Protein AF-0000000075667143 (afdb_homodimer)

pLDDT: mean 87.53, std 14.54, range [39.94, 98.56]

Radius of gyration: 23.04 Å; Cα contacts (8 Å, |Δi|>4): 503; chains: 2; bounding box: 62×70×61 Å

Organism: Branchiostoma floridae (NCBI:txid7739)

Nearest PDB structures (foldseek):
  7drk-assembly1_B  TM=6.799E-01  e=1.223E-03  Staphylococcus aureus subsp. aureus N315
  4mnd-assembly1_A-2  TM=4.555E-01  e=2.153E-02  Archaeoglobus fulgidus
  4o6m-assembly1_A  TM=4.356E-01  e=3.967E-02  Archaeoglobus fulgidus DSM 4304
  4q7c-assembly1_A  TM=4.193E-01  e=3.611E-02  Archaeoglobus fulgidus DSM 4304
  4q7c-assembly1_B  TM=3.995E-01  e=3.287E-02  Archaeoglobus fulgidus DSM 4304

Solvent-accessible surface area (backbone atoms only — not comparable to full-atom values): 22862 Å² total; per-residue (Å²): 127,84,84,68,77,79,76,61,68,78,69,33,66,31,36,49,47,47,52,50,26,52,53,28,38,53,53,11,59,65,27,44,86,77,35,58,65,62,11,48,52,30,35,50,51,25,56,55,46,54,60,49,24,54,48,42,14,63,75,67,70,58,73,42,64,54,46,50,50,53,49,57,47,50,53,53,43,48,52,43,44,53,39,31,51,43,19,47,74,39,60,93,52,28,58,60,43,43,50,51,44,40,45,53,54,50,19,52,51,45,34,50,47,37,61,57,36,52,44,60,70,43,82,66,76,70,83,66,51,84,39,71,63,51,43,49,48,69,66,32,62,67,57,40,50,49,34,52,50,24,32,52,45,22,56,53,23,53,56,45,40,74,78,40,44,51,65,63,73,41,86,82,46,92,48,17,46,29,48,51,50,22,62,66,16,40,62,37,31,53,50,44,52,51,51,37,49,51,41,31,53,39,25,51,51,54,46,42,52,52,43,48,52,53,52,53,51,61,72,72,104,128,84,83,68,76,79,76,58,67,79,70,32,66,30,36,49,48,48,52,50,26,52,52,30,39,52,53,11,59,64,27,43,88,78,34,58,67,64,11,48,52,30,36,52,49,24,57,54,45,52,60,50,24,55,48,45,14,62,75,67,71,56,73,42,64,55,46,50,50,53,49,56,47,49,55,53,43,48,52,42,44,52,38,32,51,43,19,47,75,40,60,92,52,28,59,58,44,43,51,51,44,40,46,54,53,48,19,52,51,45,33,52,47,37,61,57,39,52,42,60,70,42,85,62,76,72,83,66,49,82,40,72,63,50,43,50,48,72,66,33,64,68,57,41,49,48,34,52,51,25,32,50,45,20,55,51,23,53,55,46,40,74,80,40,44,50,64,63,73,42,86,84,46,92,48,18,46,29,48,51,51,22,62,66,16,41,62,36,30,54,49,43,51,50,52,38,49,52,42,30,52,37,26,51,51,54,46,41,52,52,41,49,52,53,54,53,51,61,71,72,105

Structure (mmCIF, N/CA/C/O backbone):
data_AF-0000000075667143-model_v1
#
loop_
_entity.id
_entity.type
_entity.pdbx_description
1 polymer 'CDP-diacylglycerol--inositol 3-phosphatidyltransferase'
#
loop_
_atom_site.group_PDB
_atom_site.id
_atom_site.type_symbol
_atom_site.label_atom_id
_atom_site.label_alt_id
_atom_site.label_comp_id
_atom_site.label_asym_id
_atom_site.label_entity_id
_atom_site.label_seq_id
_atom_site.pdbx_PDB_ins_code
_atom_site.Cartn_x
_atom_site.Cartn_y
_atom_site.Cartn_z
_atom_site.occupancy
_atom_site.B_iso_or_equiv
_atom_site.auth_seq_id
_atom_site.auth_comp_id
_atom_site.auth_asym_id
_atom_site.auth_atom_id
_atom_site.pdbx_PDB_model_num
ATOM 1 N N . MET A 1 1 ? -13.047 19.266 37.781 1 40.5 1 MET A N 1
ATOM 2 C CA . MET A 1 1 ? -13.961 18.5 36.938 1 40.5 1 MET A CA 1
ATOM 3 C C . MET A 1 1 ? -13.688 17 37.094 1 40.5 1 MET A C 1
ATOM 5 O O . MET A 1 1 ? -12.531 16.578 37.125 1 40.5 1 MET A O 1
ATOM 9 N N . PRO A 1 2 ? -14.539 16.094 37.406 1 45.34 2 PRO A N 1
ATOM 10 C CA . PRO A 1 2 ? -14.258 14.672 37.688 1 45.34 2 PRO A CA 1
ATOM 11 C C . PRO A 1 2 ? -13.484 14.008 36.562 1 45.34 2 PRO A C 1
ATOM 13 O O . PRO A 1 2 ? -13.555 14.445 35.406 1 45.34 2 PRO A O 1
ATOM 16 N N . ASP A 1 3 ? -12.305 13.242 36.719 1 49.72 3 ASP A N 1
ATOM 17 C CA . ASP A 1 3 ? -11.352 12.539 35.875 1 49.72 3 ASP A CA 1
ATOM 18 C C . ASP A 1 3 ? -12.078 11.672 34.844 1 49.72 3 ASP A C 1
ATOM 20 O O . ASP A 1 3 ? -12.695 10.664 35.219 1 49.72 3 ASP A O 1
ATOM 24 N N . GLN A 1 4 ? -12.898 12.141 34 1 54.97 4 GLN A N 1
ATOM 25 C CA . GLN A 1 4 ? -13.586 11.359 32.969 1 54.97 4 GLN A CA 1
ATOM 26 C C . GLN A 1 4 ? -12.695 10.234 32.438 1 54.97 4 GLN A C 1
ATOM 28 O O . GLN A 1 4 ? -11.492 10.422 32.25 1 54.97 4 GLN A O 1
ATOM 33 N N . PRO A 1 5 ? -13.102 9.039 32.719 1 59.22 5 PRO A N 1
ATOM 34 C CA . PRO A 1 5 ? -12.32 7.871 32.312 1 59.22 5 PRO A CA 1
ATOM 35 C C . PRO A 1 5 ? -11.773 8.008 30.875 1 59.22 5 PRO A C 1
ATOM 37 O O . PRO A 1 5 ? -12.43 8.586 30.016 1 59.22 5 PRO A O 1
ATOM 40 N N . LYS A 1 6 ? -10.484 7.953 30.719 1 71.62 6 LYS A N 1
ATOM 41 C CA . LYS A 1 6 ? -9.766 8.055 29.453 1 71.62 6 LYS A CA 1
ATOM 42 C C . LYS A 1 6 ? -10.375 7.137 28.406 1 71.62 6 LYS A C 1
ATOM 44 O O . LYS A 1 6 ? -10.492 5.93 28.625 1 71.62 6 LYS A O 1
ATOM 49 N N . GLU A 1 7 ? -11.164 7.586 27.562 1 86.75 7 GLU A N 1
ATOM 50 C CA . GLU A 1 7 ? -11.727 6.824 26.453 1 86.75 7 GLU A CA 1
ATOM 51 C C . GLU A 1 7 ? -10.641 6.059 25.703 1 86.75 7 GLU A C 1
ATOM 53 O O . GLU A 1 7 ? -9.578 6.605 25.406 1 86.75 7 GLU A O 1
ATOM 58 N N . ASN A 1 8 ? -10.844 4.73 25.719 1 92.69 8 ASN A N 1
ATOM 59 C CA . ASN A 1 8 ? -9.945 3.912 24.922 1 92.69 8 ASN A CA 1
ATOM 60 C C . ASN A 1 8 ? -10.422 3.812 23.469 1 92.69 8 ASN A C 1
ATOM 62 O O . ASN A 1 8 ? -11.281 2.986 23.141 1 92.69 8 ASN A O 1
ATOM 66 N N . ILE A 1 9 ? -9.867 4.477 22.641 1 94.25 9 ILE A N 1
ATOM 67 C CA . ILE A 1 9 ? -10.242 4.59 21.234 1 94.25 9 ILE A CA 1
ATOM 68 C C . ILE A 1 9 ? -10.141 3.227 20.562 1 94.25 9 ILE A C 1
ATOM 70 O O . ILE A 1 9 ? -10.938 2.9 19.672 1 94.25 9 ILE A O 1
ATOM 74 N N . PHE A 1 10 ? -9.172 2.426 20.984 1 95.62 10 PHE A N 1
ATOM 75 C CA . PHE A 1 10 ? -8.906 1.136 20.359 1 95.62 10 PHE A CA 1
ATOM 76 C C . PHE A 1 10 ? -10.047 0.161 20.625 1 95.62 10 PHE A C 1
ATOM 78 O O . PHE A 1 10 ? -10.188 -0.843 19.922 1 95.62 10 PHE A O 1
ATOM 85 N N . LEU A 1 11 ? -10.859 0.496 21.562 1 95.69 11 LEU A N 1
ATOM 86 C CA . LEU A 1 11 ? -11.945 -0.41 21.922 1 95.69 11 LEU A CA 1
ATOM 87 C C . LEU A 1 11 ? -13.289 0.135 21.438 1 95.69 11 LEU A C 1
ATOM 89 O O . LEU A 1 11 ? -14.344 -0.396 21.797 1 95.69 11 LEU A O 1
ATOM 93 N N . PHE A 1 12 ? -13.242 1.186 20.656 1 96.25 12 PHE A N 1
ATOM 94 C CA . PHE A 1 12 ? -14.461 1.675 20.016 1 96.25 12 PHE A CA 1
ATOM 95 C C . PHE A 1 12 ? -15.109 0.587 19.172 1 96.25 12 PHE A C 1
ATOM 97 O O . PHE A 1 12 ? -14.406 -0.203 18.531 1 96.25 12 PHE A O 1
ATOM 104 N N . VAL A 1 13 ? -16.375 0.559 19.094 1 96.69 13 VAL A N 1
ATOM 105 C CA . VAL A 1 13 ? -17.125 -0.467 18.391 1 96.69 13 VAL A CA 1
ATOM 106 C C . VAL A 1 13 ? -16.703 -0.525 16.922 1 96.69 13 VAL A C 1
ATOM 108 O O . VAL A 1 13 ? -16.406 -1.602 16.406 1 96.69 13 VAL A O 1
ATOM 111 N N . PRO A 1 14 ? -16.656 0.569 16.203 1 96.94 14 PRO A N 1
ATOM 112 C CA . PRO A 1 14 ? -16.203 0.501 14.812 1 96.94 14 PRO A CA 1
ATOM 113 C C . PRO A 1 14 ? -14.812 -0.129 14.672 1 96.94 14 PRO A C 1
ATOM 115 O O . PRO A 1 14 ? -14.547 -0.824 13.688 1 96.94 14 PRO A O 1
ATOM 118 N N . ASN A 1 15 ? -13.938 0.108 15.633 1 97.75 15 ASN A N 1
ATOM 119 C CA . ASN A 1 15 ? -12.594 -0.466 15.57 1 97.75 15 ASN A CA 1
ATOM 120 C C . ASN A 1 15 ? -12.617 -1.974 15.805 1 97.75 15 ASN A C 1
ATOM 122 O O . ASN A 1 15 ? -11.859 -2.717 15.188 1 97.75 15 ASN A O 1
ATOM 126 N N . LEU A 1 16 ? -13.469 -2.383 16.719 1 97.69 16 LEU A N 1
ATOM 127 C CA . LEU A 1 16 ? -13.633 -3.816 16.938 1 97.69 16 LEU A CA 1
ATOM 128 C C . LEU A 1 16 ? -14.133 -4.508 15.672 1 97.69 16 LEU A C 1
ATOM 130 O O . LEU A 1 16 ? -13.688 -5.605 15.336 1 97.69 16 LEU A O 1
ATOM 134 N N . ILE A 1 17 ? -15.055 -3.885 15 1 97.75 17 ILE A N 1
ATOM 135 C CA . ILE A 1 17 ? -15.547 -4.406 13.727 1 97.75 17 ILE A CA 1
ATOM 136 C C . ILE A 1 17 ? -14.398 -4.445 12.719 1 97.75 17 ILE A C 1
ATOM 138 O O . ILE A 1 17 ? -14.258 -5.418 11.969 1 97.75 17 ILE A O 1
ATOM 142 N N . GLY A 1 18 ? -13.57 -3.424 12.742 1 97.56 18 GLY A N 1
ATOM 143 C CA . GLY A 1 18 ? -12.406 -3.383 11.875 1 97.56 18 GLY A CA 1
ATOM 144 C C . GLY A 1 18 ? -11.445 -4.527 12.117 1 97.56 18 GLY A C 1
ATOM 145 O O . GLY A 1 18 ? -10.914 -5.109 11.164 1 97.56 18 GLY A O 1
ATOM 146 N N . TYR A 1 19 ? -11.258 -4.82 13.477 1 98 19 TYR A N 1
ATOM 147 C CA . TYR A 1 19 ? -10.406 -5.965 13.797 1 98 19 TYR A CA 1
ATOM 148 C C . TYR A 1 19 ? -11 -7.254 13.242 1 98 19 TYR A C 1
ATOM 150 O O . TYR A 1 19 ? -10.273 -8.109 12.727 1 98 19 TYR A O 1
ATOM 158 N N . GLY A 1 20 ? -12.242 -7.379 13.359 1 98.12 20 GLY A N 1
ATOM 159 C CA . GLY A 1 20 ? -12.922 -8.523 12.773 1 98.12 20 GLY A CA 1
ATOM 160 C C . GLY A 1 20 ? -12.727 -8.625 11.273 1 98.12 20 GLY A C 1
ATOM 161 O O . GLY A 1 20 ? -12.516 -9.719 10.75 1 98.12 20 GLY A O 1
ATOM 162 N N . ARG A 1 21 ? -12.781 -7.477 10.594 1 98.38 21 ARG A N 1
ATOM 163 C CA . ARG A 1 21 ? -12.57 -7.449 9.148 1 98.38 21 ARG A CA 1
ATOM 164 C C . ARG A 1 21 ? -11.172 -7.961 8.789 1 98.38 21 ARG A C 1
ATOM 166 O O . ARG A 1 21 ? -11.016 -8.719 7.828 1 98.38 21 ARG A O 1
ATOM 173 N N . ILE A 1 22 ? -10.195 -7.582 9.555 1 98.12 22 ILE A N 1
ATOM 174 C CA . ILE A 1 22 ? -8.82 -7.984 9.312 1 98.12 22 ILE A CA 1
ATOM 175 C C . ILE A 1 22 ? -8.68 -9.492 9.484 1 98.12 22 ILE A C 1
ATOM 177 O O . ILE A 1 22 ? -8.078 -10.172 8.648 1 98.12 22 ILE A O 1
ATOM 181 N N . ILE A 1 23 ? -9.25 -10.031 10.523 1 98.31 23 ILE A N 1
ATOM 182 C CA . ILE A 1 23 ? -9.195 -11.461 10.797 1 98.31 23 ILE A CA 1
ATOM 183 C C . ILE A 1 23 ? -9.867 -12.234 9.664 1 98.31 23 ILE A C 1
ATOM 185 O O . ILE A 1 23 ? -9.32 -13.219 9.156 1 98.31 23 ILE A O 1
ATOM 189 N N . LEU A 1 24 ? -11.023 -11.781 9.281 1 98.44 24 LEU A N 1
ATOM 190 C CA . LEU A 1 24 ? -11.75 -12.43 8.195 1 98.44 24 LEU A CA 1
ATOM 191 C C . LEU A 1 24 ? -10.938 -12.391 6.898 1 98.44 24 LEU A C 1
ATOM 193 O O . LEU A 1 24 ? -10.922 -13.375 6.148 1 98.44 24 LEU A O 1
ATOM 197 N N . ALA A 1 25 ? -10.312 -11.297 6.648 1 98.12 25 ALA A N 1
ATOM 198 C CA . ALA A 1 25 ? -9.492 -11.18 5.445 1 98.12 25 ALA A CA 1
ATOM 199 C C . ALA A 1 25 ? -8.336 -12.164 5.477 1 98.12 25 ALA A C 1
ATOM 201 O O . ALA A 1 25 ? -8.023 -12.797 4.461 1 98.12 25 ALA A O 1
ATOM 202 N N . LEU A 1 26 ? -7.695 -12.305 6.629 1 97.88 26 LEU A N 1
ATOM 203 C CA . LEU A 1 26 ? -6.582 -13.242 6.766 1 97.88 26 LEU A CA 1
ATOM 204 C C . LEU A 1 26 ? -7.047 -14.672 6.555 1 97.88 26 LEU A C 1
ATOM 206 O O . LEU A 1 26 ? -6.367 -15.461 5.891 1 97.88 26 LEU A O 1
ATOM 210 N N . VAL A 1 27 ? -8.156 -15 7.102 1 98 27 VAL A N 1
ATOM 211 C CA . VAL A 1 27 ? -8.734 -16.328 6.898 1 98 27 VAL A CA 1
ATOM 212 C C . VAL A 1 27 ? -9.047 -16.531 5.418 1 98 27 VAL A C 1
ATOM 214 O O . VAL A 1 27 ? -8.781 -17.609 4.863 1 98 27 VAL A O 1
ATOM 217 N N . ALA A 1 28 ? -9.625 -15.5 4.844 1 98.19 28 ALA A N 1
ATOM 218 C CA . ALA A 1 28 ? -9.922 -15.578 3.416 1 98.19 28 ALA A CA 1
ATOM 219 C C . ALA A 1 28 ? -8.664 -15.875 2.604 1 98.19 28 ALA A C 1
ATOM 221 O O . ALA A 1 28 ? -8.656 -16.781 1.769 1 98.19 28 ALA A O 1
ATOM 222 N N . PHE A 1 29 ? -7.645 -15.18 2.869 1 97.38 29 PHE A N 1
ATOM 223 C CA . PHE A 1 29 ? -6.402 -15.328 2.125 1 97.38 29 PHE A CA 1
ATOM 224 C C . PHE A 1 29 ? -5.832 -16.734 2.301 1 97.38 29 PHE A C 1
ATOM 226 O O . PHE A 1 29 ? -5.293 -17.312 1.356 1 97.38 29 PHE A O 1
ATOM 233 N N . TYR A 1 30 ? -5.926 -17.234 3.479 1 96.06 30 TYR A N 1
ATOM 234 C CA . TYR A 1 30 ? -5.418 -18.562 3.75 1 96.06 30 TYR A CA 1
ATOM 235 C C . TYR A 1 30 ? -6.172 -19.609 2.939 1 96.06 30 TYR A C 1
ATOM 237 O O . TYR A 1 30 ? -5.574 -20.547 2.408 1 96.06 30 TYR A O 1
ATOM 245 N N . TYR A 1 31 ? -7.449 -19.453 2.75 1 96.38 31 TYR A N 1
ATOM 246 C CA . TYR A 1 31 ? -8.281 -20.5 2.168 1 96.38 31 TYR A CA 1
ATOM 247 C C . TYR A 1 31 ? -8.453 -20.297 0.667 1 96.38 31 TYR A C 1
ATOM 249 O O . TYR A 1 31 ? -8.828 -21.219 -0.057 1 96.38 31 TYR A O 1
ATOM 257 N N . MET A 1 32 ? -8.164 -19.203 0.165 1 95.44 32 MET A N 1
ATOM 258 C CA . MET A 1 32 ? -8.461 -18.859 -1.222 1 95.44 32 MET A CA 1
ATOM 259 C C . MET A 1 32 ? -7.789 -19.844 -2.182 1 95.44 32 MET A C 1
ATOM 261 O O . MET A 1 32 ? -8.398 -20.266 -3.16 1 95.44 32 MET A O 1
ATOM 265 N N . PRO A 1 33 ? -6.555 -20.266 -1.874 1 91.62 33 PRO A N 1
ATOM 266 C CA . PRO A 1 33 ? -5.949 -21.219 -2.812 1 91.62 33 PRO A CA 1
ATOM 267 C C . PRO A 1 33 ? -6.539 -22.625 -2.691 1 91.62 33 PRO A C 1
ATOM 269 O O . PRO A 1 33 ? -6.406 -23.438 -3.613 1 91.62 33 PRO A O 1
ATOM 272 N N . TYR A 1 34 ? -7.262 -22.938 -1.607 1 91.31 34 TYR A N 1
ATOM 273 C CA . TYR A 1 34 ? -7.668 -24.297 -1.325 1 91.31 34 TYR A CA 1
ATOM 274 C C . TYR A 1 34 ? -9.18 -24.453 -1.41 1 91.31 34 TYR A C 1
ATOM 276 O O . TYR A 1 34 ? -9.688 -25.469 -1.893 1 91.31 34 TYR A O 1
ATOM 284 N N . ASP A 1 35 ? -9.859 -23.516 -0.904 1 96.06 35 ASP A N 1
ATOM 285 C CA . ASP A 1 35 ? -11.312 -23.562 -0.822 1 96.06 35 ASP A CA 1
ATOM 286 C C . ASP A 1 35 ? -11.93 -22.234 -1.211 1 96.06 35 ASP A C 1
ATOM 288 O O . ASP A 1 35 ? -12.078 -21.344 -0.369 1 96.06 35 ASP A O 1
ATOM 292 N N . PRO A 1 36 ? -12.359 -22.156 -2.459 1 94.94 36 PRO A N 1
ATOM 293 C CA . PRO A 1 36 ? -12.867 -20.859 -2.934 1 94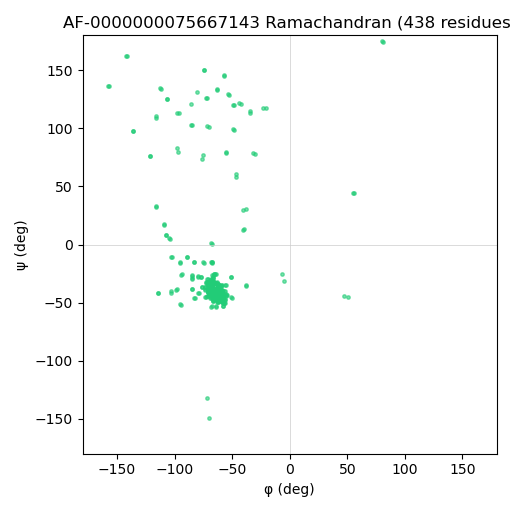.94 36 PRO A CA 1
ATOM 294 C C . PRO A 1 36 ? -14.164 -20.453 -2.24 1 94.94 36 PRO A C 1
ATOM 296 O O . PRO A 1 36 ? -14.477 -19.25 -2.178 1 94.94 36 PRO A O 1
ATOM 299 N N . VAL A 1 37 ? -14.953 -21.359 -1.76 1 95.38 37 VAL A N 1
ATOM 300 C CA . VAL A 1 37 ? -16.219 -21.047 -1.093 1 95.38 37 VAL A CA 1
ATOM 301 C C . VAL A 1 37 ? -15.93 -20.344 0.234 1 95.38 37 VAL A C 1
ATOM 303 O O . VAL A 1 37 ? -16.391 -19.219 0.46 1 95.38 37 VAL A O 1
ATOM 306 N N . ILE A 1 38 ? -15.094 -20.969 1.073 1 97 38 ILE A N 1
ATOM 307 C CA . ILE A 1 38 ? -14.758 -20.359 2.355 1 97 38 ILE A CA 1
ATOM 308 C C . ILE A 1 38 ? -14.008 -19.047 2.125 1 97 38 ILE A C 1
ATOM 310 O O . ILE A 1 38 ? -14.281 -18.047 2.787 1 97 38 ILE A O 1
ATOM 314 N N . GLY A 1 39 ? -13.086 -19.062 1.153 1 97.25 39 GLY A N 1
ATOM 315 C CA . GLY A 1 39 ? -12.312 -17.875 0.841 1 97.25 39 GLY A CA 1
ATOM 316 C C . GLY A 1 39 ? -13.18 -16.703 0.416 1 97.25 39 GLY A C 1
ATOM 317 O O . GLY A 1 39 ? -13.023 -15.586 0.933 1 97.25 39 GLY A O 1
ATOM 318 N N . SER A 1 40 ? -14.086 -16.953 -0.469 1 96.69 40 SER A N 1
ATOM 319 C CA . SER A 1 40 ? -14.914 -15.875 -0.991 1 96.69 40 SER A CA 1
ATOM 320 C C . SER A 1 40 ? -15.898 -15.383 0.06 1 96.69 40 SER A C 1
ATOM 322 O O . SER A 1 40 ? -16.141 -14.18 0.174 1 96.69 40 SER A O 1
ATOM 324 N N . ILE A 1 41 ? -16.5 -16.25 0.832 1 97.56 41 ILE A N 1
ATOM 325 C CA . ILE A 1 41 ? -17.453 -15.852 1.855 1 97.56 41 ILE A CA 1
ATOM 326 C C . ILE A 1 41 ? -16.766 -14.977 2.898 1 97.56 41 ILE A C 1
ATOM 328 O O . ILE A 1 41 ? -17.297 -13.922 3.27 1 97.56 41 ILE A O 1
ATOM 332 N N . CYS A 1 42 ? -15.625 -15.414 3.352 1 98.38 42 CYS A N 1
ATOM 333 C CA . CYS A 1 42 ? -14.891 -14.648 4.352 1 98.38 42 CYS A CA 1
ATOM 334 C C . CYS A 1 42 ? -14.461 -13.297 3.787 1 98.38 42 CYS A C 1
ATOM 336 O O . CYS A 1 42 ? -14.555 -12.273 4.469 1 98.38 42 CYS A O 1
ATOM 338 N N . TYR A 1 43 ? -14.031 -13.305 2.588 1 98.44 43 TYR A N 1
ATOM 339 C CA . TYR A 1 43 ? -13.562 -12.07 1.975 1 98.44 43 TYR A CA 1
ATOM 340 C C . TYR A 1 43 ? -14.711 -11.086 1.779 1 98.44 43 TYR A C 1
ATOM 342 O O . TYR A 1 43 ? -14.586 -9.906 2.119 1 98.44 43 TYR A O 1
ATOM 350 N N . ILE A 1 44 ? -15.797 -11.555 1.21 1 96.88 44 ILE A N 1
ATOM 351 C CA . ILE A 1 44 ? -16.953 -10.711 0.939 1 96.88 44 ILE A CA 1
ATOM 352 C C . ILE A 1 44 ? -17.531 -10.195 2.254 1 96.88 44 ILE A C 1
ATOM 354 O O . ILE A 1 44 ? -17.891 -9.016 2.363 1 96.88 44 ILE A O 1
ATOM 358 N N . THR A 1 45 ? -17.609 -11.078 3.232 1 97.81 45 THR A N 1
ATOM 359 C CA . THR A 1 45 ? -18.094 -10.664 4.539 1 97.81 45 THR A CA 1
ATOM 360 C C . THR A 1 45 ? -17.203 -9.578 5.133 1 97.81 45 THR A C 1
ATOM 362 O O . THR A 1 45 ? -17.703 -8.594 5.695 1 97.81 45 THR A O 1
ATOM 365 N N . SER A 1 46 ? -15.914 -9.766 5.047 1 97.81 46 SER A N 1
ATOM 366 C CA . SER A 1 46 ? -14.977 -8.75 5.508 1 97.81 46 SER A CA 1
ATOM 367 C C . SER A 1 46 ? -15.25 -7.402 4.84 1 97.81 46 SER A C 1
ATOM 369 O O . SER A 1 46 ? -15.266 -6.367 5.508 1 97.81 46 SER A O 1
ATOM 371 N N . GLY A 1 47 ? -15.508 -7.434 3.518 1 95.19 47 GLY A N 1
ATOM 372 C CA . GLY A 1 47 ? -15.789 -6.219 2.77 1 95.19 47 GLY A CA 1
ATOM 373 C C . GLY A 1 47 ? -17.109 -5.574 3.152 1 95.19 47 GLY A C 1
ATOM 374 O O . GLY A 1 47 ? -17.219 -4.348 3.219 1 95.19 47 GLY A O 1
ATOM 375 N N . MET A 1 48 ? -18.078 -6.324 3.422 1 94.44 48 MET A N 1
ATOM 376 C CA . MET A 1 48 ? -19.406 -5.82 3.768 1 94.44 48 MET A CA 1
ATOM 377 C C . MET A 1 48 ? -19.406 -5.18 5.152 1 94.44 48 MET A C 1
ATOM 379 O O . MET A 1 48 ? -20.141 -4.23 5.402 1 94.44 48 MET A O 1
ATOM 383 N N . LEU A 1 49 ? -18.562 -5.68 5.957 1 96.12 49 LEU A N 1
ATOM 384 C CA . LEU A 1 49 ? -18.469 -5.141 7.312 1 96.12 49 LEU A CA 1
ATOM 385 C C . LEU A 1 49 ? -17.922 -3.715 7.297 1 96.12 49 LEU A C 1
ATOM 387 O O . LEU A 1 49 ? -18.031 -3 8.297 1 96.12 49 LEU A O 1
ATOM 391 N N . ASP A 1 50 ? -17.344 -3.314 6.184 1 94.38 50 ASP A N 1
ATOM 392 C CA . ASP A 1 50 ? -16.891 -1.939 6.008 1 94.38 50 ASP A CA 1
ATOM 393 C C . ASP A 1 50 ? -18.031 -0.951 6.176 1 94.38 50 ASP A C 1
ATOM 395 O O . ASP A 1 50 ? -17.891 0.066 6.859 1 94.38 50 ASP A O 1
ATOM 399 N N . ALA A 1 51 ? -19.188 -1.241 5.605 1 89.94 51 ALA A N 1
ATOM 400 C CA . ALA A 1 51 ? -20.375 -0.389 5.719 1 89.94 51 ALA A CA 1
ATOM 401 C C . ALA A 1 51 ? -20.891 -0.371 7.152 1 89.94 51 ALA A C 1
ATOM 403 O O . ALA A 1 51 ? -21.359 0.664 7.641 1 89.94 51 ALA A O 1
ATOM 404 N N . VAL A 1 52 ? -20.719 -1.445 7.797 1 94.31 52 VAL A N 1
ATOM 405 C CA . VAL A 1 52 ? -21.234 -1.589 9.156 1 94.31 52 VAL A CA 1
ATOM 406 C C . VAL A 1 52 ? -20.391 -0.763 10.125 1 94.31 52 VAL A C 1
ATOM 408 O O . VAL A 1 52 ? -20.922 -0.067 10.984 1 94.31 52 VAL A O 1
ATOM 411 N N . ASP A 1 53 ? -19.094 -0.865 9.969 1 94.5 53 ASP A N 1
ATOM 412 C CA . ASP A 1 53 ? -18.25 -0.121 10.898 1 94.5 53 ASP A CA 1
ATOM 413 C C . ASP A 1 53 ? -18.406 1.385 10.688 1 94.5 53 ASP A C 1
ATOM 415 O O . ASP A 1 53 ? -18.312 2.16 11.648 1 94.5 53 ASP A O 1
ATOM 419 N N . GLY A 1 54 ? -18.625 1.814 9.438 1 92 54 GLY A N 1
ATOM 420 C CA . GLY A 1 54 ? -18.906 3.221 9.195 1 92 54 GLY A CA 1
ATOM 421 C C . GLY A 1 54 ? -20.203 3.682 9.828 1 92 54 GLY A C 1
ATOM 422 O O . GLY A 1 54 ? -20.266 4.758 10.422 1 92 54 GLY A O 1
ATOM 423 N N . TYR A 1 55 ? -21.141 2.867 9.664 1 93.44 55 TYR A N 1
ATOM 424 C CA . TYR A 1 55 ? -22.438 3.176 10.266 1 93.44 55 TYR A CA 1
ATOM 425 C C . TYR A 1 55 ? -22.328 3.236 11.789 1 93.44 55 TYR A C 1
ATOM 427 O O . TYR A 1 55 ? -22.859 4.156 12.414 1 93.44 55 TYR A O 1
ATOM 435 N N . ALA A 1 56 ? -21.656 2.307 12.352 1 95.38 56 ALA A N 1
ATOM 436 C CA . ALA A 1 56 ? -21.484 2.252 13.805 1 95.38 56 ALA A CA 1
ATOM 437 C C . ALA A 1 56 ? -20.719 3.475 14.305 1 95.38 56 ALA A C 1
ATOM 439 O O . ALA A 1 56 ? -21.047 4.023 15.359 1 95.38 56 ALA A O 1
ATOM 440 N N . ALA A 1 57 ? -19.734 3.938 13.578 1 94.94 57 ALA A N 1
ATOM 441 C CA . ALA A 1 57 ? -18.953 5.102 13.969 1 94.94 57 ALA A CA 1
ATOM 442 C C . ALA A 1 57 ? -19.828 6.344 14.078 1 94.94 57 ALA A C 1
ATOM 444 O O . ALA A 1 57 ? -19.719 7.102 15.047 1 94.94 57 ALA A O 1
ATOM 445 N N . ARG A 1 58 ? -20.734 6.488 13.156 1 94 58 ARG A N 1
ATOM 446 C CA . ARG A 1 58 ? -21.609 7.652 13.125 1 94 58 ARG A CA 1
ATOM 447 C C . ARG A 1 58 ? -22.734 7.52 14.141 1 94 58 ARG A C 1
ATOM 449 O O . ARG A 1 58 ? -23.047 8.469 14.867 1 94 58 ARG A O 1
ATOM 456 N N . ALA A 1 59 ? -23.281 6.391 14.242 1 96.25 59 ALA A N 1
ATOM 457 C CA . ALA A 1 59 ? -24.438 6.152 15.109 1 96.25 59 ALA A CA 1
ATOM 458 C C . ALA A 1 59 ? -24.031 6.266 16.578 1 96.25 59 ALA A C 1
ATOM 460 O O . ALA A 1 59 ? -24.828 6.73 17.406 1 96.25 59 ALA A O 1
ATOM 461 N N . LEU A 1 60 ? -22.797 5.898 16.938 1 96.25 60 LEU A N 1
ATOM 462 C CA . LEU A 1 60 ? -22.375 5.867 18.328 1 96.25 60 LEU A CA 1
ATOM 463 C C . LEU A 1 60 ? -21.484 7.059 18.656 1 96.25 60 LEU A C 1
ATOM 465 O O . LEU A 1 60 ? -20.875 7.117 19.719 1 96.25 60 LEU A O 1
ATOM 469 N N . ASN A 1 61 ? -21.328 7.945 17.688 1 94.25 61 ASN A N 1
ATOM 470 C CA . ASN A 1 61 ? -20.438 9.102 17.844 1 94.25 61 ASN A CA 1
ATOM 471 C C . ASN A 1 61 ? -19.031 8.68 18.219 1 94.25 61 ASN A C 1
ATOM 473 O O . ASN A 1 61 ? -18.438 9.211 19.172 1 94.25 61 ASN A O 1
ATOM 477 N N . GLN A 1 62 ? -18.578 7.656 17.531 1 95.62 62 GLN A N 1
ATOM 478 C CA . GLN A 1 62 ? -17.25 7.109 17.781 1 95.62 62 GLN A CA 1
ATOM 479 C C . GLN A 1 62 ? -16.344 7.273 16.547 1 95.62 62 GLN A C 1
ATOM 481 O O . GLN A 1 62 ? -15.562 6.383 16.234 1 95.62 62 GLN A O 1
ATOM 486 N N . SER A 1 63 ? -16.562 8.359 15.828 1 94.12 63 SER A N 1
ATOM 487 C CA . SER A 1 63 ? -15.672 8.664 14.711 1 94.12 63 SER A CA 1
ATOM 488 C C . SER A 1 63 ? -14.312 9.133 15.211 1 94.12 63 SER A C 1
ATOM 490 O O . SER A 1 63 ? -14.227 9.953 16.125 1 94.12 63 SER A O 1
ATOM 492 N N . SER A 1 64 ? -13.273 8.508 14.766 1 94.25 64 SER A N 1
ATOM 493 C CA . SER A 1 64 ? -11.906 8.844 15.148 1 94.25 64 SER A CA 1
ATOM 494 C C . SER A 1 64 ? -10.953 8.719 13.969 1 94.25 64 SER A C 1
ATOM 496 O O . SER A 1 64 ? -11.289 8.102 12.953 1 94.25 64 SER A O 1
ATOM 498 N N . ARG A 1 65 ? -9.836 9.305 14.078 1 92.81 65 ARG A N 1
ATOM 499 C CA . ARG A 1 65 ? -8.797 9.164 13.055 1 92.81 65 ARG A CA 1
ATOM 500 C C . ARG A 1 65 ? -8.266 7.7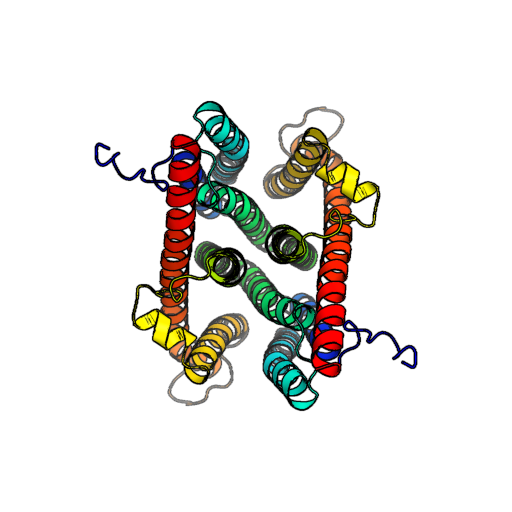38 13.008 1 92.81 65 ARG A C 1
ATOM 502 O O . ARG A 1 65 ? -7.977 7.215 11.93 1 92.81 65 ARG A O 1
ATOM 509 N N . VAL A 1 66 ? -8.133 7.145 14.156 1 94.44 66 VAL A N 1
ATOM 510 C CA . VAL A 1 66 ? -7.66 5.766 14.234 1 94.44 66 VAL A CA 1
ATOM 511 C C . VAL A 1 66 ? -8.594 4.859 13.438 1 94.44 66 VAL A C 1
ATOM 513 O O . VAL A 1 66 ? -8.133 4.051 12.625 1 94.44 66 VAL A O 1
ATOM 516 N N . GLY A 1 67 ? -9.859 5.02 13.719 1 95.69 67 GLY A N 1
ATOM 517 C CA . GLY A 1 67 ? -10.836 4.215 13.008 1 95.69 67 GLY A CA 1
ATOM 518 C C . GLY A 1 67 ? -10.828 4.457 11.508 1 95.69 67 GLY A C 1
ATOM 519 O O . GLY A 1 67 ? -10.969 3.518 10.719 1 95.69 67 GLY A O 1
ATOM 520 N N . ALA A 1 68 ? -10.68 5.66 11.133 1 93.12 68 ALA A N 1
ATOM 521 C CA . ALA A 1 68 ? -10.641 6.012 9.719 1 93.12 68 ALA A CA 1
ATOM 522 C C . ALA A 1 68 ? -9.422 5.391 9.031 1 93.12 68 ALA A C 1
ATOM 524 O O . ALA A 1 68 ? -9.531 4.879 7.91 1 93.12 68 ALA A O 1
ATOM 525 N N . MET A 1 69 ? -8.312 5.414 9.68 1 94 69 MET A N 1
ATOM 526 C CA . MET A 1 69 ? -7.094 4.82 9.141 1 94 69 MET A CA 1
ATOM 527 C C . MET A 1 69 ? -7.234 3.305 9.023 1 94 69 MET A C 1
ATOM 529 O O . MET A 1 69 ? -6.867 2.721 8.008 1 94 69 MET A O 1
ATOM 533 N N . LEU A 1 70 ? -7.711 2.762 10.102 1 95.62 70 LEU A N 1
ATOM 534 C CA . LEU A 1 70 ? -7.93 1.318 10.102 1 95.62 70 LEU A CA 1
ATOM 535 C C . LEU A 1 70 ? -8.836 0.908 8.945 1 95.62 70 LEU A C 1
ATOM 537 O O . LEU A 1 70 ? -8.547 -0.058 8.234 1 95.62 70 LEU A O 1
ATOM 541 N N . ASP A 1 71 ? -9.844 1.698 8.805 1 95.12 71 ASP A N 1
ATOM 542 C CA . ASP A 1 71 ? -10.836 1.412 7.77 1 95.12 71 ASP A CA 1
ATOM 543 C C . ASP A 1 71 ? -10.211 1.514 6.379 1 95.12 71 ASP A C 1
ATOM 545 O O . ASP A 1 71 ? -10.25 0.554 5.605 1 95.12 71 ASP A O 1
ATOM 549 N N . GLN A 1 72 ? -9.609 2.572 6.07 1 93.69 72 GLN A N 1
ATOM 550 C CA . GLN A 1 72 ? -9.117 2.801 4.715 1 93.69 72 GLN A CA 1
ATOM 551 C C . GLN A 1 72 ? -7.973 1.846 4.379 1 93.69 72 GLN A C 1
ATOM 553 O O . GLN A 1 72 ? -7.855 1.386 3.244 1 93.69 72 GLN A O 1
ATOM 558 N N . LEU A 1 73 ? -7.102 1.487 5.332 1 96.62 73 LEU A N 1
ATOM 559 C CA . LEU A 1 73 ? -5.969 0.609 5.062 1 96.62 73 LEU A CA 1
ATOM 560 C C . LEU A 1 73 ? -6.422 -0.841 4.934 1 96.62 73 LEU A C 1
ATOM 562 O O . LEU A 1 73 ? -5.859 -1.604 4.148 1 96.62 73 LEU A O 1
ATOM 566 N N . THR A 1 74 ? -7.41 -1.221 5.746 1 97.12 74 THR A N 1
ATOM 567 C CA . THR A 1 74 ? -7.961 -2.562 5.605 1 97.12 74 THR A CA 1
ATOM 568 C C . THR A 1 74 ? -8.523 -2.768 4.199 1 97.12 74 THR A C 1
ATOM 570 O O . THR A 1 74 ? -8.344 -3.83 3.602 1 97.12 74 THR A O 1
ATOM 573 N N . ASP A 1 75 ? -9.164 -1.739 3.691 1 95.69 75 ASP A N 1
ATOM 574 C CA . ASP A 1 75 ? -9.719 -1.816 2.344 1 95.69 75 ASP A CA 1
ATOM 575 C C . ASP A 1 75 ? -8.617 -2.008 1.307 1 95.69 75 ASP A C 1
ATOM 577 O O . ASP A 1 75 ? -8.695 -2.9 0.461 1 95.69 75 ASP A O 1
ATOM 581 N N . ARG A 1 76 ? -7.582 -1.232 1.39 1 96.06 76 ARG A N 1
ATOM 582 C CA . ARG A 1 76 ? -6.508 -1.241 0.4 1 96.06 76 ARG A CA 1
ATOM 583 C C . ARG A 1 76 ? -5.676 -2.516 0.505 1 96.06 76 ARG A C 1
ATOM 585 O O . ARG A 1 76 ? -5.34 -3.129 -0.51 1 96.06 76 ARG A O 1
ATOM 592 N N . VAL A 1 77 ? -5.324 -2.932 1.695 1 97.25 77 VAL A N 1
ATOM 593 C CA . VAL A 1 77 ? -4.52 -4.129 1.9 1 97.25 77 VAL A CA 1
ATOM 594 C C . VAL A 1 77 ? -5.344 -5.371 1.571 1 97.25 77 VAL A C 1
ATOM 596 O O . VAL A 1 77 ? -4.812 -6.359 1.062 1 97.25 77 VAL A O 1
ATOM 599 N N . GLY A 1 78 ? -6.641 -5.293 1.913 1 97.75 78 GLY A N 1
ATOM 600 C CA . GLY A 1 78 ? -7.52 -6.387 1.525 1 97.75 78 GLY A CA 1
ATOM 601 C C . GLY A 1 78 ? -7.543 -6.629 0.028 1 97.75 78 GLY A C 1
ATOM 602 O O . GLY A 1 78 ? -7.336 -7.758 -0.426 1 97.75 78 GLY A O 1
ATOM 603 N N . THR A 1 79 ? -7.801 -5.57 -0.69 1 97.88 79 THR A N 1
ATOM 604 C CA . THR A 1 79 ? -7.816 -5.684 -2.145 1 97.88 79 THR A CA 1
ATOM 605 C C . THR A 1 79 ? -6.453 -6.129 -2.666 1 97.88 79 THR A C 1
ATOM 607 O O . THR A 1 79 ? -6.371 -6.965 -3.57 1 97.88 79 THR A O 1
ATOM 610 N N . CYS A 1 80 ? -5.414 -5.617 -2.104 1 98.38 80 CYS A N 1
ATOM 611 C CA . CYS A 1 80 ? -4.062 -6.023 -2.477 1 98.38 80 CYS A CA 1
ATOM 612 C C . CYS A 1 80 ? -3.875 -7.523 -2.291 1 98.38 80 CYS A C 1
ATOM 614 O O . CYS A 1 80 ? -3.34 -8.203 -3.172 1 98.38 80 CYS A O 1
ATOM 616 N N . GLY A 1 81 ? -4.297 -8 -1.155 1 98.38 81 GLY A N 1
ATOM 617 C CA . GLY A 1 81 ? -4.203 -9.43 -0.904 1 98.38 81 GLY A CA 1
ATOM 618 C C . GLY A 1 81 ? -4.953 -10.266 -1.925 1 98.38 81 GLY A C 1
ATOM 619 O O . GLY A 1 81 ? -4.469 -11.32 -2.348 1 98.38 81 GLY A O 1
ATOM 620 N N . LEU A 1 82 ? -6.141 -9.812 -2.268 1 98.38 82 LEU A N 1
ATOM 621 C CA . LEU A 1 82 ? -6.91 -10.508 -3.295 1 98.38 82 LEU A CA 1
ATOM 622 C C . LEU A 1 82 ? -6.168 -10.508 -4.625 1 98.38 82 LEU A C 1
ATOM 624 O O . LEU A 1 82 ? -6.109 -11.531 -5.309 1 98.38 82 LEU A O 1
ATOM 628 N N . LEU A 1 83 ? -5.57 -9.438 -4.98 1 98.56 83 LEU A N 1
ATOM 629 C CA . LEU A 1 83 ? -4.852 -9.328 -6.25 1 98.56 83 LEU A CA 1
ATOM 630 C C . LEU A 1 83 ? -3.6 -10.195 -6.238 1 98.56 83 LEU A C 1
ATOM 632 O O . LEU A 1 83 ? -3.201 -10.734 -7.277 1 98.56 83 LEU A O 1
ATOM 636 N N . MET A 1 84 ? -3.008 -10.367 -5.07 1 98.5 84 MET A N 1
ATOM 637 C CA . MET A 1 84 ? -1.881 -11.289 -4.941 1 98.5 84 MET A CA 1
ATOM 638 C C . MET A 1 84 ? -2.312 -12.719 -5.223 1 98.5 84 MET A C 1
ATOM 640 O O . MET A 1 84 ? -1.577 -13.484 -5.852 1 98.5 84 MET A O 1
ATOM 644 N N . VAL A 1 85 ? -3.498 -13.062 -4.781 1 98.19 85 VAL A N 1
ATOM 645 C CA . VAL A 1 85 ? -4.039 -14.383 -5.074 1 98.19 85 VAL A CA 1
ATOM 646 C C . VAL A 1 85 ? -4.297 -14.516 -6.57 1 98.19 85 VAL A C 1
ATOM 648 O O . VAL A 1 85 ? -4.012 -15.555 -7.168 1 98.19 85 VAL A O 1
ATOM 651 N N . LEU A 1 86 ? -4.805 -13.469 -7.145 1 97.88 86 LEU A N 1
ATOM 652 C CA . LEU A 1 86 ? -5.105 -13.5 -8.57 1 97.88 86 LEU A CA 1
ATOM 653 C C . LEU A 1 86 ? -3.83 -13.664 -9.391 1 97.88 86 LEU A C 1
ATOM 655 O O . LEU A 1 86 ? -3.848 -14.289 -10.453 1 97.88 86 LEU A O 1
ATOM 659 N N . CYS A 1 87 ? -2.719 -13.117 -8.93 1 97.38 87 CYS A N 1
ATOM 660 C CA . CYS A 1 87 ? -1.438 -13.336 -9.594 1 97.38 87 CYS A CA 1
ATOM 661 C C . CYS A 1 87 ? -1.087 -14.812 -9.633 1 97.38 87 CYS A C 1
ATOM 663 O O . CYS A 1 87 ? -0.534 -15.305 -10.617 1 97.38 87 CYS A O 1
ATOM 665 N N . MET A 1 88 ? -1.426 -15.539 -8.602 1 96.44 88 MET A N 1
ATOM 666 C CA . MET A 1 88 ? -1.166 -16.969 -8.508 1 96.44 88 MET A CA 1
ATOM 667 C C . MET A 1 88 ? -2.02 -17.75 -9.508 1 96.44 88 MET A C 1
ATOM 669 O O . MET A 1 88 ? -1.546 -18.703 -10.125 1 96.44 88 MET A O 1
ATOM 673 N N . LEU A 1 89 ? -3.201 -17.266 -9.633 1 95.69 89 LEU A N 1
ATOM 674 C CA . LEU A 1 89 ? -4.168 -18 -10.438 1 95.69 89 LEU A CA 1
ATOM 675 C C . LEU A 1 89 ? -4.027 -17.656 -11.914 1 95.69 89 LEU A C 1
ATOM 677 O O . LEU A 1 89 ? -4.227 -18.5 -12.781 1 95.69 89 LEU A O 1
ATOM 681 N N . TYR A 1 90 ? -3.756 -16.359 -12.188 1 95.62 90 TYR A N 1
ATOM 682 C CA . TYR A 1 90 ? -3.611 -15.867 -13.555 1 95.62 90 TYR A CA 1
ATOM 683 C C . TYR A 1 90 ? -2.236 -15.242 -13.766 1 95.62 90 TYR A C 1
ATOM 685 O O . TYR A 1 90 ? -2.125 -14.039 -14.023 1 95.62 90 TYR A O 1
ATOM 693 N N . PRO A 1 91 ? -1.191 -16.094 -13.906 1 94.75 91 PRO A N 1
ATOM 694 C CA . PRO A 1 91 ? 0.174 -15.57 -13.977 1 94.75 91 PRO A CA 1
ATOM 695 C C . PRO A 1 91 ? 0.426 -14.75 -15.242 1 94.75 91 PRO A C 1
ATOM 697 O O . PRO A 1 91 ? 1.225 -13.812 -15.219 1 94.75 91 PRO A O 1
ATOM 700 N N . ARG A 1 92 ? -0.239 -15.023 -16.328 1 94 92 ARG A N 1
ATOM 701 C CA . ARG A 1 92 ? -0.052 -14.305 -17.578 1 94 92 ARG A CA 1
ATOM 702 C C . ARG A 1 92 ? -0.493 -12.852 -17.453 1 94 92 ARG A C 1
ATOM 704 O O . ARG A 1 92 ? 0.038 -11.969 -18.125 1 94 92 ARG A O 1
ATOM 711 N N . TRP A 1 93 ? -1.434 -12.578 -16.5 1 95.62 93 TRP A N 1
ATOM 712 C CA . TRP A 1 93 ? -1.997 -11.242 -16.344 1 95.62 93 TRP A CA 1
ATOM 713 C C . TRP A 1 93 ? -1.495 -10.594 -15.055 1 95.62 93 TRP A C 1
ATOM 715 O O . TRP A 1 93 ? -2.066 -9.609 -14.586 1 95.62 93 TRP A O 1
ATOM 725 N N . ALA A 1 94 ? -0.427 -11.141 -14.531 1 97.06 94 ALA A N 1
ATOM 726 C CA . ALA A 1 94 ? 0.088 -10.672 -13.242 1 97.06 94 ALA A CA 1
ATOM 727 C C . ALA A 1 94 ? 0.452 -9.195 -13.305 1 97.06 94 ALA A C 1
ATOM 729 O O . ALA A 1 94 ? 0.215 -8.445 -12.352 1 97.06 94 ALA A O 1
ATOM 730 N N . ILE A 1 95 ? 0.948 -8.75 -14.445 1 97.06 95 ILE A N 1
ATOM 731 C CA . ILE A 1 95 ? 1.402 -7.371 -14.578 1 97.06 95 ILE A CA 1
ATOM 732 C C . ILE A 1 95 ? 0.215 -6.422 -14.438 1 97.06 95 ILE A C 1
ATOM 734 O O . ILE A 1 95 ? 0.35 -5.324 -13.891 1 97.06 95 ILE A O 1
ATOM 738 N N . VAL A 1 96 ? -0.973 -6.82 -14.867 1 97.19 96 VAL A N 1
ATOM 739 C CA . VAL A 1 96 ? -2.176 -6 -14.773 1 97.19 96 VAL A CA 1
ATOM 740 C C . VAL A 1 96 ? -2.561 -5.824 -13.305 1 97.19 96 VAL A C 1
ATOM 742 O O . VAL A 1 96 ? -2.896 -4.719 -12.875 1 97.19 96 VAL A O 1
ATOM 745 N N . PHE A 1 97 ? -2.443 -6.906 -12.531 1 98.25 97 PHE A N 1
ATOM 746 C CA . PHE A 1 97 ? -2.781 -6.855 -11.109 1 98.25 97 PHE A CA 1
ATOM 747 C C . PHE A 1 97 ? -1.757 -6.031 -10.344 1 98.25 97 PHE A C 1
ATOM 749 O O . PHE A 1 97 ? -2.111 -5.293 -9.422 1 98.25 97 PHE A O 1
ATOM 756 N N . GLN A 1 98 ? -0.494 -6.168 -10.75 1 98.38 98 GLN A N 1
ATOM 757 C CA . GLN A 1 98 ? 0.572 -5.395 -10.125 1 98.38 98 GLN A CA 1
ATOM 758 C C . GLN A 1 98 ? 0.379 -3.9 -10.359 1 98.38 98 GLN A C 1
ATOM 760 O O . GLN A 1 98 ? 0.477 -3.104 -9.422 1 98.38 98 GLN A O 1
ATOM 765 N N . VAL A 1 99 ? 0.044 -3.527 -11.547 1 97.94 99 VAL A N 1
ATOM 766 C CA . VAL A 1 99 ? -0.145 -2.121 -11.891 1 97.94 99 VAL A CA 1
ATOM 767 C C . VAL A 1 99 ? -1.402 -1.587 -11.203 1 97.94 99 VAL A C 1
ATOM 769 O O . VAL A 1 99 ? -1.415 -0.457 -10.711 1 97.94 99 VAL A O 1
ATOM 772 N N . SER A 1 100 ? -2.439 -2.377 -11.211 1 98 100 SER A N 1
ATOM 773 C CA . SER A 1 100 ? -3.668 -1.982 -10.523 1 98 100 SER A CA 1
ATOM 774 C C . SER A 1 100 ? -3.418 -1.723 -9.047 1 98 100 SER A C 1
ATOM 776 O O . SER A 1 100 ? -3.898 -0.73 -8.492 1 98 100 SER A O 1
ATOM 778 N N . THR A 1 101 ? -2.668 -2.598 -8.414 1 98.25 101 THR A N 1
ATOM 779 C CA . THR A 1 101 ? -2.334 -2.457 -7.004 1 98.25 101 THR A CA 1
ATOM 780 C C . THR A 1 101 ? -1.493 -1.206 -6.766 1 98.25 101 THR A C 1
ATOM 782 O O . THR A 1 101 ? -1.754 -0.442 -5.836 1 98.25 101 THR A O 1
ATOM 785 N N . ALA A 1 102 ? -0.527 -0.987 -7.633 1 98 102 ALA A N 1
ATOM 786 C CA . ALA A 1 102 ? 0.333 0.189 -7.531 1 98 102 ALA A CA 1
ATOM 787 C C . ALA A 1 102 ? -0.481 1.476 -7.629 1 98 102 ALA A C 1
ATOM 789 O O . ALA A 1 102 ? -0.293 2.4 -6.836 1 98 102 ALA A O 1
ATOM 790 N N . LEU A 1 103 ? -1.364 1.487 -8.562 1 97.56 103 LEU A N 1
ATOM 791 C CA . LEU A 1 103 ? -2.199 2.666 -8.766 1 97.56 103 LEU A CA 1
ATOM 792 C C . LEU A 1 103 ? -3.104 2.906 -7.562 1 97.56 103 LEU A C 1
ATOM 794 O O . LEU A 1 103 ? -3.238 4.043 -7.098 1 97.56 103 LEU A O 1
ATOM 798 N N . ASP A 1 104 ? -3.678 1.898 -7.074 1 97.06 104 ASP A N 1
ATOM 799 C CA . ASP A 1 104 ? -4.602 2.012 -5.953 1 97.06 104 ASP A CA 1
ATOM 800 C C . ASP A 1 104 ? -3.891 2.545 -4.707 1 97.06 104 ASP A C 1
ATOM 802 O O . ASP A 1 104 ? -4.328 3.529 -4.113 1 97.06 104 ASP A O 1
ATOM 806 N N . ILE A 1 105 ? -2.775 1.975 -4.359 1 97.38 105 ILE A N 1
ATOM 807 C CA . ILE A 1 105 ? -2.047 2.344 -3.15 1 97.38 105 ILE A CA 1
ATOM 808 C C . ILE A 1 105 ? -1.477 3.752 -3.301 1 97.38 105 ILE A C 1
ATOM 810 O O . ILE A 1 105 ? -1.671 4.605 -2.43 1 97.38 105 ILE A O 1
ATOM 814 N N . THR A 1 106 ? -0.875 4.043 -4.414 1 97.5 106 THR A N 1
ATOM 815 C CA . THR A 1 106 ? -0.19 5.32 -4.594 1 97.5 106 THR A CA 1
ATOM 816 C C . THR A 1 106 ? -1.194 6.465 -4.684 1 97.5 106 THR A C 1
ATOM 818 O O . THR A 1 106 ? -1.003 7.516 -4.066 1 97.5 106 THR A O 1
ATOM 821 N N . SER A 1 107 ? -2.254 6.254 -5.426 1 95.75 107 SER A N 1
ATOM 822 C CA . SER A 1 107 ? -3.236 7.32 -5.594 1 95.75 107 SER A CA 1
ATOM 823 C C . SER A 1 107 ? -3.889 7.688 -4.266 1 95.75 107 SER A C 1
ATOM 825 O O . SER A 1 107 ? -4.016 8.867 -3.936 1 95.75 107 SER A O 1
ATOM 827 N N . HIS A 1 108 ? -4.207 6.695 -3.502 1 94.81 108 HIS A N 1
ATOM 828 C CA . HIS A 1 108 ? -4.871 6.957 -2.229 1 94.81 108 HIS A CA 1
ATOM 829 C C . HIS A 1 108 ? -3.895 7.531 -1.207 1 94.81 108 HIS A C 1
ATOM 831 O O . HIS A 1 108 ? -4.258 8.406 -0.421 1 94.81 108 HIS A O 1
ATOM 837 N N . TRP A 1 109 ? -2.676 7.047 -1.254 1 95.06 109 TRP A N 1
ATOM 838 C CA . TRP A 1 109 ? -1.654 7.531 -0.333 1 95.06 109 TRP A CA 1
ATOM 839 C C . TRP A 1 109 ? -1.363 9.008 -0.573 1 95.06 109 TRP A C 1
ATOM 841 O O . TRP A 1 109 ? -1.47 9.828 0.344 1 95.06 109 TRP A O 1
ATOM 851 N N . ILE A 1 110 ? -1.185 9.398 -1.771 1 93.69 110 ILE A N 1
ATOM 852 C CA . ILE A 1 110 ? -0.814 10.766 -2.109 1 93.69 110 ILE A CA 1
ATOM 853 C C . ILE A 1 110 ? -2.016 11.688 -1.917 1 93.69 110 ILE A C 1
ATOM 855 O O . ILE A 1 110 ? -1.874 12.805 -1.414 1 93.69 110 ILE A O 1
ATOM 859 N N . HIS A 1 111 ? -3.16 11.195 -2.273 1 90.12 111 HIS A N 1
A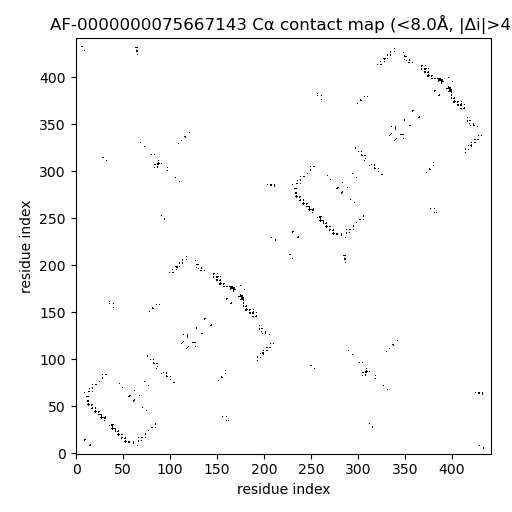TOM 860 C CA . HIS A 1 111 ? -4.363 11.992 -2.076 1 90.12 111 HIS A CA 1
ATOM 861 C C . HIS A 1 111 ? -4.621 12.242 -0.593 1 90.12 111 HIS A C 1
ATOM 863 O O . HIS A 1 111 ? -4.988 13.352 -0.201 1 90.12 111 HIS A O 1
ATOM 869 N N . PHE A 1 112 ? -4.465 11.273 0.16 1 89.62 112 PHE A N 1
ATOM 870 C CA . PHE A 1 112 ? -4.641 11.391 1.603 1 89.62 112 PHE A CA 1
ATOM 871 C C . PHE A 1 112 ? -3.67 12.414 2.184 1 89.62 112 PHE A C 1
ATOM 873 O O . PHE A 1 112 ? -4.062 13.266 2.98 1 89.62 112 PHE A O 1
ATOM 880 N N . TYR A 1 113 ? -2.432 12.359 1.79 1 88.62 113 TYR A N 1
ATOM 881 C CA . TYR A 1 113 ? -1.409 13.289 2.244 1 88.62 113 TYR A CA 1
ATOM 882 C C . TYR A 1 113 ? -1.745 14.719 1.82 1 88.62 113 TYR A C 1
ATOM 884 O O . TYR A 1 113 ? -1.667 15.641 2.627 1 88.62 113 TYR A O 1
ATOM 892 N N . SER A 1 114 ? -2.168 14.875 0.633 1 85.56 114 SER A N 1
ATOM 893 C CA . SER A 1 114 ? -2.471 16.203 0.101 1 85.56 114 SER A CA 1
ATOM 894 C C . SER A 1 114 ? -3.686 16.812 0.793 1 85.56 114 SER A C 1
ATOM 896 O O . SER A 1 114 ? -3.719 18.016 1.059 1 85.56 114 SER A O 1
ATOM 898 N N . SER A 1 115 ? -4.609 16 1.176 1 82.19 115 SER A N 1
ATOM 899 C CA . SER A 1 115 ? -5.859 16.484 1.744 1 82.19 115 SER A CA 1
ATOM 900 C C . SER A 1 115 ? -5.719 16.75 3.238 1 82.19 115 SER A C 1
ATOM 902 O O . SER A 1 115 ? -6.41 17.609 3.789 1 82.19 115 SER A O 1
ATOM 904 N N . THR A 1 116 ? -4.844 16.109 3.959 1 77.5 116 THR A N 1
ATOM 905 C CA . THR A 1 116 ? -4.766 16.219 5.41 1 77.5 116 THR A CA 1
ATOM 906 C C . THR A 1 116 ? -3.607 17.125 5.82 1 77.5 116 THR A C 1
ATOM 908 O O . THR A 1 116 ? -3.656 17.781 6.871 1 77.5 116 THR A O 1
ATOM 911 N N . SER A 1 117 ? -2.557 17.078 5.281 1 65.56 117 SER A N 1
ATOM 912 C CA . SER A 1 117 ? -1.371 17.797 5.738 1 65.56 117 SER A CA 1
ATOM 913 C C . SER A 1 117 ? -1.222 19.125 5.023 1 65.56 117 SER A C 1
ATOM 915 O O . SER A 1 117 ? -1.004 20.156 5.664 1 65.56 117 SER A O 1
ATOM 917 N N . LEU A 1 118 ? -1.266 19.094 3.832 1 60.25 118 LEU A N 1
ATOM 918 C CA . LEU A 1 118 ? -0.868 20.281 3.098 1 60.25 118 LEU A CA 1
ATOM 919 C C . LEU A 1 118 ? -2.016 21.297 3.031 1 60.25 118 LEU A C 1
ATOM 921 O O . LEU A 1 118 ? -1.824 22.484 3.305 1 60.25 118 LEU A O 1
ATOM 925 N N . LEU A 1 119 ? -3.18 20.75 2.711 1 52.34 119 LEU A N 1
ATOM 926 C CA . LEU A 1 119 ? -4.246 21.703 2.457 1 52.34 119 LEU A CA 1
ATOM 927 C C . LEU A 1 119 ? -4.844 22.219 3.766 1 52.34 119 LEU A C 1
ATOM 929 O O . LEU A 1 119 ? -5.402 23.312 3.812 1 52.34 119 LEU A O 1
ATOM 933 N N . LYS A 1 120 ? -4.805 21.406 4.887 1 53.31 120 LYS A N 1
ATOM 934 C CA . LYS A 1 120 ? -5.293 21.984 6.137 1 53.31 120 LYS A CA 1
ATOM 935 C C . LYS A 1 120 ? -4.375 23.094 6.633 1 53.31 120 LYS A C 1
ATOM 937 O O . LYS A 1 120 ? -4.836 24.062 7.242 1 53.31 120 LYS A O 1
ATOM 942 N N . SER A 1 121 ? -3.068 22.922 6.594 1 46.81 121 SER A N 1
ATOM 943 C CA . SER A 1 121 ? -2.193 24 7.062 1 46.81 121 SER A CA 1
ATOM 944 C C . SER A 1 121 ? -2.336 25.25 6.203 1 46.81 121 SER A C 1
ATOM 946 O O . SER A 1 121 ? -2.061 26.359 6.66 1 46.81 121 SER A O 1
ATOM 948 N N . ALA A 1 122 ? -2.453 25.016 4.773 1 45.41 122 ALA A N 1
ATOM 949 C CA . ALA A 1 122 ? -2.572 26.203 3.939 1 45.41 122 ALA A CA 1
ATOM 950 C C . ALA A 1 122 ? -3.975 26.797 4.027 1 45.41 122 ALA A C 1
ATOM 952 O O . ALA A 1 122 ? -4.969 26.094 3.84 1 45.41 122 ALA A O 1
ATOM 953 N N . SER A 1 123 ? -4.379 27.484 5.195 1 41.5 123 SER A N 1
ATOM 954 C CA . SER A 1 123 ? -5.609 28.266 5.262 1 41.5 123 SER A CA 1
ATOM 955 C C . SER A 1 123 ? -6.297 28.328 3.9 1 41.5 123 SER A C 1
ATOM 957 O O . SER A 1 123 ? -7.398 28.859 3.781 1 41.5 123 SER A O 1
ATOM 959 N N . HIS A 1 124 ? -5.625 28.297 2.797 1 40.62 124 HIS A N 1
ATOM 960 C CA . HIS A 1 124 ? -6.168 28.719 1.512 1 40.62 124 HIS A CA 1
ATOM 961 C C . HIS A 1 124 ? -7.195 27.734 0.992 1 40.62 124 HIS A C 1
ATOM 963 O O . HIS A 1 124 ? -7.461 26.703 1.635 1 40.62 124 HIS A O 1
ATOM 969 N N . LYS A 1 125 ? -6.965 27.328 -0.566 1 42.44 125 LYS A N 1
ATOM 970 C CA . LYS A 1 125 ? -7.883 27.031 -1.661 1 42.44 125 LYS A CA 1
ATOM 971 C C . LYS A 1 125 ? -8.297 25.562 -1.643 1 42.44 125 LYS A C 1
ATOM 973 O O . LYS A 1 125 ? -7.496 24.688 -1.282 1 42.44 125 LYS A O 1
ATOM 978 N N . THR A 1 126 ? -9.578 25.328 -1.531 1 46.09 126 THR A N 1
ATOM 979 C CA . THR A 1 126 ? -10.328 24.109 -1.782 1 46.09 126 THR A CA 1
ATOM 980 C C . THR A 1 126 ? -9.539 23.172 -2.693 1 46.09 126 THR A C 1
ATOM 982 O O . THR A 1 126 ? -8.82 23.625 -3.584 1 46.09 126 THR A O 1
ATOM 985 N N . VAL A 1 127 ? -9.227 22.078 -2.205 1 47.84 127 VAL A N 1
ATOM 986 C CA . VAL A 1 127 ? -8.703 21.062 -3.109 1 47.84 127 VAL A CA 1
ATOM 987 C C . VAL A 1 127 ? -9.336 21.219 -4.488 1 47.84 127 VAL A C 1
ATOM 989 O O . VAL A 1 127 ? -10.555 21.094 -4.641 1 47.84 127 VAL A O 1
ATOM 992 N N . ASP A 1 128 ? -8.93 22.141 -5.332 1 49.31 128 ASP A N 1
ATOM 993 C CA . ASP A 1 128 ? -9.375 22.156 -6.723 1 49.31 128 ASP A CA 1
ATOM 994 C C . ASP A 1 128 ? -9.078 20.828 -7.41 1 49.31 128 ASP A C 1
ATOM 996 O O . ASP A 1 128 ? -7.918 20.469 -7.613 1 49.31 128 ASP A O 1
ATOM 1000 N N . TYR A 1 129 ? -9.977 19.938 -7.07 1 52.88 129 TYR A N 1
ATOM 1001 C CA . TYR A 1 129 ? -9.867 18.625 -7.699 1 52.88 129 TYR A CA 1
ATOM 1002 C C . TYR A 1 129 ? -9.477 18.75 -9.164 1 52.88 129 TYR A C 1
ATOM 1004 O O . TYR A 1 129 ? -9.188 17.75 -9.828 1 52.88 129 TYR A O 1
ATOM 1012 N N . GLY A 1 130 ? -9.039 19.938 -9.547 1 53.94 130 GLY A N 1
ATOM 1013 C CA . GLY A 1 130 ? -8.672 20.266 -10.922 1 53.94 130 GLY A CA 1
ATOM 1014 C C . GLY A 1 130 ? -9.719 19.812 -11.93 1 53.94 130 GLY A C 1
ATOM 1015 O O . GLY A 1 130 ? -10.016 20.547 -12.883 1 53.94 130 GLY A O 1
ATOM 1016 N N . SER A 1 131 ? -10.25 18.453 -11.719 1 63.91 131 SER A N 1
ATOM 1017 C CA . SER A 1 131 ? -11.188 17.953 -12.719 1 63.91 131 SER A CA 1
ATOM 1018 C C . SER A 1 131 ? -12.594 17.812 -12.141 1 63.91 131 SER A C 1
ATOM 1020 O O . SER A 1 131 ? -12.75 17.516 -10.953 1 63.91 131 SER A O 1
ATOM 1022 N N . SER A 1 132 ? -13.578 18.25 -12.789 1 65.75 132 SER A N 1
ATOM 1023 C CA . SER A 1 132 ? -14.992 18.109 -12.438 1 65.75 132 SER A CA 1
ATOM 1024 C C . SER A 1 132 ? -15.352 16.656 -12.133 1 65.75 132 SER A C 1
ATOM 1026 O O . SER A 1 132 ? -16.188 16.391 -11.266 1 65.75 132 SER A O 1
ATOM 1028 N N . ILE A 1 133 ? -14.68 15.859 -12.703 1 67.88 133 ILE A N 1
ATOM 1029 C CA . ILE A 1 133 ? -14.953 14.438 -12.516 1 67.88 133 ILE A CA 1
ATOM 1030 C C . ILE A 1 133 ? -14.547 14.016 -11.109 1 67.88 133 ILE A C 1
ATOM 1032 O O . ILE A 1 133 ? -15.297 13.297 -10.43 1 67.88 133 ILE A O 1
ATOM 1036 N N . LEU A 1 134 ? -13.5 14.5 -10.711 1 73 134 LEU A N 1
ATOM 1037 C CA . LEU A 1 134 ? -13.016 14.141 -9.383 1 73 134 LEU A CA 1
ATOM 1038 C C . LEU A 1 134 ? -13.875 14.773 -8.297 1 73 134 LEU A C 1
ATOM 1040 O O . LEU A 1 134 ? -14.109 14.164 -7.254 1 73 134 LEU A O 1
ATOM 1044 N N . LYS A 1 135 ? -14.297 15.891 -8.625 1 71.94 135 LYS A N 1
ATOM 1045 C CA . LYS A 1 135 ? -15.203 16.531 -7.676 1 71.94 135 LYS A CA 1
ATOM 1046 C C . LYS A 1 135 ? -16.469 15.711 -7.473 1 71.94 135 LYS A C 1
ATOM 1048 O O . LYS A 1 135 ? -16.875 15.461 -6.336 1 71.94 135 LYS A O 1
ATOM 1053 N N . LEU A 1 136 ? -16.953 15.312 -8.602 1 67.19 136 LEU A N 1
ATOM 1054 C CA . LEU A 1 136 ? -18.156 14.484 -8.516 1 67.19 136 LEU A CA 1
ATOM 1055 C C . LEU A 1 136 ? -17.875 13.172 -7.793 1 67.19 136 LEU A C 1
ATOM 1057 O O . LEU A 1 136 ? -18.672 12.727 -6.973 1 67.19 136 LEU A O 1
ATOM 1061 N N . TYR A 1 137 ? -16.766 12.727 -8.125 1 68.19 137 TYR A N 1
ATOM 1062 C CA . TYR A 1 137 ? -16.344 11.445 -7.574 1 68.19 137 TYR A CA 1
ATOM 1063 C C . TYR A 1 137 ? -16.219 11.516 -6.055 1 68.19 137 TYR A C 1
ATOM 1065 O O . TYR A 1 137 ? -16.656 10.602 -5.348 1 68.19 137 TYR A O 1
ATOM 1073 N N . TYR A 1 138 ? -15.828 12.602 -5.605 1 68.25 138 TYR A N 1
ATOM 1074 C CA . TYR A 1 138 ? -15.57 12.664 -4.172 1 68.25 138 TYR A CA 1
ATOM 1075 C C . TYR A 1 138 ? -16.703 13.375 -3.445 1 68.25 138 TYR A C 1
ATOM 1077 O O . TYR A 1 138 ? -16.828 13.273 -2.221 1 68.25 138 TYR A O 1
ATOM 1085 N N . THR A 1 139 ? -17.516 13.953 -4.23 1 70.56 139 THR A N 1
ATOM 1086 C CA . THR A 1 139 ? -18.594 14.664 -3.557 1 70.56 139 THR A CA 1
ATOM 1087 C C . THR A 1 139 ? -19.844 13.781 -3.432 1 70.56 139 THR A C 1
ATOM 1089 O O . THR A 1 139 ? -20.609 13.906 -2.477 1 70.56 139 THR A O 1
ATOM 1092 N N . SER A 1 140 ? -19.922 12.867 -4.336 1 77.56 140 SER A N 1
ATOM 1093 C CA . SER A 1 140 ? -21.062 11.969 -4.262 1 77.56 140 SER A CA 1
ATOM 1094 C C . SER A 1 140 ? -20.719 10.672 -3.537 1 77.56 140 SER A C 1
ATOM 1096 O O . SER A 1 140 ? -20.047 9.805 -4.098 1 77.56 140 SER A O 1
ATOM 1098 N N . ARG A 1 141 ? -21.25 10.43 -2.445 1 81.06 141 ARG A N 1
ATOM 1099 C CA . ARG A 1 141 ? -20.984 9.242 -1.631 1 81.06 141 ARG A CA 1
ATOM 1100 C C . ARG A 1 141 ? -21.516 7.984 -2.312 1 81.06 141 ARG A C 1
ATOM 1102 O O . ARG A 1 141 ? -20.812 6.977 -2.389 1 81.06 141 ARG A O 1
ATOM 1109 N N . PRO A 1 142 ? -22.719 8.062 -2.855 1 83.25 142 PRO A N 1
ATOM 1110 C CA . PRO A 1 142 ? -23.234 6.875 -3.541 1 83.25 142 PRO A CA 1
ATOM 1111 C C . PRO A 1 142 ? -22.375 6.477 -4.742 1 83.25 142 PRO A C 1
ATOM 1113 O O . PRO A 1 142 ? -22.203 5.285 -5.008 1 83.25 142 PRO A O 1
ATOM 1116 N N . LEU A 1 143 ? -21.922 7.414 -5.441 1 85.44 143 LEU A N 1
ATOM 1117 C CA . LEU A 1 143 ? -21.078 7.105 -6.594 1 85.44 143 LEU A CA 1
ATOM 1118 C C . LEU A 1 143 ? -19.766 6.441 -6.152 1 85.44 143 LEU A C 1
ATOM 1120 O O . LEU A 1 143 ? -19.328 5.457 -6.758 1 85.44 143 LEU A O 1
ATOM 1124 N N . LEU A 1 144 ? -19.234 7.016 -5.152 1 83.56 144 LEU A N 1
ATOM 1125 C CA . LEU A 1 144 ? -18.016 6.434 -4.609 1 83.56 144 LEU A CA 1
ATOM 1126 C C . LEU A 1 144 ? -18.25 4.988 -4.176 1 83.56 144 LEU A C 1
ATOM 1128 O O . LEU A 1 144 ? -17.438 4.109 -4.473 1 83.56 144 LEU A O 1
ATOM 1132 N N . PHE A 1 145 ? -19.328 4.789 -3.527 1 84.94 145 PHE A N 1
ATOM 1133 C CA . PHE A 1 145 ? -19.672 3.455 -3.053 1 84.94 145 PHE A CA 1
ATOM 1134 C C . PHE A 1 145 ? -19.859 2.496 -4.223 1 84.94 145 PHE A C 1
ATOM 1136 O O . PHE A 1 145 ? -19.375 1.366 -4.191 1 84.94 145 PHE A O 1
ATOM 1143 N N . PHE A 1 146 ? -20.516 2.994 -5.195 1 89.06 146 PHE A N 1
ATOM 1144 C CA . PHE A 1 146 ? -20.781 2.182 -6.379 1 89.06 146 PHE A CA 1
ATOM 1145 C C . PHE A 1 146 ? -19.484 1.807 -7.082 1 89.06 146 PHE A C 1
ATOM 1147 O O . PHE A 1 146 ? -19.312 0.661 -7.5 1 89.06 146 PHE A O 1
ATOM 1154 N N . MET A 1 147 ? -18.625 2.678 -7.176 1 90.56 147 MET A N 1
ATOM 1155 C CA . MET A 1 147 ? -17.359 2.434 -7.852 1 90.56 147 MET A CA 1
ATOM 1156 C C . MET A 1 147 ? -16.5 1.454 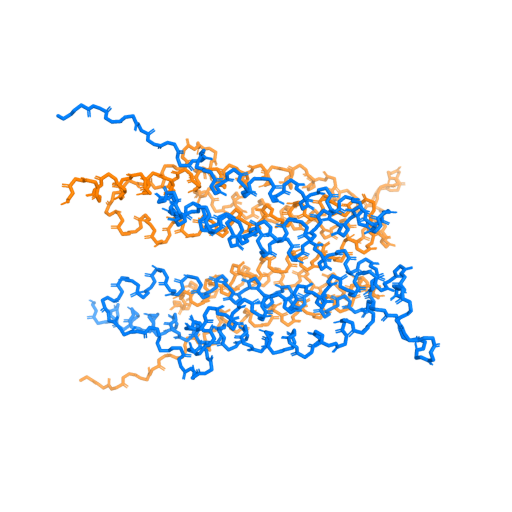-7.055 1 90.56 147 MET A C 1
ATOM 1158 O O . MET A 1 147 ? -15.867 0.568 -7.633 1 90.56 147 MET A O 1
ATOM 1162 N N . CYS A 1 148 ? -16.5 1.63 -5.781 1 89.38 148 CYS A N 1
ATOM 1163 C CA . CYS A 1 148 ? -15.734 0.732 -4.93 1 89.38 148 CYS A CA 1
ATOM 1164 C C . CYS A 1 148 ? -16.312 -0.677 -4.957 1 89.38 148 CYS A C 1
ATOM 1166 O O . CYS A 1 148 ? -15.57 -1.656 -5.062 1 89.38 148 CYS A O 1
ATOM 1168 N N . MET A 1 149 ? -17.609 -0.731 -4.879 1 91.69 149 MET A N 1
ATOM 1169 C CA . MET A 1 149 ? -18.297 -2.023 -4.922 1 91.69 149 MET A CA 1
ATOM 1170 C C . MET A 1 149 ? -18.062 -2.709 -6.266 1 91.69 149 MET A C 1
ATOM 1172 O O . MET A 1 149 ? -17.812 -3.912 -6.32 1 91.69 149 MET A O 1
ATOM 1176 N N . GLY A 1 150 ? -18.203 -1.914 -7.289 1 93.62 150 GLY A N 1
ATOM 1177 C CA . GLY A 1 150 ? -17.969 -2.459 -8.617 1 93.62 150 GLY A CA 1
ATOM 1178 C C . GLY A 1 150 ? -16.562 -2.984 -8.812 1 93.62 150 GLY A C 1
ATOM 1179 O O . GLY A 1 150 ? -16.375 -4.059 -9.391 1 93.62 150 GLY A O 1
ATOM 1180 N N . ASN A 1 151 ? -15.625 -2.242 -8.367 1 95.44 151 ASN A N 1
ATOM 1181 C CA . ASN A 1 151 ? -14.227 -2.66 -8.461 1 95.44 151 ASN A CA 1
ATOM 1182 C C . ASN A 1 151 ? -13.977 -3.957 -7.695 1 95.44 151 ASN A C 1
ATOM 1184 O O . ASN A 1 151 ? -13.375 -4.891 -8.227 1 95.44 151 ASN A O 1
ATOM 1188 N N . GLU A 1 152 ? -14.477 -4.043 -6.504 1 95.81 152 GLU A N 1
ATOM 1189 C CA . GLU A 1 152 ? -14.305 -5.23 -5.668 1 95.81 152 GLU A CA 1
ATOM 1190 C C . GLU A 1 152 ? -15.016 -6.438 -6.281 1 95.81 152 GLU A C 1
ATOM 1192 O O . GLU A 1 152 ? -14.484 -7.547 -6.262 1 95.81 152 GLU A O 1
ATOM 1197 N N . THR A 1 153 ? -16.172 -6.164 -6.742 1 96.06 153 THR A N 1
ATOM 1198 C CA . THR A 1 153 ? -16.922 -7.238 -7.379 1 96.06 153 THR A CA 1
ATOM 1199 C C . THR A 1 153 ? -16.172 -7.777 -8.594 1 96.06 153 THR A C 1
ATOM 1201 O O . THR A 1 153 ? -16.109 -8.992 -8.805 1 96.06 153 THR A O 1
ATOM 1204 N N . CYS A 1 154 ? -15.609 -6.934 -9.352 1 97.12 154 CYS A N 1
ATOM 1205 C CA . CYS A 1 154 ? -14.867 -7.332 -10.539 1 97.12 154 CYS A CA 1
ATOM 1206 C C . CYS A 1 154 ? -13.75 -8.305 -10.18 1 97.12 154 CYS A C 1
ATOM 1208 O O . CYS A 1 154 ? -13.664 -9.391 -10.742 1 97.12 154 CYS A O 1
ATOM 1210 N N . TYR A 1 155 ? -12.93 -8.008 -9.219 1 97.62 155 TYR A N 1
ATOM 1211 C CA . TYR A 1 155 ? -11.797 -8.836 -8.828 1 97.62 155 TYR A CA 1
ATOM 1212 C C . TYR A 1 155 ? -12.266 -10.133 -8.18 1 97.62 155 TYR A C 1
ATOM 1214 O O . TYR A 1 155 ? -11.703 -11.203 -8.422 1 97.62 155 TYR A O 1
ATOM 1222 N N . THR A 1 156 ? -13.273 -10.016 -7.332 1 97.19 156 THR A N 1
ATOM 1223 C CA . THR A 1 156 ? -13.773 -11.203 -6.641 1 97.19 156 THR A CA 1
ATOM 1224 C C . THR A 1 156 ? -14.367 -12.195 -7.633 1 97.19 156 THR A C 1
ATOM 1226 O O . THR A 1 156 ? -14.172 -13.406 -7.504 1 97.19 156 THR A O 1
ATOM 1229 N N . MET A 1 157 ? -15.117 -11.695 -8.609 1 96.31 157 MET A N 1
ATOM 1230 C CA . MET A 1 157 ? -15.703 -12.578 -9.617 1 96.31 157 MET A CA 1
ATOM 1231 C C . MET A 1 157 ? -14.609 -13.219 -10.469 1 96.31 157 MET A C 1
ATOM 1233 O O . MET A 1 157 ? -14.719 -14.391 -10.836 1 96.31 157 MET A O 1
ATOM 1237 N N . LEU A 1 158 ? -13.648 -12.445 -10.812 1 96.06 158 LEU A N 1
ATOM 1238 C CA . LEU A 1 158 ? -12.523 -13.016 -11.555 1 96.06 158 LEU A CA 1
ATOM 1239 C C . LEU A 1 158 ? -11.898 -14.172 -10.773 1 96.06 158 LEU A C 1
ATOM 1241 O O . LEU A 1 158 ? -11.523 -15.188 -11.367 1 96.06 158 LEU A O 1
ATOM 1245 N N . TYR A 1 159 ? -11.789 -14.008 -9.469 1 97.38 159 TYR A N 1
ATOM 1246 C CA . TYR A 1 159 ? -11.281 -15.055 -8.594 1 97.38 159 TYR A CA 1
ATOM 1247 C C . TYR A 1 159 ? -12.172 -16.297 -8.648 1 97.38 159 TYR A C 1
ATOM 1249 O O . TYR A 1 159 ? -11.688 -17.406 -8.852 1 97.38 159 TYR A O 1
ATOM 1257 N N . LEU A 1 160 ? -13.445 -16.094 -8.539 1 95 160 LEU A N 1
ATOM 1258 C CA . LEU A 1 160 ? -14.375 -17.219 -8.492 1 95 160 LEU A CA 1
ATOM 1259 C C . LEU A 1 160 ? -14.469 -17.906 -9.844 1 95 160 LEU A C 1
ATOM 1261 O O . LEU A 1 160 ? -14.625 -19.125 -9.914 1 95 160 LEU A O 1
ATOM 1265 N N . CYS A 1 161 ? -14.336 -17.156 -10.93 1 93.44 161 CYS A N 1
ATOM 1266 C CA . CYS A 1 161 ? -14.438 -17.688 -12.289 1 93.44 161 CYS A CA 1
ATOM 1267 C C . CYS A 1 161 ? -13.32 -18.688 -12.57 1 93.44 161 CYS A C 1
ATOM 1269 O O . CYS A 1 161 ? -13.453 -19.547 -13.445 1 93.44 161 CYS A O 1
ATOM 1271 N N . TYR A 1 162 ? -12.227 -18.547 -11.859 1 93.56 162 TYR A N 1
ATOM 1272 C CA . TYR A 1 162 ? -11.133 -19.484 -12.039 1 93.56 162 TYR A CA 1
ATOM 1273 C C . TYR A 1 162 ? -11.555 -20.906 -11.641 1 93.56 162 TYR A C 1
ATOM 1275 O O . TYR A 1 162 ? -11.117 -21.875 -12.25 1 93.56 162 TYR A O 1
ATOM 1283 N N . PHE A 1 163 ? -12.422 -21.016 -10.672 1 91.56 163 PHE A N 1
ATOM 1284 C CA . PHE A 1 163 ? -12.789 -22.312 -10.133 1 91.56 163 PHE A CA 1
ATOM 1285 C C . PHE A 1 163 ? -14.094 -22.812 -10.734 1 91.56 163 PHE A C 1
ATOM 1287 O O . PHE A 1 163 ? -14.273 -24.016 -10.938 1 91.56 163 PHE A O 1
ATOM 1294 N N . THR A 1 164 ? -15.055 -21.938 -10.961 1 85.06 164 THR A N 1
ATOM 1295 C CA . THR A 1 164 ? -16.359 -22.297 -11.5 1 85.06 164 THR A CA 1
ATOM 1296 C C . THR A 1 164 ? -17.031 -21.094 -12.141 1 85.06 164 THR A C 1
ATOM 1298 O O . THR A 1 164 ? -16.891 -19.969 -11.656 1 85.06 164 THR A O 1
ATOM 1301 N N . PRO A 1 165 ? -17.578 -21.359 -13.242 1 78 165 PRO A N 1
ATOM 1302 C CA . PRO A 1 165 ? -18.281 -20.234 -13.859 1 78 165 PRO A CA 1
ATOM 1303 C C . PRO A 1 165 ? -19.531 -19.812 -13.07 1 78 165 PRO A C 1
ATOM 1305 O O . PRO A 1 165 ? -20.062 -18.734 -13.281 1 78 165 PRO A O 1
ATOM 1308 N N . GLY A 1 166 ? -19.828 -20.391 -12.031 1 73.62 166 GLY A N 1
ATOM 1309 C CA . GLY A 1 166 ? -21.031 -20.125 -11.266 1 73.62 166 GLY A CA 1
ATOM 1310 C C . GLY A 1 166 ? -22.266 -20.797 -11.836 1 73.62 166 GLY A C 1
ATOM 1311 O O . GLY A 1 166 ? -22.172 -21.516 -12.828 1 73.62 166 GLY A O 1
ATOM 1312 N N . PRO A 1 167 ? -23.406 -20.672 -11.109 1 75.44 167 PRO A N 1
ATOM 1313 C CA . PRO A 1 167 ? -24.641 -21.297 -11.609 1 75.44 167 PRO A CA 1
ATOM 1314 C C . PRO A 1 167 ? -25.094 -20.703 -12.945 1 75.44 167 PRO A C 1
ATOM 1316 O O . PRO A 1 167 ? -24.922 -19.5 -13.18 1 75.44 167 PRO A O 1
ATOM 1319 N N . PHE A 1 168 ? -25.438 -21.531 -13.859 1 71.69 168 PHE A N 1
ATOM 1320 C CA . PHE A 1 168 ? -25.859 -21.109 -15.188 1 71.69 168 PHE A CA 1
ATOM 1321 C C . PHE A 1 168 ? -27.25 -20.469 -15.125 1 71.69 168 PHE A C 1
ATOM 1323 O O . PHE A 1 168 ? -28.172 -21.031 -14.547 1 71.69 168 PHE A O 1
ATOM 1330 N N . LEU A 1 169 ? -27.234 -19.156 -15.164 1 64.69 169 LEU A N 1
ATOM 1331 C CA . LEU A 1 169 ? -28.5 -18.453 -15.047 1 64.69 169 LEU A CA 1
ATOM 1332 C C . LEU A 1 169 ? -29.422 -18.797 -16.219 1 64.69 169 LEU A C 1
ATOM 1334 O O . LEU A 1 169 ? -30.625 -19 -16.031 1 64.69 169 LEU A O 1
ATOM 1338 N N . PHE A 1 170 ? -28.859 -18.688 -17.469 1 63.25 170 PHE A N 1
ATOM 1339 C CA . PHE A 1 170 ? -29.719 -18.984 -18.609 1 63.25 170 PHE A CA 1
ATOM 1340 C C . PHE A 1 170 ? -29.203 -20.203 -19.359 1 63.25 170 PHE A C 1
ATOM 1342 O O . PHE A 1 170 ? -28.047 -20.266 -19.75 1 63.25 170 PHE A O 1
ATOM 1349 N N . PRO A 1 171 ? -29.969 -21.281 -19.219 1 59.06 171 PRO A N 1
ATOM 1350 C CA . PRO A 1 171 ? -29.594 -22.516 -19.906 1 59.06 171 PRO A CA 1
ATOM 1351 C C . PRO A 1 171 ? -29.016 -22.266 -21.297 1 59.06 171 PRO A C 1
ATOM 1353 O O . PRO A 1 171 ? -28.109 -22.969 -21.734 1 59.06 171 PRO A O 1
ATOM 1356 N N . PHE A 1 172 ? -29.547 -21.266 -21.922 1 57.53 172 PHE A N 1
ATOM 1357 C CA . PHE A 1 172 ? -29.141 -21.125 -23.312 1 57.53 172 PHE A CA 1
ATOM 1358 C C . PHE A 1 172 ? -27.844 -20.344 -23.422 1 57.53 172 PHE A C 1
ATOM 1360 O O . PHE A 1 172 ? -27.109 -20.484 -24.391 1 57.53 172 PHE A O 1
ATOM 1367 N N . LEU A 1 173 ? -27.656 -19.469 -22.453 1 62 173 LEU A N 1
ATOM 1368 C CA . LEU A 1 173 ? -26.438 -18.672 -22.531 1 62 173 LEU A CA 1
ATOM 1369 C C . LEU A 1 173 ? -25.344 -19.266 -21.656 1 62 173 LEU A C 1
ATOM 1371 O O . LEU A 1 173 ? -25.562 -19.531 -20.469 1 62 173 LEU A O 1
ATOM 1375 N N . GLU A 1 174 ? -24.656 -20.266 -22.047 1 66.62 174 GLU A N 1
ATOM 1376 C CA . GLU A 1 174 ? -23.562 -20.984 -21.391 1 66.62 174 GLU A CA 1
ATOM 1377 C C . GLU A 1 174 ? -22.656 -20.031 -20.625 1 66.62 174 GLU A C 1
ATOM 1379 O O . GLU A 1 174 ? -21.422 -20.203 -20.609 1 66.62 174 GLU A O 1
ATOM 1384 N N . VAL A 1 175 ? -23.484 -18.906 -20.156 1 73.94 175 VAL A N 1
ATOM 1385 C CA . VAL A 1 175 ? -22.656 -17.984 -19.406 1 73.94 175 VAL A CA 1
ATOM 1386 C C . VAL A 1 175 ? -22.969 -18.109 -17.922 1 73.94 175 VAL A C 1
ATOM 1388 O O . VAL A 1 175 ? -24.125 -17.969 -17.5 1 73.94 175 VAL A O 1
ATOM 1391 N N . GLY A 1 176 ? -22.062 -18.344 -17.125 1 85.56 176 GLY A N 1
ATOM 1392 C CA . GLY A 1 176 ? -22.203 -18.469 -15.68 1 85.56 176 GLY A CA 1
ATOM 1393 C C . GLY A 1 176 ? -22.406 -17.141 -14.992 1 85.56 176 GLY A C 1
ATOM 1394 O O . GLY A 1 176 ? -22.016 -16.094 -15.523 1 85.56 176 GLY A O 1
ATOM 1395 N N . LEU A 1 177 ? -23.109 -17.125 -13.898 1 87.69 177 LEU A N 1
ATOM 1396 C CA . LEU A 1 177 ? -23.391 -15.938 -13.109 1 87.69 177 LEU A CA 1
ATOM 1397 C C . LEU A 1 177 ? -22.109 -15.156 -12.812 1 87.69 177 LEU A C 1
ATOM 1399 O O . LEU A 1 177 ? -22.094 -13.93 -12.898 1 87.69 177 LEU A O 1
ATOM 1403 N N . PHE A 1 178 ? -21.047 -15.859 -12.398 1 91 178 PHE A N 1
ATOM 1404 C CA . PHE A 1 178 ? -19.812 -15.188 -12.039 1 91 178 PHE A CA 1
ATOM 1405 C C . PHE A 1 178 ? -19.188 -14.516 -13.258 1 91 178 PHE A C 1
ATOM 1407 O O . PHE A 1 178 ? -18.641 -13.406 -13.156 1 91 178 PHE A O 1
ATOM 1414 N N . ASP A 1 179 ? -19.328 -15.062 -14.375 1 90.88 179 ASP A N 1
ATOM 1415 C CA . ASP A 1 179 ? -18.844 -14.453 -15.609 1 90.88 179 ASP A CA 1
ATOM 1416 C C . ASP A 1 179 ? -19.625 -13.188 -15.938 1 90.88 179 ASP A C 1
ATOM 1418 O O . ASP A 1 179 ? -19.047 -12.164 -16.328 1 90.88 179 ASP A O 1
ATOM 1422 N N . LEU A 1 180 ? -20.859 -13.344 -15.82 1 90.12 180 LEU A N 1
ATOM 1423 C CA . LEU A 1 180 ? -21.719 -12.203 -16.125 1 90.12 180 LEU A CA 1
ATOM 1424 C C . LEU A 1 180 ? -21.406 -11.023 -15.195 1 90.12 180 LEU A C 1
ATOM 1426 O O . LEU A 1 180 ? -21.25 -9.891 -15.656 1 90.12 180 LEU A O 1
ATOM 1430 N N . LEU A 1 181 ? -21.328 -11.352 -13.938 1 92.44 181 LEU A N 1
ATOM 1431 C CA . LEU A 1 181 ? -21.031 -10.305 -12.961 1 92.44 181 LEU A CA 1
ATOM 1432 C C . LEU A 1 181 ? -19.656 -9.695 -13.219 1 92.44 181 LEU A C 1
ATOM 1434 O O . LEU A 1 181 ? -19.453 -8.492 -13.008 1 92.44 181 LEU A O 1
ATOM 1438 N N . PHE A 1 182 ? -18.734 -10.5 -13.641 1 94.31 182 PHE A N 1
ATOM 1439 C CA . PHE A 1 182 ? -17.406 -10.008 -13.977 1 94.31 182 PHE A CA 1
ATOM 1440 C C . PHE A 1 182 ? -17.469 -9.016 -15.133 1 94.31 182 PHE A C 1
ATOM 1442 O O . PHE A 1 182 ? -16.938 -7.91 -15.039 1 94.31 182 PHE A O 1
ATOM 1449 N N . PHE A 1 183 ? -18.188 -9.32 -16.172 1 93.44 183 PHE A N 1
ATOM 1450 C CA . PHE A 1 183 ? -18.25 -8.492 -17.359 1 93.44 183 PHE A CA 1
ATOM 1451 C C . PHE A 1 183 ? -19.031 -7.211 -17.094 1 93.44 183 PHE A C 1
ATOM 1453 O O . PHE A 1 183 ? -18.719 -6.156 -17.641 1 93.44 183 PHE A O 1
ATOM 1460 N N . VAL A 1 184 ? -20 -7.293 -16.25 1 94.06 184 VAL A N 1
ATOM 1461 C CA . VAL A 1 184 ? -20.812 -6.121 -15.906 1 94.06 184 VAL A CA 1
ATOM 1462 C C . VAL A 1 184 ? -20 -5.172 -15.031 1 94.06 184 VAL A C 1
ATOM 1464 O O . VAL A 1 184 ? -20.109 -3.951 -15.148 1 94.06 184 VAL A O 1
ATOM 1467 N N . SER A 1 185 ? -19.141 -5.754 -14.234 1 96.5 185 SER A N 1
ATOM 1468 C CA . SER A 1 185 ? -18.391 -4.934 -13.289 1 96.5 185 SER A CA 1
ATOM 1469 C C . SER A 1 185 ? -17.094 -4.434 -13.906 1 96.5 185 SER A C 1
ATOM 1471 O O . SER A 1 185 ? -16.453 -3.516 -13.375 1 96.5 185 SER A O 1
ATOM 1473 N N . LEU A 1 186 ? -16.703 -4.934 -15.031 1 96.56 186 LEU A N 1
ATOM 1474 C CA . LEU A 1 186 ? -15.43 -4.609 -15.656 1 96.56 186 LEU A CA 1
ATOM 1475 C C . LEU A 1 186 ? -15.367 -3.137 -16.047 1 96.56 186 LEU A C 1
ATOM 1477 O O . LEU A 1 186 ? -14.398 -2.447 -15.734 1 96.56 186 LEU A O 1
ATOM 1481 N N . PRO A 1 187 ? -16.422 -2.609 -16.656 1 96.12 187 PRO A N 1
ATOM 1482 C CA . PRO A 1 187 ? -16.375 -1.183 -16.984 1 96.12 187 PRO A CA 1
ATOM 1483 C C . PRO A 1 187 ? -16.266 -0.297 -15.75 1 96.12 187 PRO A C 1
ATOM 1485 O O . PRO A 1 187 ? -15.641 0.763 -15.789 1 96.12 187 PRO A O 1
ATOM 1488 N N . VAL A 1 188 ? -16.891 -0.715 -14.734 1 95.19 188 VAL A N 1
ATOM 1489 C CA . VAL A 1 188 ? -16.844 0.045 -13.492 1 95.19 188 VAL A CA 1
ATOM 1490 C C . VAL A 1 188 ? -15.422 0.024 -12.93 1 95.19 188 VAL A C 1
ATOM 1492 O O . VAL A 1 188 ? -14.906 1.05 -12.469 1 95.19 188 VAL A O 1
ATOM 1495 N N . ALA A 1 189 ? -14.805 -1.077 -13.008 1 96.19 189 ALA A N 1
ATOM 1496 C CA . ALA A 1 189 ? -13.43 -1.205 -12.523 1 96.19 189 ALA A CA 1
ATOM 1497 C C . ALA A 1 189 ? -12.477 -0.336 -13.344 1 96.19 189 ALA A C 1
ATOM 1499 O O . ALA A 1 189 ? -11.57 0.289 -12.789 1 96.19 189 ALA A O 1
ATOM 1500 N N . ILE A 1 190 ? -12.68 -0.279 -14.633 1 96.19 190 ILE A N 1
ATOM 1501 C CA . ILE A 1 190 ? -11.859 0.545 -15.516 1 96.19 190 ILE A CA 1
ATOM 1502 C C . ILE A 1 190 ? -12.078 2.021 -15.195 1 96.19 190 ILE A C 1
ATOM 1504 O O . ILE A 1 190 ? -11.125 2.797 -15.117 1 96.19 190 ILE A O 1
ATOM 1508 N N . ALA A 1 191 ? -13.305 2.389 -14.977 1 94 191 ALA A N 1
ATOM 1509 C CA . ALA A 1 191 ? -13.625 3.764 -14.609 1 94 191 ALA A CA 1
ATOM 1510 C C . ALA A 1 191 ? -12.984 4.141 -13.273 1 94 191 ALA A C 1
ATOM 1512 O O . ALA A 1 191 ? -12.477 5.254 -13.117 1 94 191 ALA A O 1
ATOM 1513 N N . LYS A 1 192 ? -13.047 3.252 -12.359 1 94 192 LYS A N 1
ATOM 1514 C CA . LYS A 1 192 ? -12.43 3.504 -11.055 1 94 192 LYS A CA 1
ATOM 1515 C C . LYS A 1 192 ? -10.922 3.705 -11.195 1 94 192 LYS A C 1
ATOM 1517 O O . LYS A 1 192 ? -10.344 4.562 -10.531 1 94 192 LYS A O 1
ATOM 1522 N N . ALA A 1 193 ? -10.281 2.93 -12.008 1 95.25 193 ALA A N 1
ATOM 1523 C CA . ALA A 1 193 ? -8.852 3.074 -12.258 1 95.25 193 ALA A CA 1
ATOM 1524 C C . ALA A 1 193 ? -8.531 4.434 -12.875 1 95.25 193 ALA A C 1
ATOM 1526 O O . ALA A 1 193 ? -7.539 5.07 -12.508 1 95.25 193 ALA A O 1
ATOM 1527 N N . PHE A 1 194 ? -9.367 4.84 -13.734 1 93.75 194 PHE A N 1
ATOM 1528 C CA . PHE A 1 194 ? -9.195 6.145 -14.359 1 93.75 194 PHE A CA 1
ATOM 1529 C C . PHE A 1 194 ? -9.352 7.262 -13.336 1 93.75 194 PHE A C 1
ATOM 1531 O O . PHE A 1 194 ? -8.57 8.219 -13.328 1 93.75 194 PHE A O 1
ATOM 1538 N N . CYS A 1 195 ? -10.336 7.148 -12.523 1 91.06 195 CYS A N 1
ATOM 1539 C CA . CYS A 1 195 ? -10.531 8.125 -11.461 1 91.06 195 CYS A CA 1
ATOM 1540 C C . CYS A 1 195 ? -9.336 8.172 -10.523 1 91.06 195 CYS A C 1
ATOM 1542 O O . CYS A 1 195 ? -8.914 9.242 -10.086 1 91.06 195 CYS A O 1
ATOM 1544 N N . SER A 1 196 ? -8.789 7 -10.188 1 93.31 196 SER A N 1
ATOM 1545 C CA . SER A 1 196 ? -7.605 6.934 -9.336 1 93.31 196 SER A CA 1
ATOM 1546 C C . SER A 1 196 ? -6.414 7.621 -9.992 1 93.31 196 SER A C 1
ATOM 1548 O O . SER A 1 196 ? -5.621 8.273 -9.312 1 93.31 196 SER A O 1
ATOM 1550 N N . TRP A 1 197 ? -6.328 7.492 -11.273 1 94.44 197 TRP A N 1
ATOM 1551 C CA . TRP A 1 197 ? -5.262 8.156 -12.016 1 94.44 197 TRP A CA 1
ATOM 1552 C C . TRP A 1 197 ? -5.418 9.672 -11.961 1 94.44 197 TRP A C 1
ATOM 1554 O O . TRP A 1 197 ? -4.441 10.391 -11.742 1 94.44 197 TRP A O 1
ATOM 1564 N N . LEU A 1 198 ? -6.586 10.148 -12.156 1 91.62 198 LEU A N 1
ATOM 1565 C CA . LEU A 1 198 ? -6.855 11.586 -12.094 1 91.62 198 LEU A CA 1
ATOM 1566 C C . LEU A 1 198 ? -6.566 12.125 -10.695 1 91.62 198 LEU A C 1
ATOM 1568 O O . LEU A 1 198 ? -6.008 13.219 -10.555 1 91.62 198 LEU A O 1
ATOM 1572 N N . GLN A 1 199 ? -6.977 11.305 -9.797 1 89.62 199 GLN A N 1
ATOM 1573 C CA . GLN A 1 199 ? -6.734 11.68 -8.406 1 89.62 199 GLN A CA 1
ATOM 1574 C C . GLN A 1 199 ? -5.238 11.773 -8.117 1 89.62 199 GLN A C 1
ATOM 1576 O O . GLN A 1 199 ? -4.793 12.703 -7.434 1 89.62 199 GLN A O 1
ATOM 1581 N N . LEU A 1 200 ? -4.539 10.891 -8.562 1 93.5 200 LEU A N 1
ATOM 1582 C CA . LEU A 1 200 ? -3.09 10.883 -8.383 1 93.5 200 LEU A CA 1
ATOM 1583 C C . LEU A 1 200 ? -2.457 12.117 -9.016 1 93.5 200 LEU A C 1
ATOM 1585 O O . LEU A 1 200 ? -1.664 12.812 -8.375 1 93.5 200 LEU A O 1
ATOM 1589 N N . LYS A 1 201 ? -2.846 12.414 -10.203 1 92.69 201 LYS A N 1
ATOM 1590 C CA . LYS A 1 201 ? -2.322 13.57 -10.914 1 92.69 201 LYS A CA 1
ATOM 1591 C C . LYS A 1 201 ? -2.66 14.867 -10.188 1 92.69 201 LYS A C 1
ATOM 1593 O O . LYS A 1 201 ? -1.791 15.719 -9.977 1 92.69 201 LYS A O 1
ATOM 1598 N N . GLY A 1 202 ? -3.869 14.977 -9.805 1 89.38 202 GLY A N 1
ATOM 1599 C CA . GLY A 1 202 ? -4.301 16.172 -9.086 1 89.38 202 GLY A CA 1
ATOM 1600 C C . GLY A 1 202 ? -3.576 16.359 -7.766 1 89.38 202 GLY A C 1
ATOM 1601 O O . GLY A 1 202 ? -3.152 17.469 -7.445 1 89.38 202 GLY A O 1
ATOM 1602 N N . ALA A 1 203 ? -3.469 15.289 -7.039 1 90.69 203 ALA A N 1
ATOM 1603 C CA . ALA A 1 203 ? -2.807 15.359 -5.738 1 90.69 203 ALA A CA 1
ATOM 1604 C C . ALA A 1 203 ? -1.328 15.703 -5.895 1 90.69 203 ALA A C 1
ATOM 1606 O O . ALA A 1 203 ? -0.785 16.5 -5.121 1 90.69 203 ALA A O 1
ATOM 1607 N N . MET A 1 204 ? -0.684 15.164 -6.867 1 92.38 204 MET A N 1
ATOM 1608 C CA . MET A 1 204 ? 0.728 15.445 -7.113 1 92.38 204 MET A CA 1
ATOM 1609 C C . MET A 1 204 ? 0.934 16.906 -7.496 1 92.38 204 MET A C 1
ATOM 1611 O O . MET A 1 204 ? 1.896 17.547 -7.051 1 92.38 204 MET A O 1
ATOM 1615 N N . CYS A 1 205 ? 0.054 17.438 -8.266 1 91.12 205 CYS A N 1
ATOM 1616 C CA . CYS A 1 205 ? 0.135 18.844 -8.656 1 91.12 205 CYS A CA 1
ATOM 1617 C C . CYS A 1 205 ? -0.052 19.75 -7.457 1 91.12 205 CYS A C 1
ATOM 1619 O O . CYS A 1 205 ? 0.641 20.766 -7.328 1 91.12 205 CYS A O 1
ATOM 1621 N N . ALA A 1 206 ? -0.955 19.359 -6.66 1 87.75 206 ALA A N 1
ATOM 1622 C CA . ALA A 1 206 ? -1.178 20.156 -5.449 1 87.75 206 ALA A CA 1
ATOM 1623 C C . ALA A 1 206 ? 0.072 20.188 -4.574 1 87.75 206 ALA A C 1
ATOM 1625 O O . ALA A 1 206 ? 0.451 21.234 -4.059 1 87.75 206 ALA A O 1
ATOM 1626 N N . ILE A 1 207 ? 0.697 19.094 -4.406 1 90.31 207 ILE A N 1
ATOM 1627 C CA . ILE A 1 207 ? 1.908 19 -3.598 1 90.31 207 ILE A CA 1
ATOM 1628 C C . ILE A 1 207 ? 3.029 19.797 -4.258 1 90.31 207 ILE A C 1
ATOM 1630 O O . ILE A 1 207 ? 3.783 20.5 -3.576 1 90.31 207 ILE A O 1
ATOM 1634 N N . ALA A 1 208 ? 3.133 19.703 -5.539 1 92 208 ALA A N 1
ATOM 1635 C CA . ALA A 1 208 ? 4.152 20.422 -6.289 1 92 208 ALA A CA 1
ATOM 1636 C C . ALA A 1 208 ? 3.996 21.938 -6.109 1 92 208 ALA A C 1
ATOM 1638 O O . ALA A 1 208 ? 4.988 22.656 -6.004 1 92 208 ALA A O 1
ATOM 1639 N N . ASP A 1 209 ? 2.793 22.375 -6.07 1 89 209 ASP A N 1
ATOM 1640 C CA . ASP A 1 209 ? 2.525 23.797 -5.879 1 89 209 ASP A CA 1
ATOM 1641 C C . ASP A 1 209 ? 3.035 24.266 -4.52 1 89 209 ASP A C 1
ATOM 1643 O O . ASP A 1 209 ? 3.592 25.359 -4.41 1 89 209 ASP A O 1
ATOM 1647 N N . VAL A 1 210 ? 2.826 23.469 -3.564 1 86.69 210 VAL A N 1
ATOM 1648 C CA . VAL A 1 210 ? 3.311 23.812 -2.229 1 86.69 210 VAL A CA 1
ATOM 1649 C C . VAL A 1 210 ? 4.836 23.828 -2.225 1 86.69 210 VAL A C 1
ATOM 1651 O O . VAL A 1 210 ? 5.449 24.719 -1.615 1 86.69 210 VAL A O 1
ATOM 1654 N N . ASP A 1 211 ? 5.441 22.906 -2.857 1 90.69 211 ASP A N 1
ATOM 1655 C CA . ASP A 1 211 ? 6.898 22.844 -2.955 1 90.69 211 ASP A CA 1
ATOM 1656 C C . ASP A 1 211 ? 7.457 24.109 -3.6 1 90.69 211 ASP A C 1
ATOM 1658 O O . ASP A 1 211 ? 8.438 24.688 -3.113 1 90.69 211 ASP A O 1
ATOM 1662 N N . VAL A 1 212 ? 6.844 24.531 -4.66 1 90.44 212 VAL A N 1
ATOM 1663 C CA . VAL A 1 212 ? 7.301 25.703 -5.383 1 90.44 212 VAL A CA 1
ATOM 1664 C C . VAL A 1 212 ? 7.199 26.938 -4.484 1 90.44 212 VAL A C 1
ATOM 1666 O O . VAL A 1 212 ? 8.117 27.766 -4.434 1 90.44 212 VAL A O 1
ATOM 1669 N N . GLU A 1 213 ? 6.105 27.016 -3.824 1 86.44 213 GLU A N 1
ATOM 1670 C CA . GLU A 1 213 ? 5.883 28.156 -2.939 1 86.44 213 GLU A CA 1
ATOM 1671 C C . GLU A 1 213 ? 6.91 28.188 -1.812 1 86.44 213 GLU A C 1
ATOM 1673 O O . GLU A 1 213 ? 7.441 29.234 -1.476 1 86.44 213 GLU A O 1
ATOM 1678 N N . GLU A 1 214 ? 7.152 27.094 -1.232 1 86.75 214 GLU A N 1
ATOM 1679 C CA . GLU A 1 214 ? 8.109 27.031 -0.136 1 86.75 214 GLU A CA 1
ATOM 1680 C C . GLU A 1 214 ? 9.523 27.344 -0.618 1 86.75 214 GLU A C 1
ATOM 1682 O O . GLU A 1 214 ? 10.297 28 0.095 1 86.75 214 GLU A O 1
ATOM 1687 N N . ARG A 1 215 ? 9.914 26.922 -1.75 1 89.12 215 ARG A N 1
ATOM 1688 C CA . ARG A 1 215 ? 11.234 27.188 -2.307 1 89.12 215 ARG A CA 1
ATOM 1689 C C . ARG A 1 215 ? 11.414 28.656 -2.639 1 89.12 215 ARG A C 1
ATOM 1691 O O . ARG A 1 215 ? 12.5 29.219 -2.48 1 89.12 215 ARG A O 1
ATOM 1698 N N . LYS A 1 216 ? 10.344 29.266 -3.107 1 87.44 216 LYS A N 1
ATOM 1699 C CA . LYS A 1 216 ? 10.367 30.703 -3.379 1 87.44 216 LYS A CA 1
ATOM 1700 C C . LYS A 1 216 ? 10.602 31.5 -2.098 1 87.44 216 LYS A C 1
ATOM 1702 O O . LYS A 1 216 ? 11.352 32.469 -2.092 1 87.44 216 LYS A O 1
ATOM 1707 N N . GLN A 1 217 ? 9.977 31.031 -1.106 1 86.06 217 GLN A N 1
ATOM 1708 C CA . GLN A 1 217 ? 10.117 31.719 0.176 1 86.06 217 GLN A CA 1
ATOM 1709 C C . GLN A 1 217 ? 11.539 31.578 0.716 1 86.06 217 GLN A C 1
ATOM 1711 O O . GLN A 1 217 ? 12.07 32.531 1.319 1 86.06 217 GLN A O 1
ATOM 1716 N N . LEU A 1 218 ? 12.125 30.438 0.556 1 84.44 218 LEU A N 1
ATOM 1717 C CA . LEU A 1 218 ? 13.477 30.188 1.043 1 84.44 218 LEU A CA 1
ATOM 1718 C C . LEU A 1 218 ? 14.492 31.016 0.262 1 84.44 218 LEU A C 1
ATOM 1720 O O . LEU A 1 218 ? 15.523 31.422 0.808 1 84.44 218 LEU A O 1
ATOM 1724 N N . LYS A 1 219 ? 14.266 31.328 -0.98 1 83.06 219 LYS A N 1
ATOM 1725 C CA . LYS A 1 219 ? 15.164 32.125 -1.803 1 83.06 219 LYS A CA 1
ATOM 1726 C C . LYS A 1 219 ? 15.047 33.625 -1.464 1 83.06 219 LYS A C 1
ATOM 1728 O O . LYS A 1 219 ? 16 34.375 -1.63 1 83.06 219 LYS A O 1
ATOM 1733 N N . ASN A 1 220 ? 13.875 33.969 -1.006 1 81.5 220 ASN A N 1
ATOM 1734 C CA . ASN A 1 220 ? 13.656 35.375 -0.658 1 81.5 220 ASN A CA 1
ATOM 1735 C C . ASN A 1 220 ? 14.164 35.688 0.746 1 81.5 220 ASN A C 1
ATOM 1737 O O . ASN A 1 220 ? 14.242 36.844 1.132 1 81.5 220 ASN A O 1
ATOM 1741 N N . ASN A 1 221 ? 14.445 34.75 1.596 1 72.38 221 ASN A N 1
ATOM 1742 C CA . ASN A 1 221 ? 14.992 35 2.922 1 72.38 221 ASN A CA 1
ATOM 1743 C C . ASN A 1 221 ? 16.516 34.875 2.93 1 72.38 221 ASN A C 1
ATOM 1745 O O . ASN A 1 221 ? 17.203 35.594 3.684 1 72.38 221 ASN A O 1
ATOM 1749 N N . MET B 1 1 ? 10.562 42.625 -8.812 1 39.94 1 MET B N 1
ATOM 1750 C CA . MET B 1 1 ? 11.555 41.531 -8.859 1 39.94 1 MET B CA 1
ATOM 1751 C C . MET B 1 1 ? 11.367 40.688 -10.094 1 39.94 1 MET B C 1
ATOM 1753 O O . MET B 1 1 ? 10.234 40.344 -10.469 1 39.94 1 MET B O 1
ATOM 1757 N N . PRO B 1 2 ? 12.242 40.406 -11.008 1 45.06 2 PRO B N 1
ATOM 1758 C CA . PRO B 1 2 ? 12.031 39.688 -12.266 1 45.06 2 PRO B CA 1
ATOM 1759 C C . PRO B 1 2 ? 11.359 38.344 -12.07 1 45.06 2 PRO B C 1
ATOM 1761 O O . PRO B 1 2 ? 11.469 37.75 -10.992 1 45.06 2 PRO B O 1
ATOM 1764 N N . ASP B 1 3 ? 10.211 37.906 -12.781 1 49.78 3 ASP B N 1
ATOM 1765 C CA . ASP B 1 3 ? 9.352 36.719 -12.781 1 49.78 3 ASP B CA 1
ATOM 1766 C C . ASP B 1 3 ? 10.172 35.438 -12.789 1 49.78 3 ASP B C 1
ATOM 1768 O O . ASP B 1 3 ? 10.828 35.125 -13.781 1 49.78 3 ASP B O 1
ATOM 1772 N N . GLN B 1 4 ? 11 35.125 -11.852 1 55.12 4 GLN B N 1
ATOM 1773 C CA . GLN B 1 4 ? 11.781 33.875 -11.789 1 55.12 4 GLN B CA 1
ATOM 1774 C C . GLN B 1 4 ? 11 32.719 -12.359 1 55.12 4 GLN B C 1
ATOM 1776 O O . GLN B 1 4 ? 9.797 32.562 -12.133 1 55.12 4 GLN B O 1
ATOM 1781 N N . PRO B 1 5 ? 11.5 32.188 -13.445 1 59.16 5 PRO B N 1
ATOM 1782 C CA . PRO B 1 5 ? 10.828 31.078 -14.117 1 59.16 5 PRO B CA 1
ATOM 1783 C C . PRO B 1 5 ? 10.328 30.016 -13.141 1 59.16 5 PRO B C 1
ATOM 1785 O O . PRO B 1 5 ? 10.969 29.75 -12.125 1 59.16 5 PRO B O 1
ATOM 1788 N N . LYS B 1 6 ? 9.047 29.75 -13.141 1 72.06 6 LY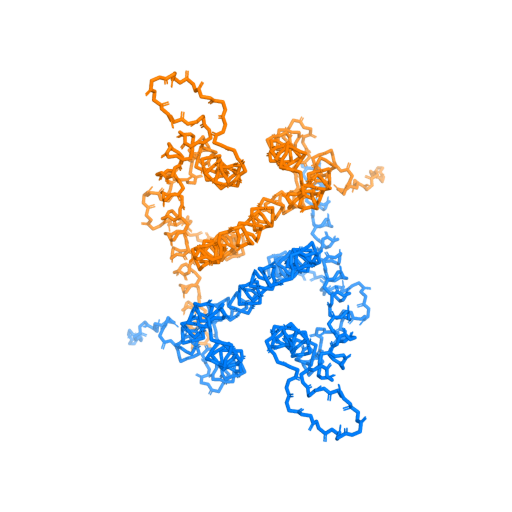S B N 1
ATOM 1789 C CA . LYS B 1 6 ? 8.383 28.766 -12.289 1 72.06 6 LYS B CA 1
ATOM 1790 C C . LYS B 1 6 ? 9.102 27.422 -12.328 1 72.06 6 LYS B C 1
ATOM 1792 O O . LYS B 1 6 ? 9.297 26.844 -13.406 1 72.06 6 LYS B O 1
ATOM 1797 N N . GLU B 1 7 ? 9.883 27.109 -11.406 1 86.81 7 GLU B N 1
ATOM 1798 C CA . GLU B 1 7 ? 10.547 25.812 -11.297 1 86.81 7 GLU B CA 1
ATOM 1799 C C . GLU B 1 7 ? 9.555 24.656 -11.453 1 86.81 7 GLU B C 1
ATOM 1801 O O . GLU B 1 7 ? 8.461 24.703 -10.883 1 86.81 7 GLU B O 1
ATOM 1806 N N . ASN B 1 8 ? 9.875 23.875 -12.5 1 92.75 8 ASN B N 1
ATOM 1807 C CA . ASN B 1 8 ? 9.07 22.656 -12.664 1 92.75 8 ASN B CA 1
ATOM 1808 C C . ASN B 1 8 ? 9.602 21.516 -11.812 1 92.75 8 ASN B C 1
ATOM 1810 O O . ASN B 1 8 ? 10.523 20.812 -12.219 1 92.75 8 ASN B O 1
ATOM 1814 N N . ILE B 1 9 ? 9.016 21.25 -10.789 1 94.31 9 ILE B N 1
ATOM 1815 C CA . ILE B 1 9 ? 9.438 20.266 -9.797 1 94.31 9 ILE B CA 1
ATOM 1816 C C . ILE B 1 9 ? 9.461 18.875 -10.438 1 94.31 9 ILE B C 1
ATOM 1818 O O . ILE B 1 9 ? 10.312 18.047 -10.109 1 94.31 9 ILE B O 1
ATOM 1822 N N . PHE B 1 10 ? 8.539 18.625 -11.367 1 95.62 10 PHE B N 1
ATOM 1823 C CA . PHE B 1 10 ? 8.398 17.312 -11.984 1 95.62 10 PHE B CA 1
ATOM 1824 C C . PHE B 1 10 ? 9.602 16.984 -12.859 1 95.62 10 PHE B C 1
ATOM 1826 O O . PHE B 1 10 ? 9.836 15.828 -13.188 1 95.62 10 PHE B O 1
ATOM 1833 N N . LEU B 1 11 ? 10.352 17.984 -13.156 1 95.69 11 LEU B N 1
ATOM 1834 C CA . LEU B 1 11 ? 11.492 17.781 -14.047 1 95.69 11 LEU B CA 1
ATOM 1835 C C . LEU B 1 11 ? 12.805 17.844 -13.273 1 95.69 11 LEU B C 1
ATOM 1837 O O . LEU B 1 11 ? 13.883 17.859 -13.875 1 95.69 11 LEU B O 1
ATOM 1841 N N . PHE B 1 12 ? 12.711 17.891 -11.969 1 96.25 12 PHE B N 1
ATOM 1842 C CA . PHE B 1 12 ? 13.906 17.797 -11.141 1 96.25 12 PHE B CA 1
ATOM 1843 C C . PHE B 1 12 ? 14.664 16.516 -11.422 1 96.25 12 PHE B C 1
ATOM 1845 O O . PHE B 1 12 ? 14.047 15.469 -11.656 1 96.25 12 PHE B O 1
ATOM 1852 N N . VAL B 1 13 ? 15.93 16.531 -11.359 1 96.75 13 VAL B N 1
ATOM 1853 C CA . VAL B 1 13 ? 16.797 15.398 -11.68 1 96.75 13 VAL B CA 1
ATOM 1854 C C . VAL B 1 13 ? 16.422 14.195 -10.82 1 96.75 13 VAL B C 1
ATOM 1856 O O . VAL B 1 13 ? 16.219 13.094 -11.328 1 96.75 13 VAL B O 1
ATOM 1859 N N . PRO B 1 14 ? 16.312 14.328 -9.508 1 96.94 14 PRO B N 1
ATOM 1860 C CA . PRO B 1 14 ? 15.914 13.172 -8.695 1 96.94 14 PRO B CA 1
ATOM 1861 C C . PRO B 1 14 ? 14.586 12.562 -9.148 1 96.94 14 PRO B C 1
ATOM 1863 O O . PRO B 1 14 ? 14.406 11.344 -9.07 1 96.94 14 PRO B O 1
ATOM 1866 N N . ASN B 1 15 ? 13.656 13.391 -9.609 1 97.75 15 ASN B N 1
ATOM 1867 C CA . ASN B 1 15 ? 12.367 12.883 -10.062 1 97.75 15 ASN B CA 1
ATOM 1868 C C . ASN B 1 15 ? 12.5 12.117 -11.383 1 97.75 15 ASN B C 1
ATOM 1870 O O . ASN B 1 15 ? 11.82 11.109 -11.586 1 97.75 15 ASN B O 1
ATOM 1874 N N . LEU B 1 16 ? 13.352 12.625 -12.234 1 97.75 16 LEU B N 1
ATOM 1875 C CA . LEU B 1 16 ? 13.617 11.906 -13.477 1 97.75 16 LEU B CA 1
ATOM 1876 C C . LEU B 1 16 ? 14.219 10.531 -13.195 1 97.75 16 LEU B C 1
ATOM 1878 O O . LEU B 1 16 ? 13.867 9.547 -13.852 1 97.75 16 LEU B O 1
ATOM 1882 N N . ILE B 1 17 ? 15.102 10.484 -12.258 1 97.75 17 ILE B N 1
ATOM 1883 C CA . ILE B 1 17 ? 15.672 9.203 -11.836 1 97.75 17 ILE B CA 1
ATOM 1884 C C . ILE B 1 17 ? 14.57 8.312 -11.266 1 97.75 17 ILE B C 1
ATOM 1886 O O . ILE B 1 17 ? 14.523 7.113 -11.555 1 97.75 17 ILE B O 1
ATOM 1890 N N . GLY B 1 18 ? 13.672 8.914 -10.531 1 97.62 18 GLY B N 1
ATOM 1891 C CA . GLY B 1 18 ? 12.539 8.172 -9.984 1 97.62 18 GLY B CA 1
ATOM 1892 C C . GLY B 1 18 ? 11.656 7.566 -11.062 1 97.62 18 GLY B C 1
ATOM 1893 O O . GLY B 1 18 ? 11.211 6.426 -10.93 1 97.62 18 GLY B O 1
ATOM 1894 N N . TYR B 1 19 ? 11.445 8.422 -12.148 1 98 19 TYR B N 1
ATOM 1895 C CA . TYR B 1 19 ? 10.672 7.887 -13.273 1 98 19 TYR B CA 1
ATOM 1896 C C . TYR B 1 19 ? 11.383 6.691 -13.898 1 98 19 TYR B C 1
ATOM 1898 O O . TYR B 1 19 ? 10.734 5.703 -14.258 1 98 19 TYR B O 1
ATOM 1906 N N . GLY B 1 20 ? 12.625 6.809 -14.023 1 98.19 20 GLY B N 1
ATOM 1907 C CA . GLY B 1 20 ? 13.406 5.688 -14.523 1 98.19 20 GLY B CA 1
ATOM 1908 C C . GLY B 1 20 ? 13.273 4.445 -13.664 1 98.19 20 GLY B C 1
ATOM 1909 O O . GLY B 1 20 ? 13.172 3.332 -14.18 1 98.19 20 GLY B O 1
ATOM 1910 N N . ARG B 1 21 ? 13.273 4.641 -12.32 1 98.38 21 ARG B N 1
ATOM 1911 C CA . ARG B 1 21 ? 13.109 3.525 -11.398 1 98.38 21 ARG B CA 1
ATOM 1912 C C . ARG B 1 21 ? 11.773 2.822 -11.617 1 98.38 21 ARG B C 1
ATOM 1914 O O . ARG B 1 21 ? 11.703 1.591 -11.602 1 98.38 21 ARG B O 1
ATOM 1921 N N . ILE B 1 22 ? 10.742 3.576 -11.852 1 98.19 22 ILE B N 1
ATOM 1922 C CA . ILE B 1 22 ? 9.406 3.027 -12.055 1 98.19 22 ILE B CA 1
ATOM 1923 C C . ILE B 1 22 ? 9.375 2.205 -13.344 1 98.19 22 ILE B C 1
ATOM 1925 O O . ILE B 1 22 ? 8.859 1.086 -13.359 1 98.19 22 ILE B O 1
ATOM 1929 N N . ILE B 1 23 ? 9.945 2.711 -14.391 1 98.31 23 ILE B N 1
ATOM 1930 C CA . ILE B 1 23 ? 9.984 2.018 -15.68 1 98.31 23 ILE B CA 1
ATOM 1931 C C . ILE B 1 23 ? 10.758 0.709 -15.531 1 98.31 23 ILE B C 1
ATOM 1933 O O . ILE B 1 23 ? 10.305 -0.341 -15.992 1 98.31 23 ILE B O 1
ATOM 1937 N N . LEU B 1 24 ? 11.891 0.784 -14.898 1 98.44 24 LEU B N 1
ATOM 1938 C CA . LEU B 1 24 ? 12.703 -0.409 -14.688 1 98.44 24 LEU B CA 1
ATOM 1939 C C . LEU B 1 24 ? 11.938 -1.448 -13.875 1 98.44 24 LEU B C 1
ATOM 1941 O O . LEU B 1 24 ? 12.016 -2.646 -14.156 1 98.44 24 LEU B O 1
ATOM 1945 N N . ALA B 1 25 ? 11.242 -1.009 -12.883 1 98.12 25 ALA B N 1
ATOM 1946 C CA . ALA B 1 25 ? 10.461 -1.927 -12.055 1 98.12 25 ALA B CA 1
ATOM 1947 C C . ALA B 1 25 ? 9.375 -2.615 -12.883 1 98.12 25 ALA B C 1
ATOM 1949 O O . ALA B 1 25 ? 9.148 -3.818 -12.742 1 98.12 25 ALA B O 1
ATOM 1950 N N . LEU B 1 26 ? 8.711 -1.856 -13.742 1 97.94 26 LEU B N 1
ATOM 1951 C CA . LEU B 1 26 ? 7.668 -2.422 -14.586 1 97.94 26 LEU B CA 1
ATOM 1952 C C . LEU B 1 26 ? 8.25 -3.449 -15.555 1 97.94 26 LEU B C 1
ATOM 1954 O O . LEU B 1 26 ? 7.66 -4.512 -15.766 1 97.94 26 LEU B O 1
ATOM 1958 N N . VAL B 1 27 ? 9.359 -3.137 -16.109 1 98 27 VAL B N 1
ATOM 1959 C CA . VAL B 1 27 ? 10.039 -4.082 -17 1 98 27 VAL B CA 1
ATOM 1960 C C . VAL B 1 27 ? 10.422 -5.332 -16.203 1 98 27 VAL B C 1
ATOM 1962 O O . VAL B 1 27 ? 10.266 -6.453 -16.703 1 98 27 VAL B O 1
ATOM 1965 N N . ALA B 1 28 ? 10.938 -5.094 -15.023 1 98.19 28 ALA B N 1
ATOM 1966 C CA . ALA B 1 28 ? 11.297 -6.223 -14.172 1 98.19 28 ALA B CA 1
ATOM 1967 C C . ALA B 1 28 ? 10.094 -7.133 -13.93 1 98.19 28 ALA B C 1
ATOM 1969 O O . ALA B 1 28 ? 10.188 -8.352 -14.109 1 98.19 28 ALA B O 1
ATOM 1970 N N . PHE B 1 29 ? 9.016 -6.578 -13.602 1 97.44 29 PHE B N 1
ATOM 1971 C CA . PHE B 1 29 ? 7.812 -7.344 -13.297 1 97.44 29 PHE B CA 1
ATOM 1972 C C . PHE B 1 29 ? 7.348 -8.133 -14.516 1 97.44 29 PHE B C 1
ATOM 1974 O O . PHE B 1 29 ? 6.887 -9.266 -14.383 1 97.44 29 PHE B O 1
ATOM 1981 N N . TYR B 1 30 ? 7.441 -7.52 -15.633 1 96.19 30 TYR B N 1
ATOM 1982 C CA . TYR B 1 30 ? 7.031 -8.188 -16.859 1 96.19 30 TYR B CA 1
ATOM 1983 C C . TYR B 1 30 ? 7.895 -9.414 -17.125 1 96.19 30 TYR B C 1
ATOM 1985 O O . TYR B 1 30 ? 7.387 -10.461 -17.547 1 96.19 30 TYR B O 1
ATOM 1993 N N . TYR B 1 31 ? 9.156 -9.367 -16.844 1 96.44 31 TYR B N 1
ATOM 1994 C CA . TYR B 1 31 ? 10.086 -10.414 -17.25 1 96.44 31 TYR B CA 1
ATOM 1995 C C . TYR B 1 31 ? 10.289 -11.43 -16.141 1 96.44 31 TYR B C 1
ATOM 1997 O O . TYR B 1 31 ? 10.766 -12.539 -16.375 1 96.44 31 TYR B O 1
ATOM 2005 N N . MET B 1 32 ? 9.938 -11.156 -14.992 1 95.44 32 MET B N 1
ATOM 2006 C CA . MET B 1 32 ? 10.25 -11.984 -13.836 1 95.44 32 MET B CA 1
ATOM 2007 C C . MET B 1 32 ? 9.688 -13.391 -14.008 1 95.44 32 MET B C 1
ATOM 2009 O O . MET B 1 32 ? 10.367 -14.375 -13.695 1 95.44 32 MET B O 1
ATOM 2013 N N . PRO B 1 33 ? 8.484 -13.523 -14.578 1 91.56 33 PRO B N 1
ATOM 2014 C CA . PRO B 1 33 ? 7.992 -14.891 -14.742 1 91.56 33 PRO B CA 1
ATOM 2015 C C . PRO B 1 33 ? 8.68 -15.633 -15.883 1 91.56 33 PRO B C 1
ATOM 2017 O O . PRO B 1 33 ? 8.648 -16.859 -15.93 1 91.56 33 PRO B O 1
ATOM 2020 N N . TYR B 1 34 ? 9.391 -14.938 -16.781 1 91.25 34 TYR B N 1
ATOM 2021 C CA . TYR B 1 34 ? 9.891 -15.547 -18 1 91.25 34 TYR B CA 1
ATOM 2022 C C . TYR B 1 34 ? 11.406 -15.594 -18.016 1 91.25 34 TYR B C 1
ATOM 2024 O O . TYR B 1 34 ? 12.008 -16.562 -18.484 1 91.25 34 TYR B O 1
ATOM 2032 N N . ASP B 1 35 ? 12 -14.57 -17.594 1 96.06 35 ASP B N 1
ATOM 2033 C CA . ASP B 1 35 ? 13.453 -14.422 -17.625 1 96.06 35 ASP B CA 1
ATOM 2034 C C . ASP B 1 35 ? 13.977 -13.836 -16.312 1 96.06 35 ASP B C 1
ATOM 2036 O O . ASP B 1 35 ? 14.016 -12.609 -16.156 1 96.06 35 ASP B O 1
ATOM 2040 N N . PRO B 1 36 ? 14.445 -14.711 -15.453 1 94.94 36 PRO B N 1
ATOM 2041 C CA . PRO B 1 36 ? 14.867 -14.234 -14.141 1 94.94 36 PRO B CA 1
ATOM 2042 C C . PRO B 1 36 ? 16.094 -13.328 -14.211 1 94.94 36 PRO B C 1
ATOM 2044 O O . PRO B 1 36 ? 16.312 -12.516 -13.312 1 94.94 36 PRO B O 1
ATOM 2047 N N . VAL B 1 37 ? 16.938 -13.477 -15.195 1 95.31 37 VAL B N 1
ATOM 2048 C CA . VAL B 1 37 ? 18.141 -12.664 -15.328 1 95.31 37 VAL B CA 1
ATOM 2049 C C . VAL B 1 37 ? 17.766 -11.211 -15.633 1 95.31 37 VAL B C 1
ATOM 2051 O O . VAL B 1 37 ? 18.125 -10.297 -14.891 1 95.31 37 VAL B O 1
ATOM 2054 N N . ILE B 1 38 ? 16.938 -11.023 -16.688 1 97 38 ILE B N 1
ATOM 2055 C CA . ILE B 1 38 ? 16.5 -9.68 -17.031 1 97 38 ILE B CA 1
ATOM 2056 C C . ILE B 1 38 ? 15.672 -9.094 -15.898 1 97 38 ILE B C 1
ATOM 2058 O O . ILE B 1 38 ? 15.836 -7.93 -15.531 1 97 38 ILE B O 1
ATOM 2062 N N . GLY B 1 39 ? 14.789 -9.922 -15.32 1 97.25 39 GLY B N 1
ATOM 2063 C CA . GLY B 1 39 ? 13.945 -9.477 -14.227 1 97.25 39 GLY B CA 1
ATOM 2064 C C . GLY B 1 39 ? 14.727 -9 -13.023 1 97.25 39 GLY B C 1
ATOM 2065 O O . GLY B 1 39 ? 14.477 -7.914 -12.5 1 97.25 39 GLY B O 1
ATOM 2066 N N . SER B 1 40 ? 15.68 -9.781 -12.633 1 96.69 40 SER B N 1
ATOM 2067 C CA . SER B 1 40 ? 16.438 -9.445 -11.438 1 96.69 4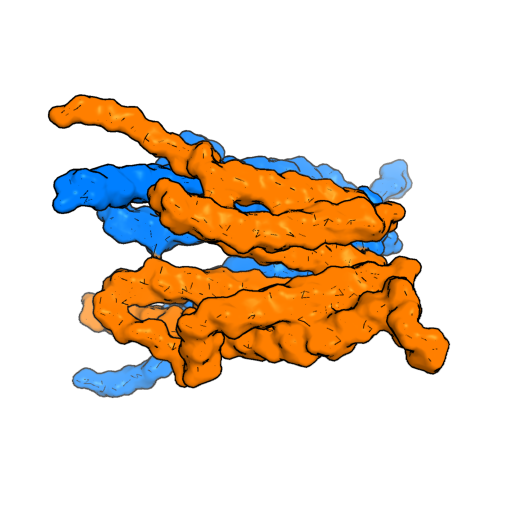0 SER B CA 1
ATOM 2068 C C . SER B 1 40 ? 17.344 -8.242 -11.68 1 96.69 40 SER B C 1
ATOM 2070 O O . SER B 1 40 ? 17.484 -7.379 -10.812 1 96.69 40 SER B O 1
ATOM 2072 N N . ILE B 1 41 ? 17.984 -8.141 -12.812 1 97.5 41 ILE B N 1
ATOM 2073 C CA . ILE B 1 41 ? 18.875 -7.027 -13.125 1 97.5 41 ILE B CA 1
ATOM 2074 C C . ILE B 1 41 ? 18.078 -5.723 -13.125 1 97.5 41 ILE B C 1
ATOM 2076 O O . ILE B 1 41 ? 18.516 -4.73 -12.523 1 97.5 41 ILE B O 1
ATOM 2080 N N . CYS B 1 42 ? 16.969 -5.738 -13.797 1 98.38 42 CYS B N 1
ATOM 2081 C CA . CYS B 1 42 ? 16.141 -4.539 -13.859 1 98.38 42 CYS B CA 1
ATOM 2082 C C . CYS B 1 42 ? 15.625 -4.156 -12.477 1 98.38 42 CYS B C 1
ATOM 2084 O O . CYS B 1 42 ? 15.625 -2.98 -12.109 1 98.38 42 CYS B O 1
ATOM 2086 N N . TYR B 1 43 ? 15.242 -5.125 -11.742 1 98.44 43 TYR B N 1
ATOM 2087 C CA . TYR B 1 43 ? 14.703 -4.855 -10.414 1 98.44 43 TYR B CA 1
ATOM 2088 C C . TYR B 1 43 ? 15.773 -4.301 -9.484 1 98.44 43 TYR B C 1
ATOM 2090 O O . TYR B 1 43 ? 15.555 -3.307 -8.797 1 98.44 43 TYR B O 1
ATOM 2098 N N . ILE B 1 44 ? 16.922 -4.961 -9.453 1 96.88 44 ILE B N 1
ATOM 2099 C CA . ILE B 1 44 ? 18.016 -4.555 -8.586 1 96.88 44 ILE B CA 1
ATOM 2100 C C . ILE B 1 44 ? 18.516 -3.168 -9 1 96.88 44 ILE B C 1
ATOM 2102 O O . ILE B 1 44 ? 18.781 -2.318 -8.141 1 96.88 44 ILE B O 1
ATOM 2106 N N . THR B 1 45 ? 18.609 -2.953 -10.297 1 97.81 45 THR B N 1
ATOM 2107 C CA . THR B 1 45 ? 19.031 -1.641 -10.789 1 97.81 45 THR B CA 1
ATOM 2108 C C . THR B 1 45 ? 18.031 -0.567 -10.352 1 97.81 45 THR B C 1
ATOM 2110 O O . THR B 1 45 ? 18.422 0.52 -9.93 1 97.81 45 THR B O 1
ATOM 2113 N N . SER B 1 46 ? 16.75 -0.851 -10.477 1 97.81 46 SER B N 1
ATOM 2114 C CA . SER B 1 46 ? 15.727 0.074 -10.016 1 97.81 46 SER B CA 1
ATOM 2115 C C . SER B 1 46 ? 15.922 0.423 -8.539 1 97.81 46 SER B C 1
ATOM 2117 O O . SER B 1 46 ? 15.844 1.592 -8.156 1 97.81 46 SER B O 1
ATOM 2119 N N . GLY B 1 47 ? 16.234 -0.599 -7.727 1 95.25 47 GLY B N 1
ATOM 2120 C CA . GLY B 1 47 ? 16.453 -0.395 -6.301 1 95.25 47 GLY B CA 1
ATOM 2121 C C . GLY B 1 47 ? 17.703 0.407 -6 1 95.25 47 GLY B C 1
ATOM 2122 O O . GLY B 1 47 ? 17.719 1.235 -5.086 1 95.25 47 GLY B O 1
ATOM 2123 N N . MET B 1 48 ? 18.719 0.217 -6.727 1 94.5 48 MET B N 1
ATOM 2124 C CA . MET B 1 48 ? 20 0.901 -6.504 1 94.5 48 MET B CA 1
ATOM 2125 C C . MET B 1 48 ? 19.891 2.375 -6.887 1 94.5 48 MET B C 1
ATOM 2127 O O . MET B 1 48 ? 20.547 3.223 -6.285 1 94.5 48 MET B O 1
ATOM 2131 N N . LEU B 1 49 ? 19.062 2.623 -7.812 1 96.12 49 LEU B N 1
ATOM 2132 C CA . LEU B 1 49 ? 18.875 4 -8.258 1 96.12 49 LEU B CA 1
ATOM 2133 C C . LEU B 1 49 ? 18.234 4.844 -7.164 1 96.12 49 LEU B C 1
ATOM 2135 O O . LEU B 1 49 ? 18.234 6.074 -7.242 1 96.12 49 LEU B O 1
ATOM 2139 N N . ASP B 1 50 ? 17.672 4.188 -6.164 1 94.38 50 ASP B N 1
ATOM 2140 C CA . ASP B 1 50 ? 17.109 4.883 -5.008 1 94.38 50 ASP B CA 1
ATOM 2141 C C . ASP B 1 50 ? 18.172 5.723 -4.305 1 94.38 50 ASP B C 1
ATOM 2143 O O . ASP B 1 50 ? 17.922 6.879 -3.957 1 94.38 50 ASP B O 1
ATOM 2147 N N . ALA B 1 51 ? 19.359 5.184 -4.125 1 90 51 ALA B N 1
ATOM 2148 C CA . ALA B 1 51 ? 20.469 5.902 -3.494 1 90 51 ALA B CA 1
ATOM 2149 C C . ALA B 1 51 ? 20.938 7.062 -4.363 1 90 51 ALA B C 1
ATOM 2151 O O . ALA B 1 51 ? 21.297 8.125 -3.852 1 90 51 ALA B O 1
ATOM 2152 N N . VAL B 1 52 ? 20.812 6.863 -5.617 1 94.38 52 VAL B N 1
ATOM 2153 C CA . VAL B 1 52 ? 21.281 7.863 -6.566 1 94.38 52 VAL B CA 1
ATOM 2154 C C . VAL B 1 52 ? 20.344 9.062 -6.566 1 94.38 52 VAL B C 1
ATOM 2156 O O . VAL B 1 52 ? 20.797 10.211 -6.555 1 94.38 52 VAL B O 1
ATOM 2159 N N . ASP B 1 53 ? 19.078 8.781 -6.598 1 94.62 53 ASP B N 1
ATOM 2160 C CA . ASP B 1 53 ? 18.141 9.906 -6.641 1 94.62 53 ASP B CA 1
ATOM 2161 C C . ASP B 1 53 ? 18.188 10.703 -5.34 1 94.62 53 ASP B C 1
ATOM 2163 O O . ASP B 1 53 ? 18.016 11.922 -5.344 1 94.62 53 ASP B O 1
ATOM 2167 N N . GLY B 1 54 ? 18.422 10.016 -4.203 1 92.06 54 GLY B N 1
ATOM 2168 C CA . GLY B 1 54 ? 18.609 10.734 -2.951 1 92.06 54 GLY B CA 1
ATOM 2169 C C . GLY B 1 54 ? 19.844 11.609 -2.947 1 92.06 54 GLY B C 1
ATOM 2170 O O . GLY B 1 54 ? 19.797 12.75 -2.49 1 92.06 54 GLY B O 1
ATOM 2171 N N . TYR B 1 55 ? 20.859 11.047 -3.447 1 93.5 55 TYR B N 1
ATOM 2172 C CA . TYR B 1 55 ? 22.094 11.812 -3.543 1 93.5 55 TYR B CA 1
ATOM 2173 C C . TYR B 1 55 ? 21.922 13.016 -4.457 1 93.5 55 TYR B C 1
ATOM 2175 O O . TYR B 1 55 ? 22.359 14.117 -4.125 1 93.5 55 TYR B O 1
ATOM 2183 N N . ALA B 1 56 ? 21.297 12.82 -5.555 1 95.38 56 ALA B N 1
ATOM 2184 C CA . ALA B 1 56 ? 21.078 13.891 -6.52 1 95.38 56 ALA B CA 1
ATOM 2185 C C . ALA B 1 56 ? 20.203 14.992 -5.918 1 95.38 56 ALA B C 1
ATOM 2187 O O . ALA B 1 56 ? 20.438 16.172 -6.145 1 95.38 56 ALA B O 1
ATOM 2188 N N . ALA B 1 57 ? 19.219 14.641 -5.129 1 95.06 57 ALA B N 1
ATOM 2189 C CA . ALA B 1 57 ? 18.328 15.609 -4.504 1 95.06 57 ALA B CA 1
ATOM 2190 C C . ALA B 1 57 ? 19.109 16.547 -3.578 1 95.06 57 ALA B C 1
ATOM 2192 O O . ALA B 1 57 ? 18.906 17.766 -3.602 1 95.06 57 ALA B O 1
ATOM 2193 N N . ARG B 1 58 ? 20.047 15.992 -2.861 1 94.12 58 ARG B N 1
ATOM 2194 C CA . ARG B 1 58 ? 20.828 16.766 -1.906 1 94.12 58 ARG B CA 1
ATOM 2195 C C . ARG B 1 58 ? 21.922 17.562 -2.611 1 94.12 58 ARG B C 1
ATOM 2197 O O . ARG B 1 58 ? 22.125 18.734 -2.322 1 94.12 58 ARG B O 1
ATOM 2204 N N . ALA B 1 59 ? 22.547 16.969 -3.533 1 96.25 59 ALA B N 1
ATOM 2205 C CA . ALA B 1 59 ? 23.672 17.578 -4.227 1 96.25 59 ALA B CA 1
ATOM 2206 C C . ALA B 1 59 ? 23.219 18.75 -5.086 1 96.25 59 ALA B C 1
ATOM 2208 O O . ALA B 1 59 ? 23.938 19.75 -5.219 1 96.25 59 ALA B O 1
ATOM 2209 N N . LEU B 1 60 ? 22 18.703 -5.637 1 96.25 60 LEU B N 1
ATOM 2210 C CA . LEU B 1 60 ? 21.531 19.734 -6.555 1 96.25 60 LEU B CA 1
ATOM 2211 C C . LEU B 1 60 ? 20.531 20.656 -5.867 1 96.25 60 LEU B C 1
ATOM 2213 O O . LEU B 1 60 ? 19.891 21.484 -6.523 1 96.25 60 LEU B O 1
ATOM 2217 N N . ASN B 1 61 ? 20.344 20.453 -4.59 1 94.31 61 ASN B N 1
ATOM 2218 C CA . ASN B 1 61 ? 19.375 21.234 -3.822 1 94.31 61 ASN B CA 1
ATOM 2219 C C . ASN B 1 61 ? 17.984 21.141 -4.438 1 94.31 61 ASN B C 1
ATOM 2221 O O . ASN B 1 61 ? 17.328 22.172 -4.648 1 94.31 61 ASN B O 1
ATOM 2225 N N . GLN B 1 62 ? 17.641 19.953 -4.797 1 95.69 62 GLN B N 1
ATOM 2226 C CA . GLN B 1 62 ? 16.344 19.688 -5.426 1 95.69 62 GLN B CA 1
ATOM 2227 C C . GLN B 1 62 ? 15.484 18.781 -4.559 1 95.69 62 GLN B C 1
ATOM 2229 O O . GLN B 1 62 ? 14.781 17.906 -5.07 1 95.69 62 GLN B O 1
ATOM 2234 N N . SER B 1 63 ? 15.648 18.922 -3.252 1 94.19 63 SER B N 1
ATOM 2235 C CA . SER B 1 63 ? 14.773 18.188 -2.346 1 94.19 63 SER B CA 1
ATOM 2236 C C . SER B 1 63 ? 13.359 18.766 -2.35 1 94.19 63 SER B C 1
ATOM 2238 O O . SER B 1 63 ? 13.18 19.984 -2.311 1 94.19 63 SER B O 1
ATOM 2240 N N . SER B 1 64 ? 12.391 17.953 -2.588 1 94.31 64 SER B N 1
ATOM 2241 C CA . SER B 1 64 ? 10.984 18.359 -2.623 1 94.31 64 SER B CA 1
ATOM 2242 C C . SER B 1 64 ? 10.086 17.281 -2.006 1 94.31 64 SER B C 1
ATOM 2244 O O . SER B 1 64 ? 10.508 16.141 -1.834 1 94.31 64 SER B O 1
ATOM 2246 N N . ARG B 1 65 ? 8.922 17.656 -1.659 1 92.88 65 ARG B N 1
ATOM 2247 C CA . ARG B 1 65 ? 7.934 16.703 -1.158 1 92.88 65 ARG B CA 1
ATOM 2248 C C . ARG B 1 65 ? 7.512 15.727 -2.252 1 92.88 65 ARG B C 1
ATOM 2250 O O . ARG B 1 65 ? 7.301 14.539 -1.986 1 92.88 65 ARG B O 1
ATOM 2257 N N . VAL B 1 66 ? 7.391 16.234 -3.445 1 94.44 66 VAL B N 1
ATOM 2258 C CA . VAL B 1 66 ? 7.023 15.391 -4.574 1 94.44 66 VAL B CA 1
ATOM 2259 C C . VAL B 1 66 ? 8.047 14.266 -4.738 1 94.44 66 VAL B C 1
ATOM 2261 O O . VAL B 1 66 ? 7.684 13.094 -4.867 1 94.44 66 VAL B O 1
ATOM 2264 N N . GLY B 1 67 ? 9.289 14.688 -4.742 1 95.75 67 GLY B N 1
ATOM 2265 C CA . GLY B 1 67 ? 10.352 13.703 -4.875 1 95.75 67 GLY B CA 1
ATOM 2266 C C . GLY B 1 67 ? 10.375 12.695 -3.742 1 95.75 67 GLY B C 1
ATOM 2267 O O . GLY B 1 67 ? 10.609 11.508 -3.967 1 95.75 67 GLY B O 1
ATOM 2268 N N . ALA B 1 68 ? 10.148 13.156 -2.576 1 93.25 68 ALA B N 1
ATOM 2269 C CA . ALA B 1 68 ? 10.133 12.273 -1.409 1 93.25 68 ALA B CA 1
ATOM 2270 C C . ALA B 1 68 ? 8.992 11.258 -1.503 1 93.25 68 ALA B C 1
ATOM 2272 O O . ALA B 1 68 ? 9.18 10.078 -1.188 1 93.25 68 ALA B O 1
ATOM 2273 N N . MET B 1 69 ? 7.863 11.688 -1.942 1 94 69 MET B N 1
ATOM 2274 C CA . MET B 1 69 ? 6.711 10.797 -2.105 1 94 69 MET B CA 1
ATOM 2275 C C . MET B 1 69 ? 6.973 9.766 -3.199 1 94 69 MET B C 1
ATOM 2277 O O . MET B 1 69 ? 6.688 8.586 -3.021 1 94 69 MET B O 1
ATOM 2281 N N . LEU B 1 70 ? 7.445 10.305 -4.277 1 95.62 70 LEU B N 1
ATOM 2282 C CA . LEU B 1 70 ? 7.773 9.414 -5.387 1 95.62 70 LEU B CA 1
ATOM 2283 C C . LEU B 1 70 ? 8.75 8.328 -4.941 1 95.62 70 LEU B C 1
ATOM 2285 O O . LEU B 1 70 ? 8.562 7.148 -5.254 1 95.62 70 LEU B O 1
ATOM 2289 N N . ASP B 1 71 ? 9.711 8.797 -4.207 1 95.25 71 ASP B N 1
ATOM 2290 C CA . ASP B 1 71 ? 10.75 7.887 -3.736 1 95.25 71 ASP B CA 1
ATOM 2291 C C . ASP B 1 71 ? 10.172 6.828 -2.799 1 95.25 71 ASP B C 1
ATOM 2293 O O . ASP B 1 71 ? 10.312 5.629 -3.053 1 95.25 71 ASP B O 1
ATOM 2297 N N . GLN B 1 72 ? 9.492 7.207 -1.815 1 93.75 72 GLN B N 1
ATOM 2298 C CA . GLN B 1 72 ? 9.023 6.27 -0.801 1 93.75 72 GLN B CA 1
ATOM 2299 C C . GLN B 1 72 ? 7.977 5.32 -1.371 1 93.75 72 GLN B C 1
ATOM 2301 O O . GLN B 1 72 ? 7.934 4.141 -1.014 1 93.75 72 GLN B O 1
ATOM 2306 N N . LEU B 1 73 ? 7.109 5.762 -2.277 1 96.62 73 LEU B N 1
ATOM 2307 C CA . LEU B 1 73 ? 6.059 4.914 -2.826 1 96.62 73 LEU B CA 1
ATOM 2308 C C . LEU B 1 73 ? 6.625 3.939 -3.852 1 96.62 73 LEU B C 1
ATOM 2310 O O . LEU B 1 73 ? 6.148 2.809 -3.969 1 96.62 73 LEU B O 1
ATOM 2314 N N . THR B 1 74 ? 7.609 4.414 -4.625 1 97.12 74 THR B N 1
ATOM 2315 C CA . THR B 1 74 ? 8.273 3.502 -5.551 1 97.12 74 THR B CA 1
ATOM 2316 C C . THR B 1 74 ? 8.898 2.328 -4.805 1 97.12 74 THR B C 1
ATOM 2318 O O . THR B 1 74 ? 8.812 1.183 -5.25 1 97.12 74 THR B O 1
ATOM 2321 N N . ASP B 1 75 ? 9.484 2.627 -3.664 1 95.75 75 ASP B N 1
ATOM 2322 C CA . ASP B 1 75 ? 10.086 1.577 -2.852 1 95.75 75 ASP B CA 1
ATOM 2323 C C . ASP B 1 75 ? 9.039 0.571 -2.383 1 95.75 75 ASP B C 1
ATOM 2325 O O . ASP B 1 75 ? 9.219 -0.639 -2.537 1 95.75 75 ASP B O 1
ATOM 2329 N N . ARG B 1 76 ? 7.941 1.041 -1.877 1 96.12 76 ARG B N 1
ATOM 2330 C CA . ARG B 1 76 ? 6.91 0.187 -1.295 1 96.12 76 ARG B CA 1
ATOM 2331 C C . ARG B 1 76 ? 6.176 -0.597 -2.377 1 96.12 76 ARG B C 1
ATOM 2333 O O . ARG B 1 76 ? 5.922 -1.794 -2.221 1 96.12 76 ARG B O 1
ATOM 2340 N N . VAL B 1 77 ? 5.809 0.034 -3.463 1 97.19 77 VAL B N 1
ATOM 2341 C CA . VAL B 1 77 ? 5.09 -0.626 -4.547 1 97.19 77 VAL B CA 1
ATOM 2342 C C . VAL B 1 77 ? 6.02 -1.598 -5.27 1 97.19 77 VAL B C 1
ATOM 2344 O O . VAL B 1 77 ? 5.586 -2.652 -5.738 1 97.19 77 VAL B O 1
ATOM 2347 N N . GLY B 1 78 ? 7.301 -1.179 -5.379 1 97.81 78 GLY B N 1
ATOM 2348 C CA . GLY B 1 78 ? 8.273 -2.1 -5.941 1 97.81 78 GLY B CA 1
ATOM 2349 C C . GLY B 1 78 ? 8.367 -3.408 -5.184 1 97.81 78 GLY B C 1
ATOM 2350 O O . GLY B 1 78 ? 8.266 -4.484 -5.773 1 97.81 78 GLY B O 1
ATOM 2351 N N . THR B 1 79 ? 8.57 -3.279 -3.9 1 97.94 79 THR B N 1
ATOM 2352 C CA . THR B 1 79 ? 8.641 -4.473 -3.066 1 97.94 79 THR B CA 1
ATOM 2353 C C . THR B 1 79 ? 7.336 -5.258 -3.131 1 97.94 79 THR B C 1
ATOM 2355 O O . THR B 1 79 ? 7.352 -6.488 -3.209 1 97.94 79 THR B O 1
ATOM 2358 N N . CYS B 1 80 ? 6.25 -4.59 -3.129 1 98.38 80 CYS B N 1
ATOM 2359 C CA . CYS B 1 80 ? 4.949 -5.234 -3.256 1 98.38 80 CYS B CA 1
ATOM 2360 C C . CYS B 1 80 ? 4.867 -6.051 -4.539 1 98.38 80 CYS B C 1
ATOM 2362 O O . CYS B 1 80 ? 4.418 -7.199 -4.527 1 98.38 80 CYS B O 1
ATOM 2364 N N . GLY B 1 81 ? 5.273 -5.43 -5.613 1 98.38 81 GLY B N 1
ATOM 2365 C CA . GLY B 1 81 ? 5.277 -6.141 -6.883 1 98.38 81 GLY B CA 1
ATOM 2366 C C . GLY B 1 81 ? 6.125 -7.402 -6.855 1 98.38 81 GLY B C 1
ATOM 2367 O O . GLY B 1 81 ? 5.738 -8.43 -7.418 1 98.38 81 GLY B O 1
ATOM 2368 N N . LEU B 1 82 ? 7.293 -7.285 -6.242 1 98.38 82 LEU B N 1
ATOM 2369 C CA . LEU B 1 82 ? 8.148 -8.453 -6.105 1 98.38 82 LEU B CA 1
ATOM 2370 C C . LEU B 1 82 ? 7.457 -9.547 -5.289 1 98.38 82 LEU B C 1
ATOM 2372 O O . LEU B 1 82 ? 7.504 -10.719 -5.652 1 98.38 82 LEU B O 1
ATOM 2376 N N . LEU B 1 83 ? 6.793 -9.195 -4.258 1 98.56 83 LEU B N 1
ATOM 2377 C CA . LEU B 1 83 ? 6.117 -10.164 -3.4 1 98.56 83 LEU B CA 1
ATOM 2378 C C . LEU B 1 83 ? 4.938 -10.797 -4.125 1 98.56 83 LEU B C 1
ATOM 2380 O O . LEU B 1 83 ? 4.617 -11.969 -3.896 1 98.56 83 LEU B O 1
ATOM 2384 N N . MET B 1 84 ? 4.316 -10.047 -5.016 1 98.5 84 MET B N 1
ATOM 2385 C CA . MET B 1 84 ? 3.262 -10.617 -5.852 1 98.5 84 MET B CA 1
ATOM 2386 C C . MET B 1 84 ? 3.816 -11.703 -6.77 1 98.5 84 MET B C 1
ATOM 2388 O O . MET B 1 84 ? 3.164 -12.727 -6.988 1 98.5 84 MET B O 1
ATOM 2392 N N . VAL B 1 85 ? 5.012 -11.484 -7.266 1 98.19 85 VAL B N 1
ATOM 2393 C CA . VAL B 1 85 ? 5.664 -12.5 -8.086 1 98.19 85 VAL B CA 1
ATOM 2394 C C . VAL B 1 85 ? 5.984 -13.719 -7.23 1 98.19 85 VAL B C 1
ATOM 2396 O O . VAL B 1 85 ? 5.805 -14.859 -7.672 1 98.19 85 VAL B O 1
ATOM 2399 N N . LEU B 1 86 ? 6.43 -13.461 -6.035 1 97.88 86 LEU B N 1
ATOM 2400 C CA . LEU B 1 86 ? 6.781 -14.562 -5.148 1 97.88 86 LEU B CA 1
ATOM 2401 C C . LEU B 1 86 ? 5.555 -15.406 -4.805 1 97.88 86 LEU B C 1
ATOM 2403 O O . LEU B 1 86 ? 5.66 -16.625 -4.621 1 97.88 86 LEU B O 1
ATOM 2407 N N . CYS B 1 87 ? 4.387 -14.789 -4.715 1 97.38 87 CYS B N 1
ATOM 2408 C CA . CYS B 1 87 ? 3.15 -15.531 -4.508 1 97.38 87 CYS B CA 1
ATOM 2409 C C . CYS B 1 87 ? 2.912 -16.516 -5.645 1 97.38 87 CYS B C 1
ATOM 2411 O O . CYS B 1 87 ? 2.436 -17.625 -5.418 1 97.38 87 CYS B O 1
ATOM 2413 N N . MET B 1 88 ? 3.273 -16.156 -6.852 1 96.44 88 MET B N 1
ATOM 2414 C CA . MET B 1 88 ? 3.119 -17 -8.031 1 96.44 88 MET B CA 1
ATOM 2415 C C . MET B 1 88 ? 4.062 -18.188 -7.965 1 96.44 88 MET B C 1
ATOM 2417 O O . MET B 1 88 ? 3.682 -19.312 -8.32 1 96.44 88 MET B O 1
ATOM 2421 N N . LEU B 1 89 ? 5.207 -17.906 -7.477 1 95.69 89 LEU B N 1
ATOM 2422 C CA . LEU B 1 89 ? 6.254 -18.906 -7.5 1 95.69 89 LEU B CA 1
ATOM 2423 C C . LEU B 1 89 ? 6.141 -19.844 -6.297 1 95.69 89 LEU B C 1
ATOM 2425 O O . LEU B 1 89 ? 6.43 -21.031 -6.402 1 95.69 89 LEU B O 1
ATOM 2429 N N . TYR B 1 90 ? 5.785 -19.266 -5.125 1 95.62 90 TYR B N 1
ATOM 2430 C CA . TYR B 1 90 ? 5.652 -20.031 -3.885 1 95.62 90 TYR B CA 1
ATOM 2431 C C . TYR B 1 90 ? 4.242 -19.906 -3.318 1 95.62 90 TYR B C 1
ATOM 2433 O O . TYR B 1 90 ? 4.047 -19.359 -2.23 1 95.62 90 TYR B O 1
ATOM 2441 N N . PRO B 1 91 ? 3.271 -20.625 -3.93 1 94.75 91 PRO B N 1
ATOM 2442 C CA . PRO B 1 91 ? 1.875 -20.453 -3.527 1 94.75 91 PRO B CA 1
ATOM 2443 C C . PRO B 1 91 ? 1.607 -20.938 -2.104 1 94.75 91 PRO B C 1
ATOM 2445 O O . PRO B 1 91 ? 0.74 -20.391 -1.415 1 94.75 91 PRO B O 1
ATOM 2448 N N . ARG B 1 92 ? 2.332 -21.906 -1.606 1 94 92 ARG B N 1
ATOM 2449 C CA . ARG B 1 92 ? 2.137 -22.438 -0.262 1 94 92 ARG B CA 1
ATOM 2450 C C . ARG B 1 92 ? 2.461 -21.391 0.795 1 94 92 ARG B C 1
ATOM 2452 O O . ARG B 1 92 ? 1.889 -21.391 1.887 1 94 92 ARG B O 1
ATOM 2459 N N . TRP B 1 93 ? 3.338 -20.406 0.441 1 95.62 93 TRP B N 1
ATOM 2460 C CA . TRP B 1 93 ? 3.793 -19.406 1.394 1 95.62 93 TRP B CA 1
ATOM 2461 C C . TRP B 1 93 ? 3.193 -18.031 1.069 1 95.62 93 TRP B C 1
ATOM 2463 O O . TRP B 1 93 ? 3.668 -17.016 1.562 1 95.62 93 TRP B O 1
ATOM 2473 N N . ALA B 1 94 ? 2.15 -18.062 0.269 1 97.06 94 ALA B N 1
ATOM 2474 C CA . ALA B 1 94 ? 1.554 -16.812 -0.198 1 97.06 94 ALA B CA 1
ATOM 2475 C C . ALA B 1 94 ? 1.078 -15.953 0.975 1 97.06 94 ALA B C 1
ATOM 2477 O O . ALA B 1 94 ? 1.221 -14.727 0.957 1 97.06 94 ALA B O 1
ATOM 2478 N N . ILE B 1 95 ? 0.6 -16.578 2.021 1 97.06 95 ILE B N 1
ATOM 2479 C CA . ILE B 1 95 ? 0.045 -15.852 3.156 1 97.06 95 ILE B CA 1
ATOM 2480 C C . ILE B 1 95 ? 1.15 -15.062 3.85 1 97.06 95 ILE B C 1
ATOM 2482 O O . ILE B 1 95 ? 0.912 -13.953 4.348 1 97.06 95 ILE B O 1
ATOM 2486 N N . VAL B 1 96 ? 2.375 -15.555 3.854 1 97.19 96 VAL B N 1
ATOM 2487 C CA . VAL B 1 96 ? 3.508 -14.875 4.469 1 97.19 96 VAL B CA 1
ATOM 2488 C C . VAL B 1 96 ? 3.824 -13.594 3.695 1 97.19 96 VAL B C 1
ATOM 2490 O O . VAL B 1 96 ? 4.059 -12.539 4.293 1 97.19 96 VAL B O 1
ATOM 2493 N N . PHE B 1 97 ? 3.768 -13.695 2.361 1 98.25 97 PHE B N 1
ATOM 2494 C CA . PHE B 1 97 ? 4.047 -12.539 1.517 1 98.25 97 PHE B CA 1
ATOM 2495 C C . PHE B 1 97 ? 2.936 -11.5 1.631 1 98.25 97 PHE B C 1
ATOM 2497 O O . PHE B 1 97 ? 3.199 -10.297 1.63 1 98.25 97 PHE B O 1
ATOM 2504 N N . GLN B 1 98 ? 1.7 -12 1.74 1 98.38 98 GLN B N 1
ATOM 2505 C CA . GLN B 1 98 ? 0.556 -11.109 1.903 1 98.38 98 GLN B CA 1
ATOM 2506 C C . GLN B 1 98 ? 0.643 -10.336 3.215 1 98.38 98 GLN B C 1
ATOM 2508 O O . GLN B 1 98 ? 0.449 -9.117 3.238 1 98.38 98 GLN B O 1
ATOM 2513 N N . VAL B 1 99 ? 0.994 -10.992 4.273 1 97.94 99 VAL B N 1
ATOM 2514 C CA . VAL B 1 99 ? 1.088 -10.359 5.586 1 97.94 99 VAL B CA 1
ATOM 2515 C C . VAL B 1 99 ? 2.273 -9.398 5.609 1 97.94 99 VAL B C 1
ATOM 2517 O O . VAL B 1 99 ? 2.182 -8.305 6.172 1 97.94 99 VAL B O 1
ATOM 2520 N N . SER B 1 100 ? 3.359 -9.82 5.027 1 98 100 SER B N 1
ATOM 2521 C CA . SER B 1 100 ? 4.527 -8.945 4.945 1 98 100 SER B CA 1
ATOM 2522 C C . SER B 1 100 ? 4.203 -7.656 4.199 1 98 100 SER B C 1
ATOM 2524 O O . SER B 1 100 ? 4.586 -6.566 4.637 1 98 100 SER B O 1
ATOM 2526 N N . THR B 1 101 ? 3.502 -7.781 3.098 1 98.25 101 THR B N 1
ATOM 2527 C CA . THR B 1 101 ? 3.104 -6.625 2.303 1 98.25 101 THR B CA 1
ATOM 2528 C C . THR B 1 101 ? 2.162 -5.723 3.094 1 98.25 101 THR B C 1
ATOM 2530 O O . THR B 1 101 ? 2.326 -4.5 3.104 1 98.25 101 THR B O 1
ATOM 2533 N N . ALA B 1 102 ? 1.216 -6.328 3.781 1 97.94 102 ALA B N 1
ATOM 2534 C CA . ALA B 1 102 ? 0.264 -5.574 4.594 1 97.94 102 ALA B CA 1
ATOM 2535 C C . ALA B 1 102 ? 0.98 -4.777 5.684 1 97.94 102 ALA B C 1
ATOM 2537 O O . ALA B 1 102 ? 0.69 -3.598 5.891 1 97.94 102 ALA B O 1
ATOM 2538 N N . LEU B 1 103 ? 1.896 -5.418 6.312 1 97.56 103 LEU B N 1
ATOM 2539 C CA . LEU B 1 103 ? 2.643 -4.77 7.383 1 97.56 103 LEU B CA 1
ATOM 2540 C C . LEU B 1 103 ? 3.48 -3.615 6.84 1 97.56 103 LEU B C 1
ATOM 2542 O O . LEU B 1 103 ? 3.508 -2.533 7.43 1 97.56 103 LEU B O 1
ATOM 2546 N N . ASP B 1 104 ? 4.113 -3.838 5.77 1 97.12 104 ASP B N 1
ATOM 2547 C CA . ASP B 1 104 ? 4.984 -2.824 5.18 1 97.12 104 ASP B CA 1
ATOM 2548 C C . ASP B 1 104 ? 4.191 -1.584 4.777 1 97.12 104 ASP B C 1
ATOM 2550 O O . ASP B 1 104 ? 4.531 -0.468 5.176 1 97.12 104 ASP B O 1
ATOM 2554 N N . ILE B 1 105 ? 3.104 -1.767 4.082 1 97.38 105 ILE B N 1
ATOM 2555 C CA . ILE B 1 105 ? 2.305 -0.656 3.572 1 97.38 105 ILE B CA 1
ATOM 2556 C C . ILE B 1 105 ? 1.634 0.071 4.734 1 97.38 105 ILE B C 1
ATOM 2558 O O . ILE B 1 105 ? 1.731 1.295 4.852 1 97.38 105 ILE B O 1
ATOM 2562 N N . THR B 1 106 ? 1.057 -0.646 5.645 1 97.5 106 THR B N 1
ATOM 2563 C CA . THR B 1 106 ? 0.285 -0.033 6.719 1 97.5 106 THR B CA 1
ATOM 2564 C C . THR B 1 106 ? 1.203 0.696 7.695 1 97.5 106 THR B C 1
ATOM 2566 O O . THR B 1 106 ? 0.909 1.818 8.109 1 97.5 106 THR B O 1
ATOM 2569 N N . SER B 1 107 ? 2.303 0.073 8.039 1 95.81 107 SER B N 1
ATOM 2570 C CA . SER B 1 107 ? 3.209 0.688 9.008 1 95.81 107 SER B CA 1
ATOM 2571 C C . SER B 1 107 ? 3.779 1.997 8.469 1 95.81 107 SER B C 1
ATOM 2573 O O . SER B 1 107 ? 3.805 3.006 9.18 1 95.81 107 SER B O 1
ATOM 2575 N N . HIS B 1 108 ? 4.148 1.99 7.234 1 94.81 108 HIS B N 1
ATOM 2576 C CA . HIS B 1 108 ? 4.742 3.189 6.656 1 94.81 108 HIS B CA 1
ATOM 2577 C C . HIS B 1 108 ? 3.688 4.266 6.418 1 94.81 108 HIS B C 1
ATOM 2579 O O . HIS B 1 108 ? 3.953 5.453 6.613 1 94.81 108 HIS B O 1
ATOM 2585 N N . TRP B 1 109 ? 2.516 3.832 6.027 1 95.06 109 TRP B N 1
ATOM 2586 C CA . TRP B 1 109 ? 1.426 4.77 5.785 1 95.06 109 TRP B CA 1
ATOM 2587 C C . TRP B 1 109 ? 1.034 5.492 7.07 1 95.06 109 TRP B C 1
ATOM 2589 O O . TRP B 1 109 ? 1.043 6.727 7.125 1 95.06 109 TRP B O 1
ATOM 2599 N N . ILE B 1 110 ? 0.874 4.797 8.117 1 93.69 110 ILE B N 1
ATOM 2600 C CA . ILE B 1 110 ? 0.413 5.367 9.375 1 93.69 110 ILE B CA 1
ATOM 2601 C C . ILE B 1 110 ? 1.532 6.188 10.016 1 93.69 110 ILE B C 1
ATOM 2603 O O . ILE B 1 110 ? 1.288 7.27 10.555 1 93.69 110 ILE B O 1
ATOM 2607 N N . HIS B 1 111 ? 2.713 5.688 9.906 1 90.19 111 HIS B N 1
ATOM 2608 C CA . HIS B 1 111 ? 3.846 6.434 10.438 1 90.19 111 HIS B CA 1
ATOM 2609 C C . HIS B 1 111 ? 4.027 7.758 9.703 1 90.19 111 HIS B C 1
ATOM 2611 O O . HIS B 1 111 ? 4.293 8.789 10.328 1 90.19 111 HIS B O 1
ATOM 2617 N N . PHE B 1 112 ? 3.91 7.711 8.461 1 89.5 112 PHE B N 1
ATOM 2618 C CA . PHE B 1 112 ? 4.023 8.914 7.648 1 89.5 112 PHE B CA 1
ATOM 2619 C C . PHE B 1 112 ? 2.957 9.93 8.039 1 89.5 112 PHE B C 1
ATOM 2621 O O . PHE B 1 112 ? 3.254 11.117 8.211 1 89.5 112 PHE B O 1
ATOM 2628 N N . TYR B 1 113 ? 1.75 9.508 8.203 1 88.5 113 TYR B N 1
ATOM 2629 C CA . TYR B 1 113 ? 0.642 10.367 8.602 1 88.5 113 TYR B CA 1
ATOM 2630 C C . TYR B 1 113 ? 0.882 10.961 9.984 1 88.5 113 TYR B C 1
ATOM 2632 O O . TYR B 1 113 ? 0.708 12.164 10.188 1 88.5 113 TYR B O 1
ATOM 2640 N N . SER B 1 114 ? 1.331 10.18 10.883 1 85.81 114 SER B N 1
ATOM 2641 C CA . SER B 1 114 ? 1.549 10.625 12.258 1 85.81 114 SER B CA 1
ATOM 2642 C C . SER B 1 114 ? 2.689 11.633 12.336 1 85.81 114 SER B C 1
ATOM 2644 O O . SER B 1 114 ? 2.619 12.594 13.102 1 85.81 114 SER B O 1
ATOM 2646 N N . SER B 1 115 ? 3.66 11.484 11.508 1 82.31 115 SER B N 1
ATOM 2647 C CA . SER B 1 115 ? 4.848 12.328 11.586 1 82.31 115 SER B CA 1
ATOM 2648 C C . SER B 1 115 ? 4.641 13.641 10.836 1 82.31 115 SER B C 1
ATOM 2650 O O . SER B 1 115 ? 5.242 14.664 11.18 1 82.31 115 SER B O 1
ATOM 2652 N N . THR B 1 116 ? 3.797 13.727 9.844 1 77.62 116 THR B N 1
ATOM 2653 C CA . THR B 1 116 ? 3.666 14.914 9.008 1 77.62 116 THR B CA 1
ATOM 2654 C C . THR B 1 116 ? 2.426 15.711 9.391 1 77.62 116 THR B C 1
ATOM 2656 O O . THR B 1 116 ? 2.393 16.938 9.227 1 77.62 116 THR B O 1
ATOM 2659 N N . SER B 1 117 ? 1.395 15.18 9.664 1 66.44 117 SER B N 1
ATOM 2660 C CA . SER B 1 117 ? 0.141 15.898 9.875 1 66.44 117 SER B CA 1
ATOM 2661 C C . SER B 1 117 ? -0.103 16.172 11.352 1 66.44 117 SER B C 1
ATOM 2663 O O . SER B 1 117 ? -0.445 17.297 11.742 1 66.44 117 SER B O 1
ATOM 2665 N N . LEU B 1 118 ? -0.012 15.234 12.078 1 61.16 118 LEU B N 1
ATOM 2666 C CA . LEU B 1 118 ? -0.489 15.383 13.453 1 61.16 118 LEU B CA 1
ATOM 2667 C C . LEU B 1 118 ? 0.574 16.031 14.328 1 61.16 118 LEU B C 1
ATOM 2669 O O . LEU B 1 118 ? 0.282 16.984 15.062 1 61.16 118 LEU B O 1
ATOM 2673 N N . LEU B 1 119 ? 1.769 15.523 14.164 1 52.84 119 LEU B N 1
ATOM 2674 C CA . LEU B 1 119 ? 2.76 16 15.117 1 52.84 119 LEU B CA 1
ATOM 2675 C C . LEU B 1 119 ? 3.279 17.391 14.719 1 52.84 119 LEU B C 1
ATOM 2677 O O . LEU B 1 119 ? 3.734 18.156 15.562 1 52.84 119 LEU B O 1
ATOM 2681 N N . LYS B 1 120 ? 3.26 17.766 13.391 1 53.84 120 LYS B N 1
ATOM 2682 C CA . LYS B 1 120 ? 3.67 19.125 13.062 1 53.84 120 LYS B CA 1
ATOM 2683 C C . LYS B 1 120 ? 2.65 20.141 13.57 1 53.84 120 LYS B C 1
ATOM 2685 O O . LYS B 1 120 ? 3.014 21.266 13.953 1 53.84 120 LYS B O 1
ATOM 2690 N N . SER B 1 121 ? 1.377 19.906 13.398 1 47.06 121 SER B N 1
ATOM 2691 C CA . SER B 1 121 ? 0.402 20.875 13.883 1 47.06 121 SER B CA 1
ATOM 2692 C C . SER B 1 121 ? 0.454 21.016 15.398 1 47.06 121 SER B C 1
ATOM 2694 O O . SER B 1 121 ? 0.092 22.062 15.945 1 47.06 121 SER B O 1
ATOM 2696 N N . ALA B 1 122 ? 0.595 19.781 16.125 1 45.91 122 ALA B N 1
ATOM 2697 C CA . ALA B 1 122 ? 0.62 19.906 17.578 1 45.91 122 ALA B CA 1
ATOM 2698 C C . ALA B 1 122 ? 1.964 20.438 18.062 1 45.91 122 ALA B C 1
ATOM 2700 O O . ALA B 1 122 ? 3.02 19.969 17.641 1 45.91 122 ALA B O 1
ATOM 2701 N N . SER B 1 123 ? 2.252 21.828 17.922 1 41.56 123 SER B N 1
ATOM 2702 C CA . SER B 1 123 ? 3.41 22.422 18.578 1 41.56 123 SER B CA 1
ATOM 2703 C C . SER B 1 123 ? 4.105 21.422 19.5 1 41.56 123 SER B C 1
ATOM 2705 O O . SER B 1 123 ? 5.125 21.734 20.109 1 41.56 123 SER B O 1
ATOM 2707 N N . HIS B 1 124 ? 3.465 20.453 20 1 41.44 124 HIS B N 1
ATOM 2708 C CA . HIS B 1 124 ? 3.965 19.656 21.125 1 41.44 124 HIS B CA 1
ATOM 2709 C C . HIS B 1 124 ? 5.148 18.797 20.703 1 41.44 124 HIS B C 1
ATOM 2711 O O . HIS B 1 124 ? 5.426 18.656 19.5 1 41.44 124 HIS B O 1
ATOM 2717 N N . LYS B 1 125 ? 5.246 17.438 21.5 1 42.5 125 LYS B N 1
ATOM 2718 C CA . LYS B 1 125 ? 6.332 16.562 21.938 1 42.5 125 LYS B CA 1
ATOM 2719 C C . LYS B 1 125 ? 6.801 15.664 20.812 1 42.5 125 LYS B C 1
ATOM 2721 O O . LYS B 1 125 ? 6.02 15.312 19.922 1 42.5 125 LYS B O 1
ATOM 2726 N N . THR B 1 126 ? 8.078 15.617 20.625 1 46.38 126 THR B N 1
ATOM 2727 C CA . THR B 1 126 ? 8.922 14.703 19.859 1 46.38 126 THR B CA 1
ATOM 2728 C C . THR B 1 126 ? 8.227 13.359 19.656 1 46.38 126 THR B C 1
ATOM 2730 O O . THR B 1 126 ? 7.484 12.906 20.531 1 46.38 126 THR B O 1
ATOM 2733 N N . VAL B 1 127 ? 7.98 13.047 18.484 1 48.22 127 VAL B N 1
ATOM 2734 C CA . VAL B 1 127 ? 7.57 11.672 18.219 1 48.22 127 VAL B CA 1
ATOM 2735 C C . VAL B 1 127 ? 8.219 10.734 19.234 1 48.22 127 VAL B C 1
ATOM 2737 O O . VAL B 1 127 ? 9.445 10.625 19.297 1 48.22 127 VAL B O 1
ATOM 2740 N N . ASP B 1 128 ? 7.746 10.625 20.469 1 49.88 128 ASP B N 1
ATOM 2741 C CA . ASP B 1 128 ? 8.219 9.586 21.375 1 49.88 128 ASP B CA 1
ATOM 2742 C C . ASP B 1 128 ? 8.055 8.203 20.766 1 49.88 128 ASP B C 1
ATOM 2744 O O . ASP B 1 128 ? 6.926 7.742 20.562 1 49.88 128 ASP B O 1
ATOM 2748 N N . TYR B 1 129 ? 9.016 7.969 19.922 1 53.22 129 TYR B N 1
ATOM 2749 C CA . TYR B 1 129 ? 9.031 6.652 19.281 1 53.22 129 TYR B CA 1
ATOM 2750 C C . TYR B 1 129 ? 8.672 5.562 20.281 1 53.22 129 TYR B C 1
ATOM 2752 O O . TYR B 1 129 ? 8.469 4.406 19.906 1 53.22 129 TYR B O 1
ATOM 2760 N N . GLY B 1 130 ? 8.172 5.977 21.438 1 54.06 130 GLY B N 1
ATOM 2761 C CA . GLY B 1 130 ? 7.82 5.078 22.531 1 54.06 130 GLY B CA 1
ATOM 2762 C C . GLY B 1 130 ? 8.93 4.109 22.875 1 54.06 130 GLY B C 1
ATOM 2763 O O . GLY B 1 130 ? 9.188 3.848 24.062 1 54.06 130 GLY B O 1
ATOM 2764 N N . SER B 1 131 ? 9.578 3.469 21.734 1 64.44 131 SER B N 1
ATOM 2765 C CA . SER B 1 131 ? 10.594 2.459 22.016 1 64.44 131 SER B CA 1
ATOM 2766 C C . SER B 1 131 ? 11.977 2.93 21.594 1 64.44 131 SER B C 1
ATOM 2768 O O . SER B 1 131 ? 12.117 3.682 20.625 1 64.44 131 SER B O 1
ATOM 2770 N N . SER B 1 132 ? 12.953 2.77 22.375 1 66.12 132 SER B N 1
ATOM 2771 C CA . SER B 1 132 ? 14.359 3.062 22.094 1 66.12 132 SER B CA 1
ATOM 2772 C C . SER B 1 132 ? 14.812 2.422 20.797 1 66.12 132 SER B C 1
ATOM 2774 O O . SER B 1 132 ? 15.633 2.992 20.062 1 66.12 132 SER B O 1
ATOM 2776 N N . ILE B 1 133 ? 14.227 1.423 20.5 1 68.44 133 ILE B N 1
ATOM 2777 C CA . ILE B 1 133 ? 14.602 0.694 19.297 1 68.44 133 ILE B CA 1
ATOM 2778 C C . ILE B 1 133 ? 14.172 1.489 18.062 1 68.44 133 ILE B C 1
ATOM 2780 O O . ILE B 1 133 ? 14.945 1.622 17.109 1 68.44 133 ILE B O 1
ATOM 2784 N N . LEU B 1 134 ? 13.078 2.018 18.156 1 73.06 134 LEU B N 1
ATOM 2785 C CA . LEU B 1 134 ? 12.57 2.785 17.031 1 73.06 134 LEU B CA 1
ATOM 2786 C C . LEU B 1 134 ? 13.344 4.086 16.859 1 73.06 134 LEU B C 1
ATOM 2788 O O . LEU B 1 134 ? 13.586 4.531 15.742 1 73.06 134 LEU B O 1
ATOM 2792 N N . LYS B 1 135 ? 13.695 4.57 17.953 1 72.19 135 LYS B N 1
ATOM 2793 C CA . LYS B 1 135 ? 14.508 5.781 17.891 1 72.19 135 LYS B CA 1
ATOM 2794 C C . LYS B 1 135 ? 15.828 5.516 17.172 1 72.19 135 LYS B C 1
ATOM 2796 O O . LYS B 1 135 ? 16.219 6.27 16.266 1 72.19 135 LYS B O 1
ATOM 2801 N N . LEU B 1 136 ? 16.391 4.426 17.594 1 67.56 136 LEU B N 1
ATOM 2802 C CA . LEU B 1 136 ? 17.641 4.062 16.938 1 67.56 136 LEU B CA 1
ATOM 2803 C C . LEU B 1 136 ? 17.438 3.781 15.461 1 67.56 136 LEU B C 1
ATOM 2805 O O . LEU B 1 136 ? 18.234 4.199 14.625 1 67.56 136 LEU B O 1
ATOM 2809 N N . TYR B 1 137 ? 16.375 3.16 15.266 1 68.62 137 TYR B N 1
ATOM 2810 C CA . TYR B 1 137 ? 16.031 2.756 13.906 1 68.62 137 TYR B CA 1
ATOM 2811 C C . TYR B 1 137 ? 15.852 3.973 13.008 1 68.62 137 TYR B C 1
ATOM 2813 O O . TYR B 1 137 ? 16.312 3.98 11.867 1 68.62 137 TYR B O 1
ATOM 2821 N N . TYR B 1 138 ? 15.359 4.973 13.562 1 68.44 138 TYR B N 1
ATOM 2822 C CA . TYR B 1 138 ? 15.039 6.105 12.703 1 68.44 138 TYR B CA 1
ATOM 2823 C C . TYR B 1 138 ? 16.094 7.203 12.836 1 68.44 138 TYR B C 1
ATOM 2825 O O . TYR B 1 138 ? 16.172 8.102 11.992 1 68.44 138 TYR B O 1
ATOM 2833 N N . THR B 1 139 ? 16.891 7.02 13.805 1 70.62 139 THR B N 1
ATOM 2834 C CA . THR B 1 139 ? 17.891 8.062 13.969 1 70.62 139 THR B CA 1
ATOM 2835 C C . THR B 1 139 ? 19.188 7.699 13.25 1 70.62 139 THR B C 1
ATOM 2837 O O . THR B 1 139 ? 19.906 8.578 12.773 1 70.62 139 THR B O 1
ATOM 2840 N N . SER B 1 140 ? 19.359 6.434 13.102 1 77.38 140 SER B N 1
ATOM 2841 C CA . SER B 1 140 ? 20.578 6.016 12.406 1 77.38 140 SER B CA 1
ATOM 2842 C C . SER B 1 140 ? 20.297 5.73 10.93 1 77.38 140 SER B C 1
ATOM 2844 O O . SER B 1 140 ? 19.703 4.703 10.594 1 77.38 140 SER B O 1
ATOM 2846 N N . ARG B 1 141 ? 20.797 6.469 10.078 1 81.12 141 ARG B N 1
ATOM 2847 C CA . ARG B 1 141 ? 20.594 6.332 8.641 1 81.12 141 ARG B CA 1
ATOM 2848 C C . ARG B 1 141 ? 21.25 5.055 8.117 1 81.12 141 ARG B C 1
ATOM 2850 O O . ARG B 1 141 ? 20.625 4.305 7.359 1 81.12 141 ARG B O 1
ATOM 2857 N N . PRO B 1 142 ? 22.469 4.762 8.555 1 83.19 142 PRO B N 1
ATOM 2858 C CA . PRO B 1 142 ? 23.094 3.521 8.086 1 83.19 142 PRO B CA 1
ATOM 2859 C C . PRO B 1 142 ? 22.312 2.277 8.508 1 83.19 142 PRO B C 1
ATOM 2861 O O . PRO B 1 142 ? 22.234 1.307 7.75 1 83.19 142 PRO B O 1
ATOM 2864 N N . LEU B 1 143 ? 21.781 2.297 9.664 1 85.5 143 LEU B N 1
ATOM 2865 C CA . LEU B 1 143 ? 21.016 1.15 10.117 1 85.5 143 LEU B CA 1
ATOM 2866 C C . LEU B 1 143 ? 19.75 0.974 9.281 1 85.5 143 LEU B C 1
ATOM 2868 O O . LEU B 1 143 ? 19.422 -0.145 8.891 1 85.5 143 LEU B O 1
ATOM 2872 N N . LEU B 1 144 ? 19.156 2.064 9.07 1 83.75 144 LEU B N 1
ATOM 2873 C CA . LEU B 1 144 ? 17.953 2.023 8.227 1 83.75 144 LEU B CA 1
ATOM 2874 C C . LEU B 1 144 ? 18.297 1.47 6.848 1 83.75 144 LEU B C 1
ATOM 2876 O O . LEU B 1 144 ? 17.562 0.622 6.324 1 83.75 144 LEU B O 1
ATOM 2880 N N . PHE B 1 145 ? 19.344 1.936 6.316 1 84.94 145 PHE B N 1
ATOM 2881 C CA . PHE B 1 145 ? 19.781 1.486 4.996 1 84.94 145 PHE B CA 1
ATOM 2882 C C . PHE B 1 145 ? 20.094 -0.006 5.008 1 84.94 145 PHE B C 1
ATOM 2884 O O . PHE B 1 145 ? 19.688 -0.733 4.094 1 84.94 145 PHE B O 1
ATOM 2891 N N . PHE B 1 146 ? 20.734 -0.387 6.031 1 89.19 146 PHE B N 1
ATOM 2892 C CA . PHE B 1 146 ? 21.109 -1.791 6.164 1 89.19 146 PHE B CA 1
ATOM 2893 C C . PHE B 1 146 ? 19.875 -2.672 6.27 1 89.19 146 PHE B C 1
ATOM 2895 O O . PHE B 1 146 ? 19.797 -3.73 5.641 1 89.19 146 PHE B O 1
ATOM 2902 N N . MET B 1 147 ? 18.953 -2.271 6.969 1 90.56 147 MET B N 1
ATOM 2903 C CA . MET B 1 147 ? 17.719 -3.047 7.16 1 90.56 147 MET B CA 1
ATOM 2904 C C . MET B 1 147 ? 16.922 -3.113 5.871 1 90.56 147 MET B C 1
ATOM 2906 O O . MET B 1 147 ? 16.375 -4.164 5.527 1 90.56 147 MET B O 1
ATOM 2910 N N . CYS B 1 148 ? 16.859 -2.018 5.199 1 89.31 148 CYS B N 1
ATOM 2911 C CA . CYS B 1 148 ? 16.125 -1.982 3.938 1 89.31 148 CYS B CA 1
ATOM 2912 C C . CYS B 1 148 ? 16.812 -2.846 2.885 1 89.31 148 CYS B C 1
ATOM 2914 O O . CYS B 1 148 ? 16.156 -3.6 2.168 1 89.31 148 CYS B O 1
ATOM 2916 N N . MET B 1 149 ? 18.125 -2.719 2.836 1 91.5 149 MET B N 1
ATOM 2917 C CA . MET B 1 149 ? 18.891 -3.514 1.888 1 91.5 149 MET B CA 1
ATOM 2918 C C . MET B 1 149 ? 18.781 -5.004 2.201 1 91.5 149 MET B C 1
ATOM 2920 O O . MET B 1 149 ? 18.609 -5.82 1.296 1 91.5 149 MET B O 1
ATOM 2924 N N . GLY B 1 150 ? 18.875 -5.281 3.467 1 93.56 150 GLY B N 1
ATOM 2925 C CA . GLY B 1 150 ? 18.75 -6.672 3.877 1 93.56 150 GLY B CA 1
ATOM 2926 C C . GLY B 1 150 ? 17.391 -7.262 3.547 1 93.56 150 GLY B C 1
ATOM 2927 O O . GLY B 1 150 ? 17.297 -8.398 3.078 1 93.56 150 GLY B O 1
ATOM 2928 N N . ASN B 1 151 ? 16.375 -6.52 3.801 1 95.44 151 ASN B N 1
ATOM 2929 C CA . ASN B 1 151 ? 15.023 -6.965 3.488 1 95.44 151 ASN B CA 1
ATOM 2930 C C . ASN B 1 151 ? 14.844 -7.207 1.992 1 95.44 151 ASN B C 1
ATOM 2932 O O . ASN B 1 151 ? 14.328 -8.25 1.586 1 95.44 151 ASN B O 1
ATOM 2936 N N . GLU B 1 152 ? 15.297 -6.297 1.193 1 95.75 152 GLU B N 1
ATOM 2937 C CA . GLU B 1 152 ? 15.188 -6.41 -0.258 1 95.75 152 GLU B CA 1
ATOM 2938 C C . GLU B 1 152 ? 16.016 -7.582 -0.781 1 95.75 152 GLU B C 1
ATOM 2940 O O . GLU B 1 152 ? 15.57 -8.312 -1.672 1 95.75 152 GLU B O 1
ATOM 2945 N N . THR B 1 153 ? 17.172 -7.672 -0.237 1 96 153 THR B N 1
ATOM 2946 C CA . THR B 1 153 ? 18.031 -8.781 -0.637 1 96 153 THR B CA 1
ATOM 2947 C C . THR B 1 153 ? 17.359 -10.117 -0.312 1 96 153 THR B C 1
ATOM 2949 O O . THR B 1 153 ? 17.406 -11.047 -1.121 1 96 153 THR B O 1
ATOM 2952 N N . CYS B 1 154 ? 16.766 -10.227 0.795 1 97.06 154 CYS B N 1
ATOM 2953 C CA . CYS B 1 154 ? 16.094 -11.453 1.211 1 97.06 154 CYS B CA 1
ATOM 2954 C C . CYS B 1 154 ? 15.039 -11.875 0.195 1 97.06 154 CYS B C 1
ATOM 2956 O O . CYS B 1 154 ? 15.062 -13.008 -0.299 1 97.06 154 CYS B O 1
ATOM 2958 N N . TYR B 1 155 ? 14.172 -11.016 -0.213 1 97.62 155 TYR B N 1
ATOM 2959 C CA . TYR B 1 155 ? 13.094 -11.328 -1.141 1 97.62 155 TYR B CA 1
ATOM 2960 C C . TYR B 1 155 ? 13.641 -11.594 -2.539 1 97.62 155 TYR B C 1
ATOM 2962 O O . TYR B 1 155 ? 13.164 -12.5 -3.23 1 97.62 155 TYR B O 1
ATOM 2970 N N . THR B 1 156 ? 14.594 -10.789 -2.947 1 97.19 156 THR B N 1
ATOM 2971 C CA . THR B 1 156 ? 15.164 -10.961 -4.281 1 97.19 156 THR B CA 1
ATOM 2972 C C . THR B 1 156 ? 15.875 -12.305 -4.402 1 97.19 156 THR B C 1
ATOM 2974 O O . THR B 1 156 ? 15.766 -12.977 -5.43 1 97.19 156 THR B O 1
ATOM 2977 N N . MET B 1 157 ? 16.609 -12.688 -3.377 1 96.31 157 MET B N 1
ATOM 2978 C CA . MET B 1 157 ? 17.297 -13.984 -3.402 1 96.31 157 MET B CA 1
ATOM 2979 C C . MET B 1 157 ? 16.297 -15.133 -3.395 1 96.31 157 MET B C 1
ATOM 2981 O O . MET B 1 157 ? 16.5 -16.141 -4.062 1 96.31 157 MET B O 1
ATOM 2985 N N . LEU B 1 158 ? 15.289 -14.984 -2.619 1 96.06 158 LEU B N 1
ATOM 2986 C CA . LEU B 1 158 ? 14.242 -16 -2.633 1 96.06 158 LEU B CA 1
ATOM 2987 C C . LEU B 1 158 ? 13.672 -16.172 -4.035 1 96.06 158 LEU B C 1
ATOM 2989 O O . LEU B 1 158 ? 13.398 -17.297 -4.465 1 96.06 158 LEU B O 1
ATOM 2993 N N . TYR B 1 159 ? 13.5 -15.07 -4.742 1 97.31 159 TYR B N 1
ATOM 2994 C CA . TYR B 1 159 ? 13.047 -15.094 -6.125 1 97.31 159 TYR B CA 1
ATOM 2995 C C . TYR B 1 159 ? 14.023 -15.844 -7.016 1 97.31 159 TYR B C 1
ATOM 2997 O O . TYR B 1 159 ? 13.633 -16.734 -7.766 1 97.31 159 TYR B O 1
ATOM 3005 N N . LEU B 1 160 ? 15.273 -15.547 -6.887 1 94.94 160 LEU B N 1
ATOM 3006 C CA . LEU B 1 160 ? 16.281 -16.141 -7.754 1 94.94 160 LEU B CA 1
ATOM 3007 C C . LEU B 1 160 ? 16.484 -17.609 -7.43 1 94.94 160 LEU B C 1
ATOM 3009 O O . LEU B 1 160 ? 16.734 -18.422 -8.328 1 94.94 160 LEU B O 1
ATOM 3013 N N . CYS B 1 161 ? 16.328 -18 -6.168 1 93.44 161 CYS B N 1
ATOM 3014 C CA . CYS B 1 161 ? 16.531 -19.375 -5.719 1 93.44 161 CYS B CA 1
ATOM 3015 C C . CYS B 1 161 ? 15.5 -20.297 -6.352 1 93.44 161 CYS B C 1
ATOM 3017 O O . CYS B 1 161 ? 15.727 -21.516 -6.457 1 93.44 161 CYS B O 1
ATOM 3019 N N . TYR B 1 162 ? 14.375 -19.75 -6.727 1 93.56 162 TYR B N 1
ATOM 3020 C CA . TYR B 1 162 ? 13.359 -20.562 -7.383 1 93.56 162 TYR B CA 1
ATOM 3021 C C . TYR B 1 162 ? 13.875 -21.109 -8.711 1 93.56 162 TYR B C 1
ATOM 3023 O O . TYR B 1 162 ? 13.531 -22.234 -9.094 1 93.56 162 TYR B O 1
ATOM 3031 N N . PHE B 1 163 ? 14.711 -20.359 -9.375 1 91.56 163 PHE B N 1
ATOM 3032 C CA . PHE B 1 163 ? 15.156 -20.734 -10.719 1 91.56 163 PHE B CA 1
ATOM 3033 C C . PHE B 1 163 ? 16.516 -21.406 -10.664 1 91.56 163 PHE B C 1
ATOM 3035 O O . PHE B 1 163 ? 16.812 -22.312 -11.461 1 91.56 163 PHE B O 1
ATOM 3042 N N . THR B 1 164 ? 17.422 -20.953 -9.828 1 84.94 164 THR B N 1
ATOM 3043 C CA . THR B 1 164 ? 18.766 -21.5 -9.719 1 84.94 164 THR B CA 1
ATOM 3044 C C . THR B 1 164 ? 19.375 -21.188 -8.352 1 84.94 164 THR B C 1
ATOM 3046 O O . THR B 1 164 ? 19.125 -20.109 -7.793 1 84.94 164 THR B O 1
ATOM 3049 N N . PRO B 1 165 ? 19.969 -22.156 -7.832 1 77.94 165 PRO B N 1
ATOM 3050 C CA . PRO B 1 165 ? 20.609 -21.875 -6.547 1 77.94 165 PRO B CA 1
ATOM 3051 C C . PRO B 1 165 ? 21.781 -20.906 -6.68 1 77.94 165 PRO B C 1
ATOM 3053 O O . PRO B 1 165 ? 22.25 -20.344 -5.684 1 77.94 165 PRO B O 1
ATOM 3056 N N . GLY B 1 166 ? 22.094 -20.453 -7.77 1 73.56 166 GLY B N 1
ATOM 3057 C CA . GLY B 1 166 ? 23.25 -19.609 -8 1 73.56 166 GLY B CA 1
ATOM 3058 C C . GLY B 1 166 ? 24.547 -20.375 -8.125 1 73.56 166 GLY B C 1
ATOM 3059 O O . GLY B 1 166 ? 24.547 -21.609 -8.055 1 73.56 166 GLY B O 1
ATOM 3060 N N . PRO B 1 167 ? 25.641 -19.641 -8.453 1 75.25 167 PRO B N 1
ATOM 3061 C CA . PRO B 1 167 ? 26.922 -20.328 -8.578 1 75.25 167 PRO B CA 1
ATOM 3062 C C . PRO B 1 167 ? 27.391 -20.953 -7.258 1 75.25 167 PRO B C 1
ATOM 3064 O O . PRO B 1 167 ? 27.141 -20.391 -6.188 1 75.25 167 PRO B O 1
ATOM 3067 N N . PHE B 1 168 ? 27.812 -22.156 -7.309 1 71.5 168 PHE B N 1
ATOM 3068 C CA . PHE B 1 168 ? 28.266 -22.891 -6.129 1 71.5 168 PHE B CA 1
ATOM 3069 C C . PHE B 1 168 ? 29.594 -22.328 -5.621 1 71.5 168 PHE B C 1
ATOM 3071 O O . PHE B 1 168 ? 30.531 -22.156 -6.398 1 71.5 168 PHE B O 1
ATOM 3078 N N . LEU B 1 169 ? 29.484 -21.547 -4.586 1 64.62 169 LEU B N 1
ATOM 3079 C CA . LEU B 1 169 ? 30.688 -20.922 -4.074 1 64.62 169 LEU B CA 1
ATOM 3080 C C . LEU B 1 169 ? 31.688 -21.969 -3.578 1 64.62 169 LEU B C 1
ATOM 3082 O O . LEU B 1 169 ? 32.875 -21.844 -3.822 1 64.62 169 LEU B O 1
ATOM 3086 N N . PHE B 1 170 ? 31.172 -22.922 -2.734 1 63.59 170 PHE B N 1
ATOM 3087 C CA . PHE B 1 170 ? 32.094 -23.922 -2.223 1 63.59 170 PHE B CA 1
ATOM 3088 C C . PHE B 1 170 ? 31.719 -25.312 -2.715 1 63.59 170 PHE B C 1
ATOM 3090 O O . PHE B 1 170 ? 30.578 -25.75 -2.566 1 63.59 170 PHE B O 1
ATOM 3097 N N . PRO B 1 171 ? 32.562 -25.828 -3.576 1 59.38 171 PRO B N 1
ATOM 3098 C CA . PRO B 1 171 ? 32.312 -27.172 -4.102 1 59.38 171 PRO B CA 1
ATOM 3099 C C . PRO B 1 171 ? 31.75 -28.125 -3.043 1 59.38 171 PRO B C 1
ATOM 3101 O O . PRO B 1 171 ? 30.922 -28.969 -3.354 1 59.38 171 PRO B O 1
ATOM 3104 N N . PHE B 1 172 ? 32.219 -27.953 -1.854 1 57.38 172 PHE B N 1
ATOM 3105 C CA . PHE B 1 172 ? 31.859 -28.953 -0.871 1 57.38 172 PHE B CA 1
ATOM 3106 C C . PHE B 1 172 ? 30.5 -28.625 -0.242 1 57.38 172 PHE B C 1
ATOM 3108 O O . PHE B 1 172 ? 29.812 -29.516 0.255 1 57.38 172 PHE B O 1
ATOM 3115 N N . LEU B 1 173 ? 30.219 -27.344 -0.201 1 61.44 173 LEU B N 1
ATOM 3116 C CA . LEU B 1 173 ? 28.938 -26.984 0.406 1 61.44 173 LEU B CA 1
ATOM 3117 C C . LEU B 1 173 ? 27.875 -26.766 -0.662 1 61.44 173 LEU B C 1
ATOM 3119 O O . LEU B 1 173 ? 28.062 -25.984 -1.598 1 61.44 173 LEU B O 1
ATOM 3123 N N . GLU B 1 174 ? 27.25 -27.734 -1.156 1 66.62 174 GLU B N 1
ATOM 3124 C CA . GLU B 1 174 ? 26.188 -27.781 -2.164 1 66.62 174 GLU B CA 1
ATOM 3125 C C . GLU B 1 174 ? 25.188 -26.641 -1.952 1 66.62 174 GLU B C 1
ATOM 3127 O O . GLU B 1 174 ? 23.984 -26.844 -2.129 1 66.62 174 GLU B O 1
ATOM 3132 N N . VAL B 1 175 ? 25.922 -25.516 -1.349 1 73.81 175 VAL B N 1
ATOM 3133 C CA . VAL B 1 175 ? 24.984 -24.406 -1.151 1 73.81 175 VAL B CA 1
ATOM 3134 C C . VAL B 1 175 ? 25.25 -23.312 -2.172 1 73.81 175 VAL B C 1
ATOM 3136 O O . VAL B 1 175 ? 26.375 -22.828 -2.283 1 73.81 175 VAL B O 1
ATOM 3139 N N . GLY B 1 176 ? 24.344 -22.922 -2.885 1 85.56 176 GLY B N 1
ATOM 3140 C CA . GLY B 1 176 ? 24.453 -21.875 -3.887 1 85.56 176 GLY B CA 1
ATOM 3141 C C . GLY B 1 176 ? 24.516 -20.484 -3.285 1 85.56 176 GLY B C 1
ATOM 3142 O O . GLY B 1 176 ? 24.078 -20.266 -2.154 1 85.56 176 GLY B O 1
ATOM 3143 N N . LEU B 1 177 ? 25.172 -19.594 -3.953 1 87.5 177 LEU B N 1
ATOM 3144 C CA . LEU B 1 177 ? 25.344 -18.203 -3.518 1 87.5 177 LEU B CA 1
ATOM 3145 C C . LEU B 1 177 ? 24 -17.578 -3.156 1 87.5 177 LEU B C 1
ATOM 3147 O O . LEU B 1 177 ? 23.875 -16.875 -2.148 1 87.5 177 LEU B O 1
ATOM 3151 N N . PHE B 1 178 ? 22.969 -17.781 -3.986 1 91 178 PHE B N 1
ATOM 3152 C CA . PHE B 1 178 ? 21.672 -17.188 -3.74 1 91 178 PHE B CA 1
ATOM 3153 C C . PHE B 1 178 ? 21.047 -17.75 -2.467 1 91 178 PHE B C 1
ATOM 3155 O O . PHE B 1 178 ? 20.422 -17.016 -1.696 1 91 178 PHE B O 1
ATOM 3162 N N . ASP B 1 179 ? 21.266 -18.938 -2.186 1 90.88 179 ASP B N 1
ATOM 3163 C CA . ASP B 1 179 ? 20.797 -19.547 -0.948 1 90.88 179 ASP B CA 1
ATOM 3164 C C . ASP B 1 179 ? 21.5 -18.953 0.268 1 90.88 179 ASP B C 1
ATOM 3166 O O . ASP B 1 179 ? 20.844 -18.641 1.274 1 90.88 179 ASP B O 1
ATOM 3170 N N . LEU B 1 180 ? 22.719 -18.859 0.124 1 90 180 LEU B N 1
ATOM 3171 C CA . LEU B 1 180 ? 23.5 -18.297 1.226 1 90 180 LEU B CA 1
ATOM 3172 C C . LEU B 1 180 ? 23.062 -16.875 1.536 1 90 180 LEU B C 1
ATOM 3174 O O . LEU B 1 180 ? 22.844 -16.531 2.699 1 90 180 LEU B O 1
ATOM 3178 N N . LEU B 1 181 ? 22.969 -16.109 0.477 1 92.38 181 LEU B N 1
ATOM 3179 C CA . LEU B 1 181 ? 22.562 -14.711 0.66 1 92.38 181 LEU B CA 1
ATOM 3180 C C . LEU B 1 181 ? 21.156 -14.633 1.242 1 92.38 181 LEU B C 1
ATOM 3182 O O . LEU B 1 181 ? 20.859 -13.734 2.033 1 92.38 181 LEU B O 1
ATOM 3186 N N . PHE B 1 182 ? 20.312 -15.547 0.866 1 94.31 182 PHE B N 1
ATOM 3187 C CA . PHE B 1 182 ? 18.953 -15.594 1.41 1 94.31 182 PHE B CA 1
ATOM 3188 C C . PHE B 1 182 ? 18.984 -15.859 2.91 1 94.31 182 PHE B C 1
ATOM 3190 O O . PHE B 1 182 ? 18.359 -15.133 3.688 1 94.31 182 PHE B O 1
ATOM 3197 N N . PHE B 1 183 ? 19.766 -16.797 3.348 1 93.44 183 PHE B N 1
ATOM 3198 C CA . PHE B 1 183 ? 19.812 -17.188 4.75 1 93.44 183 PHE B CA 1
ATOM 3199 C C . PHE B 1 183 ? 20.484 -16.125 5.598 1 93.44 183 PHE B C 1
ATOM 3201 O O . PHE B 1 183 ? 20.109 -15.906 6.754 1 93.44 183 PHE B O 1
ATOM 3208 N N . VAL B 1 184 ? 21.422 -15.445 5.035 1 94 184 VAL B N 1
ATOM 3209 C CA . VAL B 1 184 ? 22.125 -14.383 5.75 1 94 184 VAL B CA 1
ATOM 3210 C C . VAL B 1 184 ? 21.203 -13.172 5.906 1 94 184 VAL B C 1
ATOM 3212 O O . VAL B 1 184 ? 21.25 -12.484 6.93 1 94 184 VAL B O 1
ATOM 3215 N N . SER B 1 185 ? 20.375 -12.984 4.918 1 96.44 185 SER B N 1
ATOM 3216 C CA . SER B 1 185 ? 19.531 -11.797 4.93 1 96.44 185 SER B CA 1
ATOM 3217 C C . SER B 1 185 ? 18.219 -12.062 5.66 1 96.44 185 SER B C 1
ATOM 3219 O O . SER B 1 185 ? 17.5 -11.117 6.016 1 96.44 185 SER B O 1
ATOM 3221 N N . LEU B 1 186 ? 17.922 -13.273 5.977 1 96.5 186 LEU B N 1
ATOM 3222 C CA . LEU B 1 186 ? 16.641 -13.656 6.574 1 96.5 186 LEU B CA 1
ATOM 3223 C C . LEU B 1 186 ? 16.484 -13.031 7.957 1 96.5 186 LEU B C 1
ATOM 3225 O O . LEU B 1 186 ? 15.453 -12.438 8.266 1 96.5 186 LEU B O 1
ATOM 3229 N N . PRO B 1 187 ? 17.516 -13.102 8.797 1 96.06 187 PRO B N 1
ATOM 3230 C CA . PRO B 1 187 ? 17.359 -12.461 10.102 1 96.06 187 PRO B CA 1
ATOM 3231 C C . PRO B 1 187 ? 17.156 -10.953 10.008 1 96.06 187 PRO B C 1
ATOM 3233 O O . PRO B 1 187 ? 16.438 -10.367 10.828 1 96.06 187 PRO B O 1
ATOM 3236 N N . VAL B 1 188 ? 17.766 -10.375 9.062 1 95.12 188 VAL B N 1
ATOM 3237 C CA . VAL B 1 188 ? 17.609 -8.938 8.859 1 95.12 188 VAL B CA 1
ATOM 3238 C C . VAL B 1 188 ? 16.172 -8.625 8.438 1 95.12 188 VAL B C 1
ATOM 3240 O O . VAL B 1 188 ? 15.57 -7.668 8.93 1 95.12 188 VAL B O 1
ATOM 3243 N N . ALA B 1 189 ? 15.648 -9.43 7.613 1 96.12 189 ALA B N 1
ATOM 3244 C CA . ALA B 1 189 ? 14.273 -9.242 7.16 1 96.12 189 ALA B CA 1
ATOM 3245 C C . ALA B 1 189 ? 13.289 -9.406 8.312 1 96.12 189 ALA B C 1
ATOM 3247 O O . ALA B 1 189 ? 12.312 -8.656 8.414 1 96.12 189 ALA B O 1
ATOM 3248 N N . ILE B 1 190 ? 13.531 -10.352 9.18 1 96.19 190 ILE B N 1
ATOM 3249 C CA . ILE B 1 190 ? 12.688 -10.586 10.344 1 96.19 190 ILE B CA 1
ATOM 3250 C C . ILE B 1 190 ? 12.781 -9.391 11.289 1 96.19 190 ILE B C 1
ATOM 3252 O O . ILE B 1 190 ? 11.766 -8.922 11.805 1 96.19 190 ILE B O 1
ATOM 3256 N N . ALA B 1 191 ? 13.961 -8.898 11.484 1 94.06 191 ALA B N 1
ATOM 3257 C CA . ALA B 1 191 ? 14.172 -7.723 12.328 1 94.06 191 ALA B CA 1
ATOM 3258 C C . ALA B 1 191 ? 13.453 -6.504 11.758 1 94.06 191 ALA B C 1
ATOM 3260 O O . ALA B 1 191 ? 12.852 -5.723 12.5 1 94.06 191 ALA B O 1
ATOM 3261 N N . LYS B 1 192 ? 13.539 -6.348 10.492 1 94 192 LYS B N 1
ATOM 3262 C CA . LYS B 1 192 ? 12.859 -5.23 9.844 1 94 192 LYS B CA 1
ATOM 3263 C C . LYS B 1 192 ? 11.344 -5.328 10.031 1 94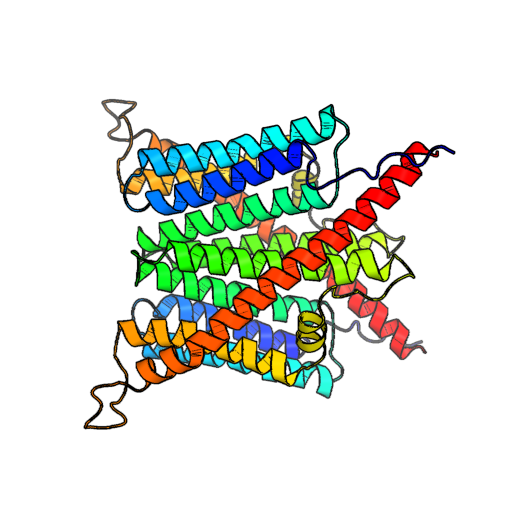 192 LYS B C 1
ATOM 3265 O O . LYS B 1 192 ? 10.68 -4.316 10.258 1 94 192 LYS B O 1
ATOM 3270 N N . ALA B 1 193 ? 10.797 -6.5 9.93 1 95.25 193 ALA B N 1
ATOM 3271 C CA . ALA B 1 193 ? 9.367 -6.711 10.148 1 95.25 193 ALA B CA 1
ATOM 3272 C C . ALA B 1 193 ? 8.969 -6.352 11.578 1 95.25 193 ALA B C 1
ATOM 3274 O O . ALA B 1 193 ? 7.922 -5.746 11.805 1 95.25 193 ALA B O 1
ATOM 3275 N N . PHE B 1 194 ? 9.812 -6.699 12.461 1 93.75 194 PHE B N 1
ATOM 3276 C CA . PHE B 1 194 ? 9.562 -6.375 13.859 1 93.75 194 PHE B CA 1
ATOM 3277 C C . PHE B 1 194 ? 9.594 -4.867 14.078 1 93.75 194 PHE B C 1
ATOM 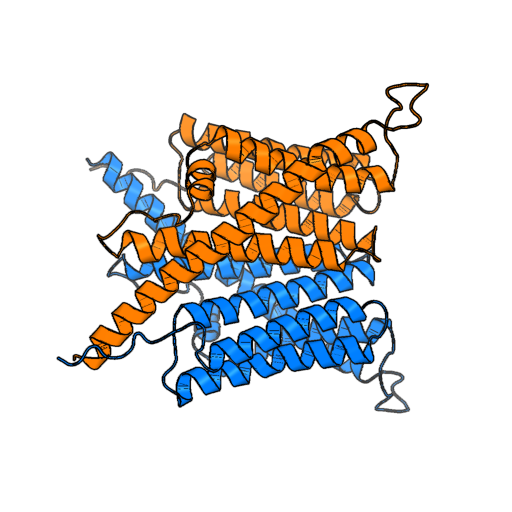3279 O O . PHE B 1 194 ? 8.742 -4.32 14.789 1 93.75 194 PHE B O 1
ATOM 3286 N N . CYS B 1 195 ? 10.555 -4.234 13.523 1 91.12 195 CYS B N 1
ATOM 3287 C CA . CYS B 1 195 ? 10.641 -2.779 13.617 1 91.12 195 CYS B CA 1
ATOM 3288 C C . CYS B 1 195 ? 9.406 -2.121 13.008 1 91.12 195 CYS B C 1
ATOM 3290 O O . CYS B 1 195 ? 8.891 -1.139 13.555 1 91.12 195 CYS B O 1
ATOM 3292 N N . SER B 1 196 ? 8.938 -2.639 11.867 1 93.31 196 SER B N 1
ATOM 3293 C CA . SER B 1 196 ? 7.734 -2.115 11.234 1 93.31 196 SER B CA 1
ATOM 3294 C C . SER B 1 196 ? 6.52 -2.277 12.141 1 93.31 196 SER B C 1
ATOM 3296 O O . SER B 1 196 ? 5.652 -1.402 12.188 1 93.31 196 SER B O 1
ATOM 3298 N N . TRP B 1 197 ? 6.492 -3.357 12.844 1 94.44 197 TRP B N 1
ATOM 3299 C CA . TRP B 1 197 ? 5.406 -3.598 13.789 1 94.44 197 TRP B CA 1
ATOM 3300 C C . TRP B 1 197 ? 5.441 -2.588 14.93 1 94.44 197 TRP B C 1
ATOM 3302 O O . TRP B 1 197 ? 4.406 -2.037 15.312 1 94.44 197 TRP B O 1
ATOM 3312 N N . LEU B 1 198 ? 6.574 -2.342 15.477 1 91.62 198 LEU B N 1
ATOM 3313 C CA . LEU B 1 198 ? 6.73 -1.369 16.547 1 91.62 198 LEU B CA 1
ATOM 3314 C C . LEU B 1 198 ? 6.352 0.03 16.078 1 91.62 198 LEU B C 1
ATOM 3316 O O . LEU B 1 198 ? 5.707 0.783 16.812 1 91.62 198 LEU B O 1
ATOM 3320 N N . GLN B 1 199 ? 6.785 0.234 14.883 1 89.75 199 GLN B N 1
ATOM 3321 C CA . GLN B 1 199 ? 6.465 1.525 14.289 1 89.75 199 GLN B CA 1
ATOM 3322 C C . GLN B 1 199 ? 4.957 1.696 14.125 1 89.75 199 GLN B C 1
ATOM 3324 O O . GLN B 1 199 ? 4.414 2.771 14.398 1 89.75 199 GLN B O 1
ATOM 3329 N N . LEU B 1 200 ? 4.344 0.745 13.695 1 93.56 200 LEU B N 1
ATOM 3330 C CA . LEU B 1 200 ? 2.896 0.762 13.523 1 93.56 200 LEU B CA 1
ATOM 3331 C C . LEU B 1 200 ? 2.193 1.001 14.852 1 93.56 200 LEU B C 1
ATOM 3333 O O . LEU B 1 200 ? 1.327 1.871 14.953 1 93.56 200 LEU B O 1
ATOM 3337 N N . LYS B 1 201 ? 2.605 0.301 15.836 1 92.75 201 LYS B N 1
ATOM 3338 C CA . LYS B 1 201 ? 2.02 0.438 17.172 1 92.75 201 LYS B CA 1
ATOM 3339 C C . LYS B 1 201 ? 2.232 1.845 17.719 1 92.75 201 LYS B C 1
ATOM 3341 O O . LYS B 1 201 ? 1.294 2.471 18.219 1 92.75 201 LYS B O 1
ATOM 3346 N N . GLY B 1 202 ? 3.412 2.299 17.609 1 89.5 202 GLY B N 1
ATOM 3347 C CA . GLY B 1 202 ? 3.725 3.635 18.094 1 89.5 202 GLY B CA 1
ATOM 3348 C C . GLY B 1 202 ? 2.939 4.723 17.391 1 89.5 202 GLY B C 1
ATOM 3349 O O . GLY B 1 202 ? 2.42 5.641 18.031 1 89.5 202 GLY B O 1
ATOM 3350 N N . ALA B 1 203 ? 2.885 4.605 16.109 1 90.75 203 ALA B N 1
ATOM 3351 C CA . ALA B 1 203 ? 2.172 5.605 15.312 1 90.75 203 ALA B CA 1
ATOM 3352 C C . ALA B 1 203 ? 0.678 5.59 15.625 1 90.75 203 ALA B C 1
ATOM 3354 O O . ALA B 1 203 ? 0.048 6.645 15.727 1 90.75 203 ALA B O 1
ATOM 3355 N N . MET B 1 204 ? 0.117 4.445 15.789 1 92.44 204 MET B N 1
ATOM 3356 C CA . MET B 1 204 ? -1.302 4.32 16.109 1 92.44 204 MET B CA 1
ATOM 3357 C C . MET B 1 204 ? -1.604 4.934 17.484 1 92.44 204 MET B C 1
ATOM 3359 O O . MET B 1 204 ? -2.625 5.598 17.656 1 92.44 204 MET B O 1
ATOM 3363 N N . CYS B 1 205 ? -0.744 4.742 18.406 1 91.31 205 CYS B N 1
ATOM 3364 C CA . CYS B 1 205 ? -0.917 5.312 19.734 1 91.31 205 CYS B CA 1
ATOM 3365 C C . CYS B 1 205 ? -0.845 6.836 19.688 1 91.31 205 CYS B C 1
ATOM 3367 O O . CYS B 1 205 ? -1.616 7.516 20.375 1 91.31 205 CYS B O 1
ATOM 3369 N N . ALA B 1 206 ? 0.055 7.273 18.922 1 87.94 206 ALA B N 1
ATOM 3370 C CA . ALA B 1 206 ? 0.172 8.727 18.781 1 87.94 206 ALA B CA 1
ATOM 3371 C C . ALA B 1 206 ? -1.108 9.32 18.203 1 87.94 206 ALA B C 1
ATOM 3373 O O . ALA B 1 206 ? -1.587 10.352 18.672 1 87.94 206 ALA B O 1
ATOM 3374 N N . ILE B 1 207 ? -1.652 8.719 17.219 1 90.44 207 ILE B N 1
ATOM 3375 C CA . ILE B 1 207 ? -2.883 9.195 16.594 1 90.44 207 ILE B CA 1
ATOM 3376 C C . ILE B 1 207 ? -4.035 9.094 17.594 1 90.44 207 ILE B C 1
ATOM 3378 O O . ILE B 1 207 ? -4.867 10.008 17.688 1 90.44 207 ILE B O 1
ATOM 3382 N N . ALA B 1 208 ? -4.074 8.031 18.312 1 92.06 208 ALA B N 1
ATOM 3383 C CA . ALA B 1 208 ? -5.117 7.832 19.328 1 92.06 208 ALA B CA 1
ATOM 3384 C C . ALA B 1 208 ? -5.082 8.93 20.375 1 92.06 208 ALA B C 1
ATOM 3386 O O . ALA B 1 208 ? -6.129 9.391 20.844 1 92.06 208 ALA B O 1
ATOM 3387 N N . ASP B 1 209 ? -3.924 9.328 20.75 1 89.12 209 ASP B N 1
ATOM 3388 C CA . ASP B 1 209 ? -3.771 10.391 21.734 1 89.12 209 ASP B CA 1
ATOM 3389 C C . ASP B 1 209 ? -4.367 11.703 21.234 1 89.12 209 ASP B C 1
ATOM 3391 O O . ASP B 1 209 ? -5.012 12.43 21.984 1 89.12 209 ASP B O 1
ATOM 3395 N N . VAL B 1 210 ? -4.141 11.961 20.016 1 86.75 210 VAL B N 1
ATOM 3396 C CA . VAL B 1 210 ? -4.699 13.164 19.422 1 86.75 210 VAL B CA 1
ATOM 3397 C C . VAL B 1 210 ? -6.223 13.062 19.375 1 86.75 210 VAL B C 1
ATOM 3399 O O . VAL B 1 210 ? -6.922 14.047 19.656 1 86.75 210 VAL B O 1
ATOM 3402 N N . ASP B 1 211 ? -6.73 11.953 19.031 1 90.69 211 ASP B N 1
ATOM 3403 C CA . ASP B 1 211 ? -8.172 11.727 19 1 90.69 211 ASP B CA 1
ATOM 3404 C C . ASP B 1 211 ? -8.805 11.977 20.375 1 90.69 211 ASP B C 1
ATOM 3406 O O . ASP B 1 211 ? -9.836 12.633 20.469 1 90.69 211 ASP B O 1
ATOM 3410 N N . VAL B 1 212 ? -8.18 11.461 21.375 1 90.44 212 VAL B N 1
ATOM 3411 C CA . VAL B 1 212 ? -8.695 11.602 22.734 1 90.44 212 VAL B CA 1
ATOM 3412 C C . VAL B 1 212 ? -8.719 13.078 23.125 1 90.44 212 VAL B C 1
ATOM 3414 O O . VAL B 1 212 ? -9.703 13.562 23.703 1 90.44 212 VAL B O 1
ATOM 3417 N N . GLU B 1 213 ? -7.664 13.719 22.812 1 86.5 213 GLU B N 1
ATOM 3418 C CA . GLU B 1 213 ? -7.562 15.141 23.141 1 86.5 213 GLU B CA 1
ATOM 3419 C C . GLU B 1 213 ? -8.633 15.953 22.422 1 86.5 213 GLU B C 1
ATOM 3421 O O . GLU B 1 213 ? -9.25 16.828 23.016 1 86.5 213 GLU B O 1
ATOM 3426 N N . GLU B 1 214 ? -8.812 15.695 21.203 1 86.69 214 GLU B N 1
ATOM 3427 C CA . GLU B 1 214 ? -9.805 16.422 20.422 1 86.69 214 GLU B CA 1
ATOM 3428 C C . GLU B 1 214 ? -11.219 16.156 20.922 1 86.69 214 GLU B C 1
ATOM 3430 O O . GLU B 1 214 ? -12.062 17.047 20.953 1 86.69 214 GLU B O 1
ATOM 3435 N N . ARG B 1 215 ? -11.531 14.977 21.281 1 89.06 215 ARG B N 1
ATOM 3436 C CA . ARG B 1 215 ? -12.844 14.609 21.781 1 89.06 215 ARG B CA 1
ATOM 3437 C C . ARG B 1 215 ? -13.117 15.266 23.141 1 89.06 215 ARG B C 1
ATOM 3439 O O . ARG B 1 215 ? -14.258 15.648 23.422 1 89.06 215 ARG B O 1
ATOM 3446 N N . LYS B 1 216 ? -12.086 15.367 23.953 1 87.44 216 LYS B N 1
ATOM 3447 C CA . LYS B 1 216 ? -12.211 16.047 25.234 1 87.44 216 LYS B CA 1
ATOM 3448 C C . LYS B 1 216 ? -12.547 17.531 25.031 1 87.44 216 LYS B C 1
ATOM 3450 O O . LYS B 1 216 ? -13.375 18.094 25.766 1 87.44 216 LYS B O 1
ATOM 3455 N N . GLN B 1 217 ? -11.93 18.047 24.078 1 86.19 217 GLN B N 1
ATOM 3456 C CA . GLN B 1 217 ? -12.172 19.453 23.797 1 86.19 217 GLN B CA 1
ATOM 3457 C C . GLN B 1 217 ? -13.594 19.688 23.297 1 86.19 217 GLN B C 1
ATOM 3459 O O . GLN B 1 217 ? -14.219 20.703 23.625 1 86.19 217 GLN B O 1
ATOM 3464 N N . LEU B 1 218 ? -14.094 18.797 22.484 1 84.38 218 LEU B N 1
ATOM 3465 C CA . LEU B 1 218 ? -15.438 18.922 21.938 1 84.38 218 LEU B CA 1
ATOM 3466 C C . LEU B 1 218 ? -16.484 18.75 23.031 1 84.38 218 LEU B C 1
ATOM 3468 O O . LEU B 1 218 ? -17.562 19.344 22.969 1 84.38 218 LEU B O 1
ATOM 3472 N N . LYS B 1 219 ? -16.234 18 24.062 1 83.19 219 LYS B N 1
ATOM 3473 C CA . LYS B 1 219 ? -17.156 17.797 25.156 1 83.19 219 LYS B CA 1
ATOM 3474 C C . LYS B 1 219 ? -17.172 19 26.109 1 83.19 219 LYS B C 1
ATOM 3476 O O . LYS B 1 219 ? -18.172 19.266 26.766 1 83.19 219 LYS B O 1
ATOM 3481 N N . ASN B 1 220 ? -16.062 19.672 26.141 1 81.5 220 ASN B N 1
ATOM 3482 C CA . ASN B 1 220 ? -15.961 20.828 27.016 1 81.5 220 ASN B CA 1
ATOM 3483 C C . ASN B 1 220 ? -16.547 22.078 26.359 1 81.5 220 ASN B C 1
ATOM 3485 O O . ASN B 1 220 ? -16.734 23.109 27.016 1 81.5 220 ASN B O 1
ATOM 3489 N N . ASN B 1 221 ? -16.781 22.125 25.094 1 72.75 221 ASN B N 1
ATOM 3490 C CA . ASN B 1 221 ? -17.391 23.281 24.422 1 72.75 221 ASN B CA 1
ATOM 3491 C C . ASN B 1 221 ? -18.891 23.078 24.266 1 72.75 221 ASN B C 1
ATOM 3493 O O . ASN B 1 221 ? -19.656 24.047 24.312 1 72.75 221 ASN B O 1
#

Foldseek 3Di:
DPPPPDDDLCPQPLNVLLVQLLVLLVQLLVCLVPPVVSNLVSLVVSVVSLVVSVVSCVVVVSDDPVSVVSSVVSLLVSLLSLLVVVCVLPVVCNVVSVVLSVLSVLLVVLLVCLVPPPVVVVVDDDLCLVDPVLCCCVVDPVNVVLLSVLLVLLSSLSSVVSPPQADDPDPVPPHHPSRVSNVVSVVSNVVSSVSSVSSNVSSVVSVVVVVVVVVVVVVVD/DPPPPDDDLCPQPLNVLLVQLLVLLVQLLVCLVPPVVSNLVSLVVSVVSLVVSVVSCVVVVSDDPVSVVSSVVSLLVSLLSLLVVVCVLCVVCNVVSVVLSVLSVLLVVLLVCLVPPPPVVVPDDDLCLVDPVLCCCVVDPVNVVLLSVLLVLLSSLSSVVSPPQADDPDPVPPHHPSRVSNVVSVVSNVVSSVSSVSSNVSSVVSVVVVVVVVVVVVVVD

Sequence (442 aa):
MPDQPKENIFLFVPNLIGYGRIILALVAFYYMPYDPVIGSICYITSGMLDAVDGYAARALNQSSRVGAMLDQLTDRVGTCGLLMVLCMLYPRWAIVFQVSTALDITSHWIHFYSSTSLLKSASHKTVDYGSSILKLYYTSRPLLFFMCMGNETCYTMLYLCYFTPGPFLFPFLEVGLFDLLFFVSLPVAIAKAFCSWLQLKGAMCAIADVDVEERKQLKNNMPDQPKENIFLFVPNLIGYGRIILALVAFYYMPYDPVIGSICYITSGMLDAVDGYAARALNQSSRVGAMLDQLTDRVGTCGLLMVLCMLYPRWAIVFQVSTALDITSHWIHFYSSTSLLKSASHKTVDYGSSILKLYYTSRPLLFFMCMGNETCYTMLYLCYFTPGPFLFPFLEVGLFDLLFFVSLPVAIAKAFCSWLQLKGAMCAIADVDVEERKQLKNN

Secondary structure (DSSP, 8-state):
--------GGG-HHHHHHHHHHHHHHHHHHHTTT-HHHHHHHHHHHHHHHHHHHHHHHHTT---HHHHHHHHHHHHHHHHHHHHHHHHH-GGGHHHHHHHHHHHHHHHHHHHHIIIIIHHHS-S-----SSHHHHHHHH-HHHHHHHHHHHHHHHHHHHHHHH----BSSTTS--BHHHHHHHHHHHHHHHHHHHHHHHHHHHHHHHHHHHHHHHHHHHH-/--------GGG-HHHHHHHHHHHHHHHHHHHTTT-HHHHHHHHHHHHHHHHHHHHHHHHTT---HHHHHHHHHHHHHHHHHHHHHHHHH-GGGHHHHHHHHHHHHHHHHHHHHIIIIIHHHS-------SSHHHHHHHH-HHHHHHHHHHHHHHHHHHHHHHH---SBSSTTS--BHHHHHHHHHHHHHHHHHHHHHHHHHHHHHHHHHHHHHHHHHHHH-

InterPro domains:
  IPR000462 CDP-alcohol phosphatidyltransferase [PF01066] (12-106)
  IPR014387 CDP-diacylglycerol-inositol 3-phosphatidyltransferase, eukaryote [PIRSF000848] (6-217)
  IPR043130 CDP-alcohol phosphatidyltransferase, transmembrane domain [G3DSA:1.20.120.1760] (10-175)
  IPR048254 CDP-alcohol phosphatidyltransferase, conserved site [PS00379] (53-75)